Protein AF-0000000086842299 (afdb_homodimer)

Structure (mmCIF, N/CA/C/O backbone):
data_AF-0000000086842299-model_v1
#
loop_
_entity.id
_entity.type
_entity.pdbx_description
1 polymer 'Uncharacterized protein'
#
loop_
_atom_site.group_PDB
_atom_site.id
_atom_site.type_symbol
_atom_site.label_atom_id
_atom_site.label_alt_id
_atom_site.label_comp_id
_atom_site.label_asym_id
_atom_site.label_entity_id
_atom_site.label_seq_id
_atom_site.pdbx_PDB_ins_code
_atom_site.Cartn_x
_atom_site.Cartn_y
_atom_site.Cartn_z
_atom_site.occupancy
_atom_site.B_iso_or_equiv
_atom_site.auth_seq_id
_atom_site.auth_comp_id
_atom_site.auth_asym_id
_atom_site.auth_atom_id
_atom_site.pdbx_PDB_model_num
ATOM 1 N N . MET A 1 1 ? 27.391 33.75 -47.156 1 24.7 1 MET A N 1
ATOM 2 C CA . MET A 1 1 ? 26.875 32.781 -48.125 1 24.7 1 MET A CA 1
ATOM 3 C C . MET A 1 1 ? 26 31.734 -47.438 1 24.7 1 MET A C 1
ATOM 5 O O . MET A 1 1 ? 26.484 30.953 -46.625 1 24.7 1 MET A O 1
ATOM 9 N N . VAL A 1 2 ? 24.781 32.156 -47.125 1 28.52 2 VAL A N 1
ATOM 10 C CA . VAL A 1 2 ? 23.656 31.922 -46.25 1 28.52 2 VAL A CA 1
ATOM 11 C C . VAL A 1 2 ? 22.984 30.594 -46.594 1 28.52 2 VAL A C 1
ATOM 13 O O . VAL A 1 2 ? 21.875 30.594 -47.156 1 28.52 2 VAL A O 1
ATOM 16 N N . SER A 1 3 ? 23.672 29.703 -47.219 1 22.08 3 SER A N 1
ATOM 17 C CA . SER A 1 3 ? 22.953 28.719 -48 1 22.08 3 SER A CA 1
ATOM 18 C C . SER A 1 3 ? 22.062 27.844 -47.125 1 22.08 3 SER A C 1
ATOM 20 O O . SER A 1 3 ? 21.094 27.25 -47.594 1 22.08 3 SER A O 1
ATOM 22 N N . LEU A 1 4 ? 22.547 27.547 -45.938 1 25.34 4 LEU A N 1
ATOM 23 C CA . LEU A 1 4 ? 22.297 26.172 -45.531 1 25.34 4 LEU A CA 1
ATOM 24 C C . LEU A 1 4 ? 20.812 25.891 -45.438 1 25.34 4 LEU A C 1
ATOM 26 O O . LEU A 1 4 ? 20.016 26.797 -45.156 1 25.34 4 LEU A O 1
ATOM 30 N N . LYS A 1 5 ? 20.312 24.531 -45.469 1 25.34 5 LYS A N 1
ATOM 31 C CA . LYS A 1 5 ? 19.375 23.484 -45.875 1 25.34 5 LYS A CA 1
ATOM 32 C C . LYS A 1 5 ? 18.172 23.422 -44.938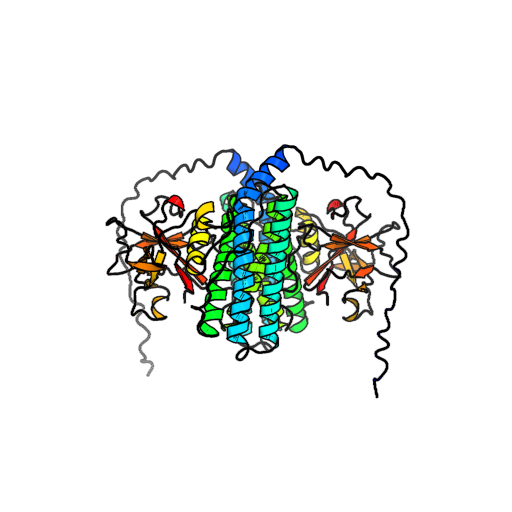 1 25.34 5 LYS A C 1
ATOM 34 O O . LYS A 1 5 ? 18.297 22.953 -43.781 1 25.34 5 LYS A O 1
ATOM 39 N N . THR A 1 6 ? 17.469 24.469 -44.438 1 25.19 6 THR A N 1
ATOM 40 C CA . THR A 1 6 ? 16.562 24.141 -43.344 1 25.19 6 THR A CA 1
ATOM 41 C C . THR A 1 6 ? 15.609 23.016 -43.75 1 25.19 6 THR A C 1
ATOM 43 O O . THR A 1 6 ? 15.227 22.922 -44.938 1 25.19 6 THR A O 1
ATOM 46 N N . THR A 1 7 ? 15.219 22.109 -42.781 1 24.17 7 THR A N 1
ATOM 47 C CA . THR A 1 7 ? 14.625 20.797 -42.5 1 24.17 7 THR A CA 1
ATOM 48 C C . THR A 1 7 ? 13.203 20.719 -43.031 1 24.17 7 THR A C 1
ATOM 50 O O . THR A 1 7 ? 12.492 21.734 -43.062 1 24.17 7 THR A O 1
ATOM 53 N N . ILE A 1 8 ? 12.719 19.5 -43.5 1 22.42 8 ILE A N 1
ATOM 54 C CA . ILE A 1 8 ? 11.844 18.625 -44.25 1 22.42 8 ILE A CA 1
ATOM 55 C C . ILE A 1 8 ? 10.516 18.453 -43.5 1 22.42 8 ILE A C 1
ATOM 57 O O . ILE A 1 8 ? 10.469 17.828 -42.438 1 22.42 8 ILE A O 1
ATOM 61 N N . ALA A 1 9 ? 9.703 19.5 -43.125 1 24.78 9 ALA A N 1
ATOM 62 C CA . ALA A 1 9 ? 8.5 19.25 -42.344 1 24.78 9 ALA A CA 1
ATOM 63 C C . ALA A 1 9 ? 7.488 18.422 -43.125 1 24.78 9 ALA A C 1
ATOM 65 O O . ALA A 1 9 ? 6.867 18.938 -44.062 1 24.78 9 ALA A O 1
ATOM 66 N N . ALA A 1 10 ? 7.855 17.156 -43.531 1 22.97 10 ALA A N 1
ATOM 67 C CA . ALA A 1 10 ? 6.977 16.359 -44.406 1 22.97 10 ALA A CA 1
ATOM 68 C C . ALA A 1 10 ? 5.59 16.234 -43.781 1 22.97 10 ALA A C 1
ATOM 70 O O . ALA A 1 10 ? 5.438 16.297 -42.562 1 22.97 10 ALA A O 1
ATOM 71 N N . ALA A 1 11 ? 4.484 16.109 -44.625 1 25.03 11 ALA A N 1
ATOM 72 C CA . ALA A 1 11 ? 3.053 16.109 -44.906 1 25.03 11 ALA A CA 1
ATOM 73 C C . ALA A 1 11 ? 2.391 14.836 -44.406 1 25.03 11 ALA A C 1
ATOM 75 O O . ALA A 1 11 ? 2.416 13.805 -45.062 1 25.03 11 ALA A O 1
ATOM 76 N N . LEU A 1 12 ? 2.645 14.227 -43.188 1 22.42 12 LEU A N 1
ATOM 77 C CA . LEU A 1 12 ? 2.037 12.914 -43 1 22.42 12 LEU A CA 1
ATOM 78 C C . LEU A 1 12 ? 0.515 13.008 -43.031 1 22.42 12 LEU A C 1
ATOM 80 O O . LEU A 1 12 ? -0.099 13.43 -42.031 1 22.42 12 LEU A O 1
ATOM 84 N N . ALA A 1 13 ? -0.209 13.359 -44.062 1 25.66 13 ALA A N 1
ATOM 85 C CA . ALA A 1 13 ? -1.66 13.469 -44.188 1 25.66 13 ALA A CA 1
ATOM 86 C C . ALA A 1 13 ? -2.324 12.102 -44.094 1 25.66 13 ALA A C 1
ATOM 88 O O . ALA A 1 13 ? -2.373 11.359 -45.062 1 25.66 13 ALA A O 1
ATOM 89 N N . THR A 1 14 ? -1.97 11.148 -43.25 1 24.44 14 THR A N 1
ATOM 90 C CA . THR A 1 14 ? -2.664 9.883 -43.438 1 24.44 14 THR A CA 1
ATOM 91 C C . THR A 1 14 ? -4.176 10.07 -43.344 1 24.44 14 THR A C 1
ATOM 93 O O . THR A 1 14 ? -4.648 10.828 -42.469 1 24.44 14 THR A O 1
ATOM 96 N N . ALA A 1 15 ? -4.965 9.883 -44.344 1 24.36 15 ALA A N 1
ATOM 97 C CA . ALA A 1 15 ? -6.391 9.844 -44.656 1 24.36 15 ALA A CA 1
ATOM 98 C C . ALA A 1 15 ? -7.117 8.812 -43.812 1 24.36 15 ALA A C 1
ATOM 100 O O . ALA A 1 15 ? -6.91 7.605 -43.969 1 24.36 15 ALA A O 1
ATOM 101 N N . ALA A 1 16 ? -7.371 9.039 -42.594 1 24.98 16 ALA A N 1
ATOM 102 C CA . ALA A 1 16 ? -8.156 8.164 -41.719 1 24.98 16 ALA A CA 1
ATOM 103 C C . ALA A 1 16 ? -9.562 7.957 -42.281 1 24.98 16 ALA A C 1
ATOM 105 O O . ALA A 1 16 ? -10.281 8.922 -42.531 1 24.98 16 ALA A O 1
ATOM 106 N N . SER A 1 17 ? -9.773 6.941 -43.062 1 25.72 17 SER A N 1
ATOM 107 C CA . SER A 1 17 ? -11.062 6.484 -43.562 1 25.72 17 SER A CA 1
ATOM 108 C C . SER A 1 17 ? -12.141 6.551 -42.5 1 25.72 17 SER A C 1
ATOM 110 O O . SER A 1 17 ? -11.867 6.281 -41.312 1 25.72 17 SER A O 1
ATOM 112 N N . ALA A 1 18 ? -13.227 7.242 -42.719 1 28.14 18 ALA A N 1
ATOM 113 C CA . ALA A 1 18 ? -14.492 7.555 -42.031 1 28.14 18 ALA A CA 1
ATOM 114 C C . ALA A 1 18 ? -15.273 6.285 -41.719 1 28.14 18 ALA A C 1
ATOM 116 O O . ALA A 1 18 ? -15.875 5.68 -42.625 1 28.14 18 ALA A O 1
ATOM 117 N N . LEU A 1 19 ? -14.75 5.277 -41 1 25.42 19 LEU A N 1
ATOM 118 C CA . LEU A 1 19 ? -15.695 4.203 -40.719 1 25.42 19 LEU A CA 1
ATOM 119 C C . LEU A 1 19 ? -17 4.766 -40.156 1 25.42 19 LEU A C 1
ATOM 121 O O . LEU A 1 19 ? -16.984 5.738 -39.406 1 25.42 19 LEU A O 1
ATOM 125 N N . PRO A 1 20 ? -18.141 4.539 -40.75 1 31.59 20 PRO A N 1
ATOM 126 C CA . PRO A 1 20 ? -19.453 5.105 -40.406 1 31.59 20 PRO A CA 1
ATOM 127 C C . PRO A 1 20 ? -19.75 5.008 -38.906 1 31.59 20 PRO A C 1
ATOM 129 O O . PRO A 1 20 ? -19.25 4.113 -38.219 1 31.59 20 PRO A O 1
ATOM 132 N N . ALA A 1 21 ? -20.172 6.113 -38.312 1 31.42 21 ALA A N 1
ATOM 133 C CA . ALA A 1 21 ? -20.641 6.453 -36.969 1 31.42 21 ALA A CA 1
ATOM 134 C C . ALA A 1 21 ? -21.797 5.551 -36.531 1 31.42 21 ALA A C 1
ATOM 136 O O . ALA A 1 21 ? -22.953 5.816 -36.844 1 31.42 21 ALA A O 1
ATOM 137 N N . GLY A 1 22 ? -21.719 4.234 -36.75 1 28 22 GLY A N 1
ATOM 138 C CA . GLY A 1 22 ? -22.906 3.592 -36.219 1 28 22 GLY A CA 1
ATOM 139 C C . GLY A 1 22 ? -23.219 4.031 -34.781 1 28 22 GLY A C 1
ATOM 140 O O . GLY A 1 22 ? -22.312 4.297 -34 1 28 22 GLY A O 1
ATOM 141 N N . ASN A 1 23 ? -24.422 4.633 -34.562 1 27.95 23 ASN A N 1
ATOM 142 C CA . ASN A 1 23 ? -25.062 5.094 -33.312 1 27.95 23 ASN A CA 1
ATOM 143 C C . ASN A 1 23 ? -24.906 4.086 -32.188 1 27.95 23 ASN A C 1
ATOM 145 O O . ASN A 1 23 ? -25.703 3.158 -32.062 1 27.95 23 ASN A O 1
ATOM 149 N N . ARG A 1 24 ? -23.781 3.668 -32 1 29.06 24 ARG A N 1
ATOM 150 C CA . ARG A 1 24 ? -23.781 2.791 -30.844 1 29.06 24 ARG A CA 1
ATOM 151 C C . ARG A 1 24 ? -24.344 3.512 -29.625 1 29.06 24 ARG A C 1
ATOM 153 O O . ARG A 1 24 ? -23.812 4.547 -29.219 1 29.06 24 ARG A O 1
ATOM 160 N N . GLU A 1 25 ? -25.594 3.334 -29.344 1 29.81 25 GLU A N 1
ATOM 161 C CA . GLU A 1 25 ? -26.203 3.734 -28.062 1 29.81 25 GLU A CA 1
ATOM 162 C C . GLU A 1 25 ? -25.234 3.525 -26.906 1 29.81 25 GLU A C 1
ATOM 164 O O . GLU A 1 25 ? -24.531 2.512 -26.844 1 29.81 25 GLU A O 1
ATOM 169 N N . PRO A 1 26 ? -24.906 4.547 -26.266 1 30.28 26 PRO A N 1
ATOM 170 C CA . PRO A 1 26 ? -24.047 4.316 -25.094 1 30.28 26 PRO A CA 1
ATOM 171 C C . PRO A 1 26 ? -24.5 3.107 -24.281 1 30.28 26 PRO A C 1
ATOM 173 O O . PRO A 1 26 ? -25.688 2.885 -24.094 1 30.28 26 PRO A O 1
ATOM 176 N N . ALA A 1 27 ? -23.891 2.115 -24.375 1 30.59 27 ALA A N 1
ATOM 177 C CA . ALA A 1 27 ? -24.188 1.003 -23.469 1 30.59 27 ALA A CA 1
ATOM 178 C C . ALA A 1 27 ? -24.75 1.505 -22.156 1 30.59 27 ALA A C 1
ATOM 180 O O . ALA A 1 27 ? -24.125 2.316 -21.469 1 30.59 27 ALA A O 1
ATOM 181 N N . ASN A 1 28 ? -26.016 1.675 -21.969 1 31.3 28 ASN A N 1
ATOM 182 C CA . ASN A 1 28 ? -26.766 1.8 -20.719 1 31.3 28 ASN A CA 1
ATOM 183 C C . ASN A 1 28 ? -26.156 0.937 -19.625 1 31.3 28 ASN A C 1
ATOM 185 O O . ASN A 1 28 ? -26.438 -0.26 -19.531 1 31.3 28 ASN A O 1
ATOM 189 N N . GLN A 1 29 ? -24.891 1.007 -19.391 1 34.69 29 GLN A N 1
ATOM 190 C CA . GLN A 1 29 ? -24.469 0.278 -18.203 1 34.69 29 GLN A CA 1
ATOM 191 C C . GLN A 1 29 ? -25.438 0.518 -17.047 1 34.69 29 GLN A C 1
ATOM 193 O O . GLN A 1 29 ? -25.609 1.655 -16.594 1 34.69 29 GLN A O 1
ATOM 198 N N . ASN A 1 30 ? -26.5 -0.028 -16.969 1 34.25 30 ASN A N 1
ATOM 199 C CA . ASN A 1 30 ? -27.359 -0.118 -15.797 1 34.25 30 ASN A CA 1
ATOM 200 C C . ASN A 1 30 ? -26.562 -0.094 -14.5 1 34.25 30 ASN A C 1
ATOM 202 O O . ASN A 1 30 ? -26.188 -1.145 -13.977 1 34.25 30 ASN A O 1
ATOM 206 N N . VAL A 1 31 ? -25.625 0.692 -14.312 1 43.5 31 VAL A N 1
ATOM 207 C CA . VAL A 1 31 ? -25.219 0.969 -12.938 1 43.5 31 VAL A CA 1
ATOM 208 C C . VAL A 1 31 ? -26.453 1.079 -12.039 1 43.5 31 VAL A C 1
ATOM 210 O O . VAL A 1 31 ? -27.281 1.978 -12.219 1 43.5 31 VAL A O 1
ATOM 213 N N . GLU A 1 32 ? -26.906 0.067 -11.508 1 47.75 32 GLU A N 1
ATOM 214 C CA . GLU A 1 32 ? -28.062 0.092 -10.617 1 47.75 32 GLU A CA 1
ATOM 215 C C . GLU A 1 32 ? -28.094 1.37 -9.789 1 47.75 32 GLU A C 1
ATOM 217 O O . GLU A 1 32 ? -27.031 1.937 -9.477 1 47.75 32 GLU A O 1
ATOM 222 N N . ALA A 1 33 ? -29.156 2.039 -9.641 1 46.12 33 ALA A N 1
ATOM 223 C CA . ALA A 1 33 ? -29.469 3.24 -8.867 1 46.12 33 ALA A CA 1
ATOM 224 C C . ALA A 1 33 ? -28.656 3.279 -7.578 1 46.12 33 ALA A C 1
ATOM 226 O O . ALA A 1 33 ? -28.141 4.332 -7.195 1 46.12 33 ALA A O 1
ATOM 227 N N . ASN A 1 34 ? -28.422 2.156 -6.871 1 49.69 34 ASN A N 1
ATOM 228 C CA . ASN A 1 34 ? -27.703 2.037 -5.609 1 49.69 34 ASN A CA 1
ATOM 229 C C . ASN A 1 34 ? -26.203 2.316 -5.789 1 49.69 34 ASN A C 1
ATOM 231 O O . ASN A 1 34 ? -25.578 2.904 -4.91 1 49.69 34 ASN A O 1
ATOM 235 N N . ASP A 1 35 ? -25.672 2.184 -7.02 1 66.25 35 ASP A N 1
ATOM 236 C CA . ASP A 1 35 ? -24.25 2.379 -7.289 1 66.25 35 ASP A CA 1
ATOM 237 C C . ASP A 1 35 ? -23.938 3.857 -7.508 1 66.25 35 ASP A C 1
ATOM 239 O O . ASP A 1 35 ? -22.938 4.363 -7 1 66.25 35 ASP A O 1
ATOM 243 N N . MET A 1 36 ? -24.922 4.543 -7.914 1 72.38 36 MET A N 1
ATOM 244 C CA . MET A 1 36 ? -24.656 5.949 -8.188 1 72.38 36 MET A CA 1
ATOM 245 C C . MET A 1 36 ? -24.688 6.77 -6.906 1 72.38 36 MET A C 1
ATOM 247 O O . MET A 1 36 ? -23.891 7.691 -6.73 1 72.38 36 MET A O 1
ATOM 251 N N . SER A 1 37 ? -25.625 6.449 -6.035 1 79.81 37 SER A N 1
ATOM 252 C CA . SER A 1 37 ? -25.688 7.148 -4.754 1 79.81 37 SER A CA 1
ATOM 253 C C . SER A 1 37 ? -24.406 6.93 -3.951 1 79.81 37 SER A C 1
ATOM 255 O O . SER A 1 37 ? -23.891 7.867 -3.346 1 79.81 37 SER A O 1
ATOM 257 N N . ALA A 1 38 ? -23.906 5.805 -4 1 79.88 38 ALA A N 1
ATOM 258 C CA . ALA A 1 38 ? -22.672 5.473 -3.297 1 79.88 38 ALA A CA 1
ATOM 259 C C . ALA A 1 38 ? -21.484 6.227 -3.889 1 79.88 38 ALA A C 1
ATOM 261 O O . ALA A 1 38 ? -20.656 6.773 -3.154 1 79.88 38 ALA A O 1
ATOM 262 N N . ILE A 1 39 ? -21.484 6.336 -5.16 1 78.81 39 ILE A N 1
ATOM 263 C CA . ILE A 1 39 ? -20.406 7.043 -5.844 1 78.81 39 ILE A CA 1
ATOM 264 C C . ILE A 1 39 ? -20.453 8.531 -5.5 1 78.81 39 ILE A C 1
ATOM 266 O O . ILE A 1 39 ? -19.438 9.141 -5.203 1 78.81 39 ILE A O 1
ATOM 270 N N . MET A 1 40 ? -21.656 9.031 -5.434 1 79.94 40 MET A N 1
ATOM 271 C CA . MET A 1 40 ? -21.812 10.453 -5.152 1 79.94 40 MET A CA 1
ATOM 272 C C . MET A 1 40 ? -21.359 10.789 -3.734 1 79.94 40 MET A C 1
ATOM 274 O O . MET A 1 40 ? -20.719 11.82 -3.506 1 79.94 40 MET A O 1
ATOM 278 N N . GLU A 1 41 ? -21.641 9.938 -2.848 1 83.88 41 GLU A N 1
ATOM 279 C CA . GLU A 1 41 ? -21.188 10.141 -1.478 1 83.88 41 GLU A CA 1
ATOM 280 C C . GLU A 1 41 ? -19.656 10.109 -1.397 1 83.88 41 GLU A C 1
ATOM 282 O O . GLU A 1 41 ? -19.047 10.953 -0.727 1 83.88 41 GLU A O 1
ATOM 287 N N . ASP A 1 42 ? -19.109 9.234 -2.061 1 86.56 42 ASP A N 1
ATOM 288 C CA . ASP A 1 42 ? -17.641 9.109 -2.068 1 86.56 42 ASP A CA 1
ATOM 289 C C . ASP A 1 42 ? -17 10.32 -2.74 1 86.56 42 ASP A C 1
ATOM 291 O O . ASP A 1 42 ? -15.969 10.812 -2.279 1 86.56 42 ASP A O 1
ATOM 295 N N . LEU A 1 43 ? -17.625 10.773 -3.783 1 82.75 43 LEU A N 1
ATOM 296 C CA . LEU A 1 43 ? -17.078 11.875 -4.566 1 82.75 43 LEU A CA 1
ATOM 297 C C . LEU A 1 43 ? -17.078 13.172 -3.768 1 82.75 43 LEU A C 1
ATOM 299 O O . LEU A 1 43 ? -16.234 14.039 -3.99 1 82.75 43 LEU A O 1
ATOM 303 N N . THR A 1 44 ? -17.922 13.266 -2.84 1 85.88 44 THR A N 1
ATOM 304 C CA . THR A 1 44 ? -18.016 14.492 -2.051 1 85.88 44 THR A CA 1
ATOM 305 C C . THR A 1 44 ? -17.234 14.352 -0.747 1 85.88 44 THR A C 1
ATOM 307 O O . THR A 1 44 ? -17.141 15.305 0.033 1 85.88 44 THR A O 1
ATOM 310 N N . GLY A 1 45 ? -16.625 13.227 -0.499 1 90.62 45 GLY A N 1
ATOM 311 C CA . GLY A 1 45 ? -15.844 12.961 0.699 1 90.62 45 GLY A CA 1
ATOM 312 C C . GLY A 1 45 ? -14.453 12.43 0.401 1 90.62 45 GLY A C 1
ATOM 313 O O . GLY A 1 45 ? -13.531 13.195 0.109 1 90.62 45 GLY A O 1
ATOM 314 N N . VAL A 1 46 ? -14.414 11.148 0.35 1 89.69 46 VAL A N 1
ATOM 315 C CA . VAL A 1 46 ? -13.109 10.484 0.37 1 89.69 46 VAL A CA 1
ATOM 316 C C . VAL A 1 46 ? -12.344 10.805 -0.911 1 89.69 46 VAL A C 1
ATOM 318 O O . VAL A 1 46 ? -11.117 10.914 -0.896 1 89.69 46 VAL A O 1
ATOM 321 N N . VAL A 1 47 ? -13.008 10.992 -2.012 1 93.94 47 VAL A N 1
ATOM 322 C CA . VAL A 1 47 ? -12.328 11.297 -3.264 1 93.94 47 VAL A CA 1
ATOM 323 C C . VAL A 1 47 ? -11.75 12.711 -3.211 1 93.94 47 VAL A C 1
ATOM 325 O O . VAL A 1 47 ? -10.656 12.961 -3.723 1 93.94 47 VAL A O 1
ATOM 328 N N . LYS A 1 48 ? -12.484 13.648 -2.615 1 95.12 48 LYS A N 1
ATOM 329 C CA . LYS A 1 48 ? -11.938 14.992 -2.439 1 95.12 48 LYS A CA 1
ATOM 330 C C . LYS A 1 48 ? -10.695 14.969 -1.549 1 95.12 48 LYS A C 1
ATOM 332 O O . LYS A 1 48 ? -9.703 15.641 -1.835 1 95.12 48 LYS A O 1
ATOM 337 N N . LEU A 1 49 ? -10.727 14.211 -0.492 1 95.06 49 LEU A N 1
ATOM 338 C CA . LEU A 1 49 ? -9.578 14.102 0.399 1 95.06 49 LEU A CA 1
ATOM 339 C C . LEU A 1 49 ? -8.359 13.562 -0.349 1 95.06 49 LEU A C 1
ATOM 341 O O . LEU A 1 49 ? -7.258 14.117 -0.228 1 95.06 49 LEU A O 1
ATOM 345 N N . ALA A 1 50 ? -8.602 12.516 -1.081 1 96.5 50 ALA A N 1
ATOM 346 C CA . ALA A 1 50 ? -7.516 11.93 -1.862 1 96.5 50 ALA A CA 1
ATOM 347 C C . ALA A 1 50 ? -6.957 12.93 -2.865 1 96.5 50 ALA A C 1
ATOM 349 O O . ALA A 1 50 ? -5.742 13.062 -3.016 1 96.5 50 ALA A O 1
ATOM 350 N N . THR A 1 51 ? -7.859 13.641 -3.521 1 97.19 51 THR A N 1
ATOM 351 C CA . THR A 1 51 ? -7.441 14.617 -4.516 1 97.19 51 THR A CA 1
ATOM 352 C C . THR A 1 51 ? -6.598 15.719 -3.871 1 97.19 51 THR A C 1
ATOM 354 O O . THR A 1 51 ? -5.559 16.109 -4.41 1 97.19 51 THR A O 1
ATOM 357 N N . ILE A 1 52 ? -7 16.172 -2.77 1 97.19 52 ILE A N 1
ATOM 358 C CA . ILE A 1 52 ? -6.277 17.203 -2.025 1 97.19 52 ILE A CA 1
ATOM 359 C C . ILE A 1 52 ? -4.883 16.703 -1.668 1 97.19 52 ILE A C 1
ATOM 361 O O . ILE A 1 52 ? -3.887 17.391 -1.886 1 97.19 52 ILE A O 1
ATOM 365 N N . ALA A 1 53 ? -4.836 15.531 -1.158 1 97.56 53 ALA A N 1
ATOM 366 C CA . ALA A 1 53 ? -3.559 14.945 -0.761 1 97.56 53 ALA A CA 1
ATOM 367 C C . ALA A 1 53 ? -2.621 14.812 -1.958 1 97.56 53 ALA A C 1
ATOM 369 O O . ALA A 1 53 ? -1.444 15.172 -1.879 1 97.56 53 ALA A O 1
ATOM 370 N N . GLU A 1 54 ? -3.148 14.312 -3.053 1 98.19 54 GLU A N 1
ATOM 371 C CA . GLU A 1 54 ? -2.328 14.094 -4.242 1 98.19 54 GLU A CA 1
ATOM 372 C C . GLU A 1 54 ? -1.815 15.422 -4.805 1 98.19 54 GLU A C 1
ATOM 374 O O . GLU A 1 54 ? -0.649 15.523 -5.191 1 98.19 54 GLU A O 1
ATOM 379 N N . LYS A 1 55 ? -2.639 16.391 -4.879 1 98.31 55 LYS A N 1
ATOM 380 C CA . LYS A 1 55 ? -2.244 17.703 -5.391 1 98.31 55 LYS A CA 1
ATOM 381 C C . LYS A 1 55 ? -1.208 18.359 -4.484 1 98.31 55 LYS A C 1
ATOM 383 O O . LYS A 1 55 ? -0.255 18.969 -4.965 1 98.31 55 LYS A O 1
ATOM 388 N N . PHE A 1 56 ? -1.391 18.219 -3.195 1 98.62 56 PHE A N 1
ATOM 389 C CA . PHE A 1 56 ? -0.402 18.734 -2.252 1 98.62 56 PHE A CA 1
ATOM 390 C C . PHE A 1 56 ? 0.95 18.062 -2.469 1 98.62 56 PHE A C 1
ATOM 392 O O . PHE A 1 56 ? 1.979 18.734 -2.543 1 98.62 56 PHE A O 1
ATOM 399 N N . GLU A 1 57 ? 0.946 16.766 -2.633 1 98.69 57 GLU A N 1
ATOM 400 C CA . GLU A 1 57 ? 2.186 16 -2.729 1 98.69 57 GLU A CA 1
ATOM 401 C C . GLU A 1 57 ? 2.898 16.266 -4.051 1 98.69 57 GLU A C 1
ATOM 403 O O . GLU A 1 57 ? 4.129 16.328 -4.098 1 98.69 57 GLU A O 1
ATOM 408 N N . LEU A 1 58 ? 2.141 16.375 -5.113 1 98.25 58 LEU A N 1
ATOM 409 C CA . LEU A 1 58 ? 2.814 16.641 -6.379 1 98.25 58 LEU A CA 1
ATOM 410 C C . LEU A 1 58 ? 3.582 17.953 -6.32 1 98.25 58 LEU A C 1
ATOM 412 O O . LEU A 1 58 ? 4.699 18.047 -6.836 1 98.25 58 LEU A O 1
ATOM 416 N N . GLU A 1 59 ? 3.033 18.984 -5.66 1 98.44 59 GLU A N 1
ATOM 417 C CA . GLU A 1 59 ? 3.725 20.266 -5.531 1 98.44 59 GLU A CA 1
ATOM 418 C C . GLU A 1 59 ? 4.867 20.172 -4.523 1 98.44 59 GLU A C 1
ATOM 420 O O . GLU A 1 59 ? 5.91 20.812 -4.703 1 98.44 59 GLU A O 1
ATOM 425 N N . MET A 1 60 ? 4.637 19.422 -3.49 1 98.75 60 MET A N 1
ATOM 426 C CA . MET A 1 60 ? 5.711 19.219 -2.52 1 98.75 60 MET A CA 1
ATOM 427 C C . MET A 1 60 ? 6.934 18.594 -3.18 1 98.75 60 MET A C 1
ATOM 429 O O . MET A 1 60 ? 8.062 19.016 -2.924 1 98.75 60 MET A O 1
ATOM 433 N N . TYR A 1 61 ? 6.73 17.656 -4.035 1 98.88 61 TYR A N 1
ATOM 434 C CA . TYR A 1 61 ? 7.863 16.953 -4.629 1 98.88 61 TYR A CA 1
ATOM 435 C C . TYR A 1 61 ? 8.609 17.844 -5.602 1 98.88 61 TYR A C 1
ATOM 437 O O . TYR A 1 61 ? 9.812 17.688 -5.809 1 98.88 61 TYR A O 1
ATOM 445 N N . LEU A 1 62 ? 7.93 18.812 -6.219 1 98.56 62 LEU A N 1
ATOM 446 C CA . LEU A 1 62 ? 8.648 19.812 -6.996 1 98.56 62 LEU A CA 1
ATOM 447 C C . LEU A 1 62 ? 9.602 20.594 -6.109 1 98.56 62 LEU A C 1
ATOM 449 O O . LEU A 1 62 ? 10.758 20.812 -6.473 1 98.56 62 LEU A O 1
ATOM 453 N N . ALA A 1 63 ? 9.125 21 -4.949 1 98.62 63 ALA A N 1
ATOM 454 C CA . ALA A 1 63 ? 9.961 21.719 -4 1 98.62 63 ALA A CA 1
ATOM 455 C C . ALA A 1 63 ? 11.102 20.844 -3.484 1 98.62 63 ALA A C 1
ATOM 457 O O . ALA A 1 63 ? 12.234 21.312 -3.336 1 98.62 63 ALA A O 1
ATOM 458 N N . VAL A 1 64 ? 10.812 19.594 -3.201 1 98.81 64 VAL A N 1
ATOM 459 C CA . VAL A 1 64 ? 11.812 18.672 -2.697 1 98.81 64 VAL A CA 1
ATOM 460 C C . VAL A 1 64 ? 12.93 18.5 -3.729 1 98.81 64 VAL A C 1
ATOM 462 O O . VAL A 1 64 ? 14.109 18.562 -3.393 1 98.81 64 VAL A O 1
ATOM 465 N N . MET A 1 65 ? 12.547 18.297 -4.965 1 98.69 65 MET A N 1
ATOM 466 C CA . MET A 1 65 ? 13.539 18.125 -6.02 1 98.69 65 MET A CA 1
ATOM 467 C C . MET A 1 65 ? 14.391 19.375 -6.172 1 98.69 65 MET A C 1
ATOM 469 O O . MET A 1 65 ? 15.602 19.281 -6.375 1 98.69 65 MET A O 1
ATOM 473 N N . ASP A 1 66 ? 13.766 20.5 -6.051 1 98.12 66 ASP A N 1
ATOM 474 C CA . ASP A 1 66 ? 14.5 21.75 -6.145 1 98.12 66 ASP A CA 1
ATOM 475 C C . ASP A 1 66 ? 15.539 21.875 -5.027 1 98.12 66 ASP A C 1
ATOM 477 O O . ASP A 1 66 ? 16.672 22.266 -5.266 1 98.12 66 ASP A O 1
ATOM 481 N N . LYS A 1 67 ? 15.219 21.469 -3.822 1 98.25 67 LYS A N 1
ATOM 482 C CA . LYS A 1 67 ? 16.094 21.578 -2.664 1 98.25 67 LYS A CA 1
ATOM 483 C C . LYS A 1 67 ? 17.219 20.547 -2.721 1 98.25 67 LYS A C 1
ATOM 485 O O . LYS A 1 67 ? 18.281 20.75 -2.145 1 98.25 67 LYS A O 1
ATOM 490 N N . CYS A 1 68 ? 16.984 19.5 -3.51 1 98.56 68 CYS A N 1
ATOM 491 C CA . CYS A 1 68 ? 17.891 18.359 -3.398 1 98.56 68 CYS A CA 1
ATOM 492 C C . CYS A 1 68 ? 18.719 18.203 -4.664 1 98.56 68 CYS A C 1
ATOM 494 O O . CYS A 1 68 ? 19.562 17.297 -4.758 1 98.56 68 CYS A O 1
ATOM 496 N N . ARG A 1 69 ? 18.531 18.969 -5.648 1 97.12 69 ARG A N 1
ATOM 497 C CA . ARG A 1 69 ? 19.156 18.844 -6.969 1 97.12 69 ARG A CA 1
ATOM 498 C C . ARG A 1 69 ? 20.672 18.719 -6.855 1 97.12 69 ARG A C 1
ATOM 500 O O . ARG A 1 69 ? 21.297 17.984 -7.609 1 97.12 69 ARG A O 1
ATOM 507 N N . GLY A 1 70 ? 21.328 19.328 -5.965 1 96.81 70 GLY A N 1
ATOM 508 C CA . GLY A 1 70 ? 22.781 19.312 -5.863 1 96.81 70 GLY A CA 1
ATOM 509 C C . GLY A 1 70 ? 23.312 18.266 -4.91 1 96.81 70 GLY A C 1
ATOM 510 O O . GLY A 1 70 ? 24.516 18.031 -4.828 1 96.81 70 GLY A O 1
ATOM 511 N N . GLU A 1 71 ? 22.422 17.531 -4.359 1 97.88 71 GLU A N 1
ATOM 512 C CA . GLU A 1 71 ? 22.859 16.625 -3.299 1 97.88 71 GLU A CA 1
ATOM 513 C C . GLU A 1 71 ? 22.516 15.172 -3.627 1 97.88 71 GLU A C 1
ATOM 515 O O . GLU A 1 71 ? 23.219 14.258 -3.186 1 97.88 71 GLU A O 1
ATOM 520 N N . LEU A 1 72 ? 21.578 14.938 -4.426 1 98.19 72 LEU A N 1
ATOM 521 C CA . LEU A 1 72 ? 21.156 13.586 -4.77 1 98.19 72 LEU A CA 1
ATOM 522 C C . LEU A 1 72 ? 21.781 13.141 -6.086 1 98.19 72 LEU A C 1
ATOM 524 O O . LEU A 1 72 ? 22.109 13.969 -6.938 1 98.19 72 LEU A O 1
ATOM 528 N N . SER A 1 73 ? 21.922 11.82 -6.203 1 97.5 73 SER A N 1
ATOM 529 C CA . SER A 1 73 ? 22.375 11.258 -7.473 1 97.5 73 SER A CA 1
ATOM 530 C C . SER A 1 73 ? 21.312 11.43 -8.562 1 97.5 73 SER A C 1
ATOM 532 O O . SER A 1 73 ? 20.156 11.703 -8.266 1 97.5 73 SER A O 1
ATOM 534 N N . ALA A 1 74 ? 21.703 11.219 -9.773 1 97.31 74 ALA A N 1
ATOM 535 C CA . ALA A 1 74 ? 20.766 11.297 -10.898 1 97.31 74 ALA A CA 1
ATOM 536 C C . ALA A 1 74 ? 19.656 10.25 -10.766 1 97.31 74 ALA A C 1
ATOM 538 O O . ALA A 1 74 ? 18.5 10.523 -11.094 1 97.31 74 ALA A O 1
ATOM 539 N N . GLU A 1 75 ? 20.016 9.078 -10.297 1 96.44 75 GLU A N 1
ATOM 540 C CA . GLU A 1 75 ? 19.047 8.008 -10.109 1 96.44 75 GLU A CA 1
ATOM 541 C C . GLU A 1 75 ? 18.016 8.375 -9.039 1 96.44 75 GLU A C 1
ATOM 543 O O . GLU A 1 75 ? 16.828 8.133 -9.211 1 96.44 75 GLU A O 1
ATOM 548 N N . GLN A 1 76 ? 18.5 8.953 -8.016 1 97.75 76 GLN A N 1
ATOM 549 C CA . GLN A 1 76 ? 17.609 9.359 -6.938 1 97.75 76 GLN A CA 1
ATOM 550 C C . GLN A 1 76 ? 16.672 10.484 -7.391 1 97.75 76 GLN A C 1
ATOM 552 O O . GLN A 1 76 ? 15.484 10.492 -7.051 1 97.75 76 GLN A O 1
ATOM 557 N N . LEU A 1 77 ? 17.234 11.445 -8.125 1 98.5 77 LEU A N 1
ATOM 558 C CA . LEU A 1 77 ? 16.406 12.523 -8.656 1 98.5 77 LEU A CA 1
ATOM 559 C C . LEU A 1 77 ? 15.352 11.977 -9.625 1 98.5 77 LEU A C 1
ATOM 561 O O . LEU A 1 77 ? 14.219 12.461 -9.656 1 98.5 77 LEU A O 1
ATOM 565 N N . GLN A 1 78 ? 15.711 10.969 -10.375 1 98.06 78 GLN A N 1
ATOM 566 C CA . GLN A 1 78 ? 14.75 10.336 -11.266 1 98.06 78 GLN A CA 1
ATOM 567 C C . GLN A 1 78 ? 13.641 9.633 -10.484 1 98.06 78 GLN A C 1
ATOM 569 O O . GLN A 1 78 ? 12.484 9.617 -10.906 1 98.06 78 GLN A O 1
ATOM 574 N N . ASP A 1 79 ? 14 9.023 -9.398 1 98.25 79 ASP A N 1
ATOM 575 C CA . ASP A 1 79 ? 12.992 8.406 -8.539 1 98.25 79 ASP A CA 1
ATOM 576 C C . ASP A 1 79 ? 12.008 9.453 -8.023 1 98.25 79 ASP A C 1
ATOM 578 O O . ASP A 1 79 ? 10.797 9.219 -8.023 1 98.25 79 ASP A O 1
ATOM 582 N N . LEU A 1 80 ? 12.531 10.586 -7.617 1 98.81 80 LEU A N 1
ATOM 583 C CA . LEU A 1 80 ? 11.656 11.648 -7.141 1 98.81 80 LEU A CA 1
ATOM 584 C C . LEU A 1 80 ? 10.766 12.164 -8.266 1 98.81 80 LEU A C 1
ATOM 586 O O . LEU A 1 80 ? 9.586 12.469 -8.047 1 98.81 80 LEU A O 1
ATOM 590 N N . GLN A 1 81 ? 11.305 12.281 -9.43 1 98.69 81 GLN A N 1
ATOM 591 C CA . GLN A 1 81 ? 10.516 12.695 -10.586 1 98.69 81 GLN A CA 1
ATOM 592 C C . GLN A 1 81 ? 9.406 11.695 -10.875 1 98.69 81 GLN A C 1
ATOM 594 O O . GLN A 1 81 ? 8.273 12.078 -11.188 1 98.69 81 GLN A O 1
ATOM 599 N N . THR A 1 82 ? 9.727 10.445 -10.789 1 98.19 82 THR A N 1
ATOM 600 C CA . THR A 1 82 ? 8.734 9.398 -10.984 1 98.19 82 THR A CA 1
ATOM 601 C C . THR A 1 82 ? 7.613 9.516 -9.953 1 98.19 82 THR A C 1
ATOM 603 O O . THR A 1 82 ? 6.43 9.422 -10.297 1 98.19 82 THR A O 1
ATOM 606 N N . ILE A 1 83 ? 7.969 9.734 -8.734 1 98.81 83 ILE A N 1
ATOM 607 C CA . ILE A 1 83 ? 6.98 9.922 -7.676 1 98.81 83 ILE A CA 1
ATOM 608 C C . ILE A 1 83 ? 6.082 11.109 -8.016 1 98.81 83 ILE A C 1
ATOM 610 O O . ILE A 1 83 ? 4.855 11 -7.973 1 98.81 83 ILE A O 1
ATOM 614 N N . GLN A 1 84 ? 6.703 12.234 -8.367 1 98.88 84 GLN A N 1
ATOM 615 C CA . GLN A 1 84 ? 5.961 13.445 -8.703 1 98.88 84 GLN A CA 1
ATOM 616 C C . GLN A 1 84 ? 4.984 13.188 -9.844 1 98.88 84 GLN A C 1
ATOM 618 O O . GLN A 1 84 ? 3.83 13.617 -9.789 1 98.88 84 GLN A O 1
ATOM 623 N N . GLU A 1 85 ? 5.387 12.492 -10.836 1 98.25 85 GLU A N 1
ATOM 624 C CA . GLU A 1 85 ? 4.551 12.188 -11.992 1 98.25 85 GLU A CA 1
ATOM 625 C C . GLU A 1 85 ? 3.398 11.258 -11.609 1 98.25 85 GLU A C 1
ATOM 627 O O . GLU A 1 85 ? 2.287 11.398 -12.117 1 98.25 85 GLU A O 1
ATOM 632 N N . GLN A 1 86 ? 3.652 10.352 -10.766 1 97.69 86 GLN A N 1
ATOM 633 C CA . GLN A 1 86 ? 2.602 9.445 -10.328 1 97.69 86 GLN A CA 1
ATOM 634 C C . GLN A 1 86 ? 1.597 10.156 -9.422 1 97.69 86 GLN A C 1
ATOM 636 O O . GLN A 1 86 ? 0.395 9.891 -9.492 1 97.69 86 GLN A O 1
ATOM 641 N N . GLU A 1 87 ? 2.08 11.094 -8.602 1 98.31 87 GLU A N 1
ATOM 642 C CA . GLU A 1 87 ? 1.147 11.945 -7.867 1 98.31 87 GLU A CA 1
ATOM 643 C C . GLU A 1 87 ? 0.24 12.719 -8.82 1 98.31 87 GLU A C 1
ATOM 645 O O . GLU A 1 87 ? -0.962 12.844 -8.578 1 98.31 87 GLU A O 1
ATOM 650 N N . GLN A 1 88 ? 0.818 13.266 -9.852 1 97.75 88 GLN A N 1
ATOM 651 C CA . GLN A 1 88 ? 0.046 13.992 -10.852 1 97.75 88 GLN A CA 1
ATOM 652 C C . GLN A 1 88 ? -0.983 13.078 -11.523 1 97.75 88 GLN A C 1
ATOM 654 O O . GLN A 1 88 ? -2.139 13.469 -11.695 1 97.75 88 GLN A O 1
ATOM 659 N N . THR A 1 89 ? -0.557 11.914 -11.867 1 96.44 89 THR A N 1
ATOM 660 C CA . THR A 1 89 ? -1.46 10.953 -12.492 1 96.44 89 THR A CA 1
ATOM 661 C C . THR A 1 89 ? -2.623 10.625 -11.562 1 96.44 89 THR A C 1
ATOM 663 O O . THR A 1 89 ? -3.777 10.586 -11.992 1 96.44 89 THR A O 1
ATOM 666 N N . HIS A 1 90 ? -2.355 10.375 -10.258 1 96.88 90 HIS A N 1
ATOM 667 C CA . HIS A 1 90 ? -3.41 10.125 -9.281 1 96.88 90 HIS A CA 1
ATOM 668 C C . HIS A 1 90 ? -4.395 11.289 -9.219 1 96.88 90 HIS A C 1
ATOM 670 O O . HIS A 1 90 ? -5.609 11.078 -9.273 1 96.88 90 HIS A O 1
ATOM 676 N N . ALA A 1 91 ? -3.82 12.508 -9.125 1 96.56 91 ALA A N 1
ATOM 677 C CA . ALA A 1 91 ? -4.672 13.688 -9.039 1 96.56 91 ALA A CA 1
ATOM 678 C C . ALA A 1 91 ? -5.578 13.805 -10.258 1 96.56 91 ALA A C 1
ATOM 680 O O . ALA A 1 91 ? -6.777 14.062 -10.133 1 96.56 91 ALA A O 1
ATOM 681 N N . VAL A 1 92 ? -5.031 13.594 -11.43 1 95.38 92 VAL A N 1
ATOM 682 C CA . VAL A 1 92 ? -5.781 13.742 -12.672 1 95.38 92 VAL A CA 1
ATOM 683 C C . VAL A 1 92 ? -6.918 12.727 -12.719 1 95.38 92 VAL A C 1
ATOM 685 O O . VAL A 1 92 ? -8.047 13.062 -13.078 1 95.38 92 VAL A O 1
ATOM 688 N N . VAL A 1 93 ? -6.684 11.508 -12.359 1 93 93 VAL A N 1
ATOM 689 C CA . VAL A 1 93 ? -7.703 10.469 -12.406 1 93 93 VAL A CA 1
ATOM 690 C C . VAL A 1 93 ? -8.797 10.766 -11.383 1 93 93 VAL A C 1
ATOM 692 O O . VAL A 1 93 ? -9.984 10.617 -11.672 1 93 93 VAL A O 1
ATOM 695 N N . LEU A 1 94 ? -8.43 11.195 -10.227 1 93.88 94 LEU A N 1
ATOM 696 C CA . LEU A 1 94 ? -9.406 11.516 -9.188 1 93.88 94 LEU A CA 1
ATOM 697 C C . LEU A 1 94 ? -10.258 12.711 -9.594 1 93.88 94 LEU A C 1
ATOM 699 O O . LEU A 1 94 ? -11.477 12.703 -9.383 1 93.88 94 LEU A O 1
ATOM 703 N N . VAL A 1 95 ? -9.648 13.719 -10.18 1 93.62 95 VAL A N 1
ATOM 704 C CA . VAL A 1 95 ? -10.383 14.875 -10.688 1 93.62 95 VAL A CA 1
ATOM 705 C C . VAL A 1 95 ? -11.359 14.43 -11.773 1 93.62 95 VAL A C 1
ATOM 707 O O . VAL A 1 95 ? -12.5 14.883 -11.812 1 93.62 95 VAL A O 1
ATOM 710 N N . SER A 1 96 ? -10.883 13.555 -12.609 1 90.12 96 SER A N 1
ATOM 711 C CA . SER A 1 96 ? -11.727 13.07 -13.703 1 90.12 96 SER A CA 1
ATOM 712 C C . SER A 1 96 ? -12.953 12.336 -13.18 1 90.12 96 SER A C 1
ATOM 714 O O . SER A 1 96 ? -14.031 12.422 -13.766 1 90.12 96 SER A O 1
ATOM 716 N N . GLN A 1 97 ? -12.781 11.57 -12.117 1 85.88 97 GLN A N 1
ATOM 717 C CA . GLN A 1 97 ? -13.922 10.906 -11.5 1 85.88 97 GLN A CA 1
ATOM 718 C C . GLN A 1 97 ? -14.961 11.914 -11.031 1 85.88 97 GLN A C 1
ATOM 720 O O . GLN A 1 97 ? -16.172 11.703 -11.219 1 85.88 97 GLN A O 1
ATOM 725 N N . SER A 1 98 ? -14.539 12.977 -10.461 1 89.88 98 SER A N 1
ATOM 726 C CA . SER A 1 98 ? -15.445 14.016 -9.977 1 89.88 98 SER A CA 1
ATOM 727 C C . SER A 1 98 ? -16.141 14.727 -11.141 1 89.88 98 SER A C 1
ATOM 729 O O . SER A 1 98 ? -17.344 14.953 -11.102 1 89.88 98 SER A O 1
ATOM 731 N N . ALA A 1 99 ? -15.391 14.969 -12.117 1 86.31 99 ALA A N 1
ATOM 732 C CA . ALA A 1 99 ? -15.93 15.672 -13.273 1 86.31 99 ALA A CA 1
ATOM 733 C C . ALA A 1 99 ? -17 14.828 -13.977 1 86.31 99 ALA A C 1
ATOM 735 O O . ALA A 1 99 ? -18.047 15.352 -14.375 1 86.31 99 ALA A O 1
ATOM 736 N N . GLN A 1 100 ? -16.766 13.578 -14.062 1 81.75 100 GLN A N 1
ATOM 737 C CA . GLN A 1 100 ? -17.703 12.68 -14.727 1 81.75 100 GLN A CA 1
ATOM 738 C C . GLN A 1 100 ? -19.031 12.633 -13.992 1 81.75 100 GLN A C 1
ATOM 740 O O . GLN A 1 100 ? -20.094 12.469 -14.617 1 81.75 100 GLN A O 1
ATOM 745 N N . ALA A 1 101 ? -18.953 12.875 -12.719 1 83.12 101 ALA A N 1
ATOM 746 C CA . ALA A 1 101 ? -20.172 12.836 -11.914 1 83.12 101 ALA A CA 1
ATOM 747 C C . ALA A 1 101 ? -20.719 14.234 -11.688 1 83.12 101 ALA A C 1
ATOM 749 O O . ALA A 1 101 ? -21.641 14.43 -10.891 1 83.12 101 ALA A O 1
ATOM 750 N N . LYS A 1 102 ? -20.094 15.234 -12.281 1 87.88 102 LYS A N 1
ATOM 751 C CA . LYS A 1 102 ? -20.5 16.641 -12.203 1 87.88 102 LYS A CA 1
ATOM 752 C C . LYS A 1 102 ? -20.391 17.172 -10.781 1 87.88 102 LYS A C 1
ATOM 754 O O . LYS A 1 102 ? -21.219 17.969 -10.344 1 87.88 102 LYS A O 1
ATOM 759 N N . VAL A 1 103 ? -19.531 16.594 -10.109 1 89.88 103 VAL A N 1
ATOM 760 C CA . VAL A 1 103 ? -19.125 17.125 -8.812 1 89.88 103 VAL A CA 1
ATOM 761 C C . VAL A 1 103 ? -17.938 18.078 -8.984 1 89.88 103 VAL A C 1
ATOM 763 O O . VAL A 1 103 ? -17 17.766 -9.711 1 89.88 103 VAL A O 1
ATOM 766 N N . GLN A 1 104 ? -18.031 19.266 -8.43 1 90.19 104 GLN A N 1
ATOM 767 C CA . GLN A 1 104 ? -16.938 20.234 -8.547 1 90.19 104 GLN A CA 1
ATOM 768 C C . GLN A 1 104 ? -15.609 19.625 -8.102 1 90.19 104 GLN A C 1
ATOM 770 O O . GLN A 1 104 ? -15.469 19.219 -6.945 1 90.19 104 GLN A O 1
ATOM 775 N N . PRO A 1 105 ? -14.711 19.609 -9 1 91.06 105 PRO A N 1
ATOM 776 C CA . PRO A 1 105 ? -13.43 19.016 -8.609 1 91.06 105 PRO A CA 1
ATOM 777 C C . PRO A 1 105 ? -12.617 19.922 -7.688 1 91.06 105 PRO A C 1
ATOM 779 O O . PRO A 1 105 ? -12.75 21.141 -7.73 1 91.06 105 PRO A O 1
ATOM 782 N N . VAL A 1 106 ? -11.797 19.297 -6.871 1 95.31 106 VAL A N 1
ATOM 783 C CA . VAL A 1 106 ? -10.828 20 -6.047 1 95.31 106 VAL A CA 1
ATOM 784 C C . VAL A 1 106 ? -9.758 20.641 -6.934 1 95.31 106 VAL A C 1
ATOM 786 O O . VAL A 1 106 ? -9.25 20 -7.859 1 95.31 106 VAL A O 1
ATOM 789 N N . GLU A 1 107 ? -9.484 21.844 -6.691 1 96.75 107 GLU A N 1
ATOM 790 C CA . GLU A 1 107 ? -8.398 22.562 -7.355 1 96.75 107 GLU A CA 1
ATOM 791 C C . GLU A 1 107 ? -7.18 22.672 -6.449 1 96.75 107 GLU A C 1
ATOM 793 O O . GLU A 1 107 ? -7.285 22.516 -5.23 1 96.75 107 GLU A O 1
ATOM 798 N N . SER A 1 108 ? -6.074 22.922 -7.094 1 97.62 108 SER A N 1
ATOM 799 C CA . SER A 1 108 ? -4.852 23.047 -6.309 1 97.62 108 SER A CA 1
ATOM 800 C C . SER A 1 108 ? -4.867 24.312 -5.457 1 97.62 108 SER A C 1
ATOM 802 O O . SER A 1 108 ? -5.234 25.391 -5.938 1 97.62 108 SER A O 1
ATOM 804 N N . CYS A 1 109 ? -4.453 24.203 -4.223 1 98.12 109 CYS A N 1
ATOM 805 C CA . CYS A 1 109 ? -4.207 25.359 -3.359 1 98.12 109 CYS A CA 1
ATOM 806 C C . CYS A 1 109 ? -2.857 25.984 -3.666 1 98.12 109 CYS A C 1
ATOM 808 O O . CYS A 1 109 ? -2.072 25.438 -4.441 1 98.12 109 CYS A O 1
ATOM 810 N N . LYS A 1 110 ? -2.688 27.188 -3.146 1 98.31 110 LYS A N 1
ATOM 811 C CA . LYS A 1 110 ? -1.355 27.781 -3.057 1 98.31 110 LYS A CA 1
ATOM 812 C C . LYS A 1 110 ? -0.628 27.297 -1.803 1 98.31 110 LYS A C 1
ATOM 814 O O . LYS A 1 110 ? -1.185 27.344 -0.703 1 98.31 110 LYS A O 1
ATOM 819 N N . TYR A 1 111 ? 0.61 26.859 -2.051 1 98.25 111 TYR A N 1
ATOM 820 C CA . TYR A 1 111 ? 1.36 26.281 -0.94 1 98.25 111 TYR A CA 1
ATOM 821 C C . TYR A 1 111 ? 2.625 27.078 -0.662 1 98.25 111 TYR A C 1
ATOM 823 O O . TYR A 1 111 ? 3.162 27.734 -1.559 1 98.25 111 TYR A O 1
ATOM 831 N N . ASP A 1 112 ? 3.02 27.078 0.606 1 98 112 ASP A N 1
ATOM 832 C CA . ASP A 1 112 ? 4.301 27.625 1.037 1 98 112 ASP A CA 1
ATOM 833 C C . ASP A 1 112 ? 5.219 26.531 1.576 1 98 112 ASP A C 1
ATOM 835 O O . ASP A 1 112 ? 4.965 25.969 2.645 1 98 112 ASP A O 1
ATOM 839 N N . PHE A 1 113 ? 6.324 26.297 0.833 1 98.06 113 PHE A N 1
ATOM 840 C CA . PHE A 1 113 ? 7.262 25.25 1.229 1 98.06 113 PHE A CA 1
ATOM 841 C C . PHE A 1 113 ? 8.57 25.859 1.722 1 98.06 113 PHE A C 1
ATOM 843 O O . PHE A 1 113 ? 9.617 25.219 1.654 1 98.06 113 PHE A O 1
ATOM 850 N N . SER A 1 114 ? 8.523 27.047 2.248 1 96.94 114 SER A N 1
ATOM 851 C CA . SER A 1 114 ? 9.727 27.75 2.682 1 96.94 114 SER A CA 1
ATOM 852 C C . SER A 1 114 ? 10.367 27.078 3.885 1 96.94 114 SER A C 1
ATOM 854 O O . SER A 1 114 ? 11.555 27.266 4.156 1 96.94 114 SER A O 1
ATOM 856 N N . SER A 1 115 ? 9.648 26.328 4.594 1 94.88 115 SER A N 1
ATOM 857 C CA . SER A 1 115 ? 10.18 25.609 5.75 1 94.88 115 SER A CA 1
ATOM 858 C C . SER A 1 115 ? 11.117 24.484 5.32 1 94.88 115 SER A C 1
ATOM 860 O O . SER A 1 115 ? 11.859 23.938 6.141 1 94.88 115 SER A O 1
ATOM 862 N N . LEU A 1 116 ? 11.031 24.047 4.066 1 97.62 116 LEU A N 1
ATOM 863 C CA . LEU A 1 116 ? 11.969 23.047 3.537 1 97.62 116 LEU A CA 1
ATOM 864 C C . LEU A 1 116 ? 13.32 23.688 3.248 1 97.62 116 LEU A C 1
ATOM 866 O O . LEU A 1 116 ? 13.68 23.891 2.086 1 97.62 116 LEU A O 1
ATOM 870 N N . LYS A 1 117 ? 14.148 23.812 4.215 1 97.06 117 LYS A N 1
ATOM 871 C CA . LYS A 1 117 ? 15.32 24.688 4.176 1 97.06 117 LYS A CA 1
ATOM 872 C C . LYS A 1 117 ? 16.484 24.016 3.436 1 97.06 117 LYS A C 1
ATOM 874 O O . LYS A 1 117 ? 17.328 24.703 2.867 1 97.06 117 LYS A O 1
ATOM 879 N N . ASP A 1 118 ? 16.562 22.734 3.555 1 98.12 118 ASP A N 1
ATOM 880 C CA . ASP A 1 118 ? 17.625 21.953 2.906 1 98.12 118 ASP A CA 1
ATOM 881 C C . ASP A 1 118 ? 17.125 20.578 2.48 1 98.12 118 ASP A C 1
ATOM 883 O O . ASP A 1 118 ? 15.969 20.234 2.734 1 98.12 118 ASP A O 1
ATOM 887 N N . CYS A 1 119 ? 17.922 19.859 1.794 1 98.56 119 CYS A N 1
ATOM 888 C CA . CYS A 1 119 ? 17.547 18.562 1.228 1 98.56 119 CYS A CA 1
ATOM 889 C C . CYS A 1 119 ? 17.141 17.594 2.322 1 98.56 119 CYS A C 1
ATOM 891 O O . CYS A 1 119 ? 16.141 16.875 2.186 1 98.56 119 CYS A O 1
ATOM 893 N N . GLN A 1 120 ? 17.875 17.578 3.381 1 97.81 120 GLN A N 1
ATOM 894 C CA . GLN A 1 120 ? 17.578 16.672 4.48 1 97.81 120 GLN A CA 1
ATOM 895 C C . GLN A 1 120 ? 16.203 16.938 5.062 1 97.81 120 GLN A C 1
ATOM 897 O O . GLN A 1 120 ? 15.391 16.016 5.215 1 97.81 120 GLN A O 1
ATOM 902 N N . THR A 1 121 ? 15.938 18.172 5.348 1 97.31 121 THR A N 1
ATOM 903 C CA . THR A 1 121 ? 14.641 18.562 5.895 1 97.31 121 THR A CA 1
ATOM 904 C C . THR A 1 121 ? 13.523 18.281 4.891 1 97.31 121 THR A C 1
ATOM 906 O O . THR A 1 121 ? 12.438 17.828 5.273 1 97.31 121 THR A O 1
ATOM 909 N N . ALA A 1 122 ? 13.828 18.547 3.635 1 98.75 122 ALA A N 1
ATOM 910 C CA . ALA A 1 122 ? 12.836 18.312 2.584 1 98.75 122 ALA A CA 1
ATOM 911 C C . ALA A 1 122 ? 12.484 16.844 2.486 1 98.75 122 ALA A C 1
ATOM 913 O O . ALA A 1 122 ? 11.305 16.484 2.443 1 98.75 122 ALA A O 1
ATOM 914 N N . LEU A 1 123 ? 13.508 15.938 2.516 1 98.81 123 LEU A N 1
ATOM 915 C CA . LEU A 1 123 ? 13.266 14.508 2.416 1 98.81 123 LEU A CA 1
ATOM 916 C C . LEU A 1 123 ? 12.57 13.984 3.668 1 98.81 123 LEU A C 1
ATOM 918 O O . LEU A 1 123 ? 11.711 13.102 3.582 1 98.81 123 LEU A O 1
ATOM 922 N N . GLN A 1 124 ? 12.914 14.523 4.793 1 97.69 124 GLN A N 1
ATOM 923 C CA . GLN A 1 124 ? 12.242 14.125 6.023 1 97.69 124 GLN A CA 1
ATOM 924 C C . GLN A 1 124 ? 10.766 14.5 5.984 1 97.69 124 GLN A C 1
ATOM 926 O O . GLN A 1 124 ? 9.906 13.695 6.371 1 97.69 124 GLN A O 1
ATOM 931 N N . THR A 1 125 ? 10.5 15.648 5.555 1 98.06 125 THR A N 1
ATOM 932 C CA . THR A 1 125 ? 9.109 16.094 5.434 1 98.06 125 THR A CA 1
ATOM 933 C C . THR A 1 125 ? 8.352 15.219 4.438 1 98.06 125 THR A C 1
ATOM 935 O O . THR A 1 125 ? 7.227 14.797 4.711 1 98.06 125 THR A O 1
ATOM 938 N N . ALA A 1 126 ? 9.016 14.93 3.289 1 98.75 126 ALA A N 1
ATOM 939 C CA . ALA A 1 126 ? 8.383 14.07 2.287 1 98.75 126 ALA A CA 1
ATOM 940 C C . ALA A 1 126 ? 8.062 12.695 2.865 1 98.75 126 ALA A C 1
ATOM 942 O O . ALA A 1 126 ? 6.984 12.148 2.605 1 98.75 126 ALA A O 1
ATOM 943 N N . SER A 1 127 ? 8.945 12.141 3.625 1 98.56 127 SER A N 1
ATOM 944 C CA . SER A 1 127 ? 8.734 10.852 4.266 1 98.56 127 SER A CA 1
ATOM 945 C C . SER A 1 127 ? 7.52 10.883 5.188 1 98.56 127 SER A C 1
ATOM 947 O O . SER A 1 127 ? 6.676 9.984 5.145 1 98.56 127 SER A O 1
ATOM 949 N N . LEU A 1 128 ? 7.398 11.891 5.98 1 97.81 128 LEU A N 1
ATOM 950 C CA . LEU A 1 128 ? 6.301 12.008 6.934 1 97.81 128 LEU A 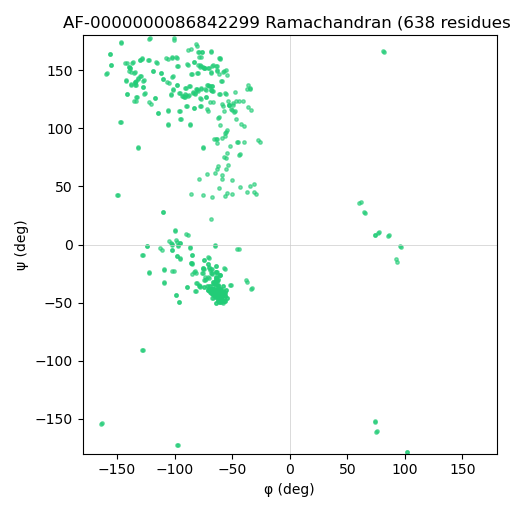CA 1
ATOM 951 C C . LEU A 1 128 ? 4.977 12.242 6.215 1 97.81 128 LEU A C 1
ATOM 953 O O . LEU A 1 128 ? 3.951 11.664 6.586 1 97.81 128 LEU A O 1
ATOM 957 N N . VAL A 1 129 ? 5.02 13.055 5.207 1 98.19 129 VAL A N 1
ATOM 958 C CA . VAL A 1 129 ? 3.816 13.352 4.434 1 98.19 129 VAL A CA 1
ATOM 959 C C . VAL A 1 129 ? 3.357 12.102 3.691 1 98.19 129 VAL A C 1
ATOM 961 O O . VAL A 1 129 ? 2.16 11.805 3.633 1 98.19 129 VAL A O 1
ATOM 964 N N . GLU A 1 130 ? 4.32 11.328 3.104 1 98.31 130 GLU A N 1
ATOM 965 C CA . GLU A 1 130 ? 3.963 10.078 2.441 1 98.31 130 GLU A CA 1
ATOM 966 C C . GLU A 1 130 ? 3.307 9.102 3.416 1 98.31 130 GLU A C 1
ATOM 968 O O . GLU A 1 130 ? 2.332 8.438 3.072 1 98.31 130 GLU A O 1
ATOM 973 N N . SER A 1 131 ? 3.885 9.055 4.57 1 97.5 131 SER A N 1
ATOM 974 C CA . SER A 1 131 ? 3.277 8.195 5.586 1 97.5 131 SER A CA 1
ATOM 975 C C . SER A 1 131 ? 1.856 8.648 5.906 1 97.5 131 SER A C 1
ATOM 977 O O . SER A 1 131 ? 0.958 7.812 6.055 1 97.5 131 SER A O 1
ATOM 979 N N . ALA A 1 132 ? 1.651 9.891 6.066 1 97.12 132 ALA A N 1
ATOM 980 C CA . ALA A 1 132 ? 0.309 10.422 6.289 1 97.12 132 ALA A CA 1
ATOM 981 C C . ALA A 1 132 ? -0.612 10.102 5.117 1 97.12 132 ALA A C 1
ATOM 983 O O . ALA A 1 132 ? -1.799 9.828 5.309 1 97.12 132 ALA A O 1
ATOM 984 N N . GLY A 1 133 ? -0.054 10.203 3.928 1 97.38 133 GLY A N 1
ATOM 985 C CA . GLY A 1 133 ? -0.825 9.828 2.752 1 97.38 133 GLY A CA 1
ATOM 986 C C . GLY A 1 133 ? -1.282 8.383 2.775 1 97.38 133 GLY A C 1
ATOM 987 O O . GLY A 1 133 ? -2.441 8.086 2.477 1 97.38 133 GLY A O 1
ATOM 988 N N . VAL A 1 134 ? -0.384 7.469 3.098 1 97.5 134 VAL A N 1
ATOM 989 C CA . VAL A 1 134 ? -0.749 6.066 3.285 1 97.5 134 VAL A CA 1
ATOM 990 C C . VAL A 1 134 ? -1.85 5.957 4.34 1 97.5 134 VAL A C 1
ATOM 992 O O . VAL A 1 134 ? -2.859 5.285 4.121 1 97.5 134 VAL A O 1
ATOM 995 N N . GLY A 1 135 ? -1.685 6.668 5.398 1 95.56 135 GLY A N 1
ATOM 996 C CA . GLY A 1 135 ? -2.684 6.684 6.457 1 95.56 135 GLY A CA 1
ATOM 997 C C . GLY A 1 135 ? -4.023 7.223 6 1 95.56 135 GLY A C 1
ATOM 998 O O . GLY A 1 135 ? -5.074 6.746 6.438 1 95.56 135 GLY A O 1
ATOM 999 N N . ALA A 1 136 ? -3.986 8.234 5.234 1 95.69 136 ALA A N 1
ATOM 1000 C CA . ALA A 1 136 ? -5.215 8.836 4.727 1 95.69 136 ALA A CA 1
ATOM 1001 C C . ALA A 1 136 ? -6.02 7.836 3.904 1 95.69 136 ALA A C 1
ATOM 1003 O O . ALA A 1 136 ? -7.23 7.703 4.082 1 95.69 136 ALA A O 1
ATOM 1004 N N . TYR A 1 137 ? -5.398 7.109 3.018 1 95.12 137 TYR A N 1
ATOM 1005 C CA . TYR A 1 137 ? -6.086 6.094 2.23 1 95.12 137 TYR A CA 1
ATOM 1006 C C . TYR A 1 137 ? -6.656 5 3.129 1 95.12 137 TYR A C 1
ATOM 1008 O O . TYR A 1 137 ? -7.789 4.555 2.934 1 95.12 137 TYR A O 1
ATOM 1016 N N . LEU A 1 138 ? -5.922 4.641 4.102 1 92.75 138 LEU A N 1
ATOM 1017 C CA . LEU A 1 138 ? -6.387 3.619 5.031 1 92.75 138 LEU A CA 1
ATOM 1018 C C . LEU A 1 138 ? -7.574 4.129 5.844 1 92.75 138 LEU A C 1
ATOM 1020 O O . LEU A 1 138 ? -8.555 3.402 6.043 1 92.75 138 LEU A O 1
ATOM 1024 N N . GLY A 1 139 ? -7.469 5.293 6.332 1 89.75 139 GLY A N 1
ATOM 1025 C CA . GLY A 1 139 ? -8.547 5.867 7.121 1 89.75 139 GLY A CA 1
ATOM 1026 C C . GLY A 1 139 ? -9.836 6.035 6.34 1 89.75 139 GLY A C 1
ATOM 1027 O O . GLY A 1 139 ? -10.93 5.918 6.898 1 89.75 139 GLY A O 1
ATOM 1028 N N . ALA A 1 140 ? -9.695 6.25 5.086 1 89.19 140 ALA A N 1
ATOM 1029 C CA . ALA A 1 140 ? -10.852 6.484 4.223 1 89.19 140 ALA A CA 1
ATOM 1030 C C . ALA A 1 140 ? -11.492 5.168 3.797 1 89.19 140 ALA A C 1
ATOM 1032 O O . ALA A 1 140 ? -12.656 5.145 3.379 1 89.19 140 ALA A O 1
ATOM 1033 N N . ALA A 1 141 ? -10.797 4.109 3.818 1 83.31 141 ALA A N 1
ATOM 1034 C CA . ALA A 1 141 ? -11.266 2.832 3.285 1 83.31 141 ALA A CA 1
ATOM 1035 C C . ALA A 1 141 ? -12.586 2.418 3.922 1 83.31 141 ALA A C 1
ATOM 1037 O O . ALA A 1 141 ? -13.5 1.963 3.232 1 83.31 141 ALA A O 1
ATOM 1038 N N . GLY A 1 142 ? -12.727 2.654 5.203 1 78.06 142 GLY A N 1
ATOM 1039 C CA . GLY A 1 142 ? -13.945 2.264 5.891 1 78.06 142 GLY A CA 1
ATOM 1040 C C . GLY A 1 142 ? -15.141 3.117 5.516 1 78.06 142 GLY A C 1
ATOM 1041 O O . GLY A 1 142 ? -16.281 2.717 5.73 1 78.06 142 GLY A O 1
ATOM 1042 N N . ALA A 1 143 ? -14.85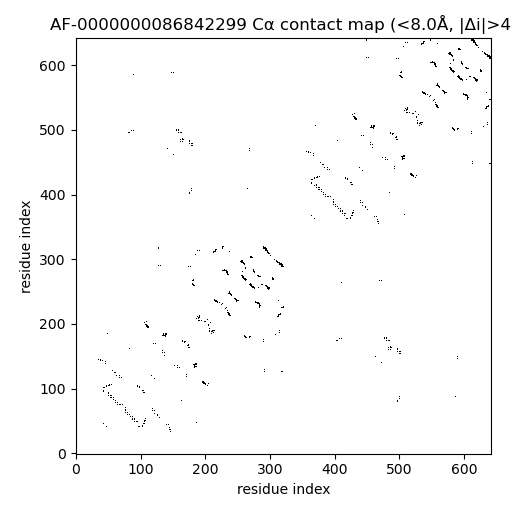2 4.234 4.945 1 84.5 143 ALA A N 1
ATOM 1043 C CA . ALA A 1 143 ? -15.93 5.168 4.625 1 84.5 143 ALA A CA 1
ATOM 1044 C C . ALA A 1 143 ? -16.344 5.039 3.164 1 84.5 143 ALA A C 1
ATOM 1046 O O . ALA A 1 143 ? -17.359 5.617 2.75 1 84.5 143 ALA A O 1
ATOM 1047 N N . VAL A 1 144 ? -15.609 4.316 2.34 1 88.56 144 VAL A N 1
ATOM 1048 C CA . VAL A 1 144 ? -15.906 4.199 0.917 1 88.56 144 VAL A CA 1
ATOM 1049 C C . VAL A 1 144 ? -17.156 3.338 0.721 1 88.56 144 VAL A C 1
ATOM 1051 O O . VAL A 1 144 ? -17.297 2.283 1.347 1 88.56 144 VAL A O 1
ATOM 1054 N N . LYS A 1 145 ? -18.016 3.768 -0.166 1 87.62 145 LYS A N 1
ATOM 1055 C CA . LYS A 1 145 ? -19.297 3.08 -0.378 1 87.62 145 LYS A CA 1
ATOM 1056 C C . LYS A 1 145 ? -19.312 2.363 -1.726 1 87.62 145 LYS A C 1
ATOM 1058 O O . LYS A 1 145 ? -19.953 1.317 -1.869 1 87.62 145 LYS A O 1
ATOM 1063 N N . SER A 1 146 ? -18.641 2.938 -2.645 1 87 146 SER A N 1
ATOM 1064 C CA . SER A 1 146 ? -18.625 2.393 -3.998 1 87 146 SER A CA 1
ATOM 1065 C C . SER A 1 146 ? -17.484 1.407 -4.191 1 87 146 SER A C 1
ATOM 1067 O O . SER A 1 146 ? -16.328 1.719 -3.881 1 87 146 SER A O 1
ATOM 1069 N N . LYS A 1 147 ? -17.812 0.298 -4.801 1 83.69 147 LYS A N 1
ATOM 1070 C CA . LYS A 1 147 ? -16.766 -0.681 -5.098 1 83.69 147 LYS A CA 1
ATOM 1071 C C . LYS A 1 147 ? -15.781 -0.134 -6.121 1 83.69 147 LYS A C 1
ATOM 1073 O O . LYS A 1 147 ? -14.594 -0.463 -6.078 1 83.69 147 LYS A O 1
ATOM 1078 N N . GLU A 1 148 ? -16.234 0.653 -7.023 1 83.56 148 GLU A N 1
ATOM 1079 C CA . GLU A 1 148 ? -15.375 1.261 -8.031 1 83.56 148 GLU A CA 1
ATOM 1080 C C . GLU A 1 148 ? -14.375 2.217 -7.391 1 83.56 148 GLU A C 1
ATOM 1082 O O . GLU A 1 148 ? -13.18 2.188 -7.715 1 83.56 148 GLU A O 1
ATOM 1087 N N . VAL A 1 149 ? -14.883 3.023 -6.48 1 88.06 149 VAL A N 1
ATOM 1088 C CA . VAL A 1 149 ? -14.016 3.969 -5.789 1 88.06 149 VAL A CA 1
ATOM 1089 C C . VAL A 1 149 ? -13.031 3.211 -4.895 1 88.06 149 VAL A C 1
ATOM 1091 O O . VAL A 1 149 ? -11.859 3.572 -4.805 1 88.06 149 VAL A O 1
ATOM 1094 N N . LEU A 1 150 ? -13.555 2.166 -4.301 1 89.5 150 LEU A N 1
ATOM 1095 C CA . LEU A 1 150 ? -12.688 1.347 -3.461 1 89.5 150 LEU A CA 1
ATOM 1096 C C . LEU A 1 150 ? -11.57 0.712 -4.281 1 89.5 150 LEU A C 1
ATOM 1098 O O . LEU A 1 150 ? -10.422 0.683 -3.852 1 89.5 150 LEU A O 1
ATOM 1102 N N . ALA A 1 151 ? -11.883 0.214 -5.438 1 87.38 151 ALA A N 1
ATOM 1103 C CA . ALA A 1 151 ? -10.883 -0.398 -6.309 1 87.38 151 ALA A CA 1
ATOM 1104 C C . ALA A 1 151 ? -9.836 0.622 -6.746 1 87.38 151 ALA A C 1
ATOM 1106 O O . ALA A 1 151 ? -8.641 0.321 -6.773 1 87.38 151 ALA A O 1
ATOM 1107 N N . LEU A 1 152 ? -10.266 1.792 -7.074 1 89.69 152 LEU A N 1
ATOM 1108 C CA . LEU A 1 152 ? -9.336 2.846 -7.469 1 89.69 152 LEU A CA 1
ATOM 1109 C C . LEU A 1 152 ? -8.422 3.225 -6.305 1 89.69 152 LEU A C 1
ATOM 1111 O O . LEU A 1 152 ? -7.199 3.268 -6.461 1 89.69 152 LEU A O 1
ATOM 1115 N N . ALA A 1 153 ? -9.031 3.492 -5.16 1 92.25 153 ALA A N 1
ATOM 1116 C CA . ALA A 1 153 ? -8.242 3.834 -3.975 1 92.25 153 ALA A CA 1
ATOM 1117 C C . ALA A 1 153 ? -7.254 2.723 -3.635 1 92.25 153 ALA A C 1
ATOM 1119 O O . ALA A 1 153 ? -6.102 2.992 -3.289 1 92.25 153 ALA A O 1
ATOM 1120 N N . GLY A 1 154 ? -7.75 1.534 -3.762 1 92.56 154 GLY A N 1
ATOM 1121 C CA . GLY A 1 154 ? -6.902 0.382 -3.502 1 92.56 154 GLY A CA 1
ATOM 1122 C C . GLY A 1 154 ? -5.723 0.284 -4.449 1 92.56 154 GLY A C 1
ATOM 1123 O O . GLY A 1 154 ? -4.648 -0.191 -4.07 1 92.56 154 GLY A O 1
ATOM 1124 N N . SER A 1 155 ? -5.875 0.66 -5.672 1 93.25 155 SER A N 1
ATOM 1125 C CA . SER A 1 155 ? -4.793 0.575 -6.648 1 93.25 155 SER A CA 1
ATOM 1126 C C . SER A 1 155 ? -3.758 1.671 -6.426 1 93.25 155 SER A C 1
ATOM 1128 O O . SER A 1 155 ? -2.609 1.546 -6.855 1 93.25 155 SER A O 1
ATOM 1130 N N . ILE A 1 156 ? -4.117 2.742 -5.738 1 95.94 156 ILE A N 1
ATOM 1131 C CA . ILE A 1 156 ? -3.238 3.881 -5.488 1 95.94 156 ILE A CA 1
ATOM 1132 C C . ILE A 1 156 ? -2.451 3.652 -4.203 1 95.94 156 ILE A C 1
ATOM 1134 O O . ILE A 1 156 ? -1.262 3.971 -4.129 1 95.94 156 ILE A O 1
ATOM 1138 N N . LEU A 1 157 ? -3.02 3.07 -3.229 1 96.69 157 LEU A N 1
ATOM 1139 C CA . LEU A 1 157 ? -2.473 2.93 -1.884 1 96.69 157 LEU A CA 1
ATOM 1140 C C . LEU A 1 157 ? -1.114 2.24 -1.917 1 96.69 157 LEU A C 1
ATOM 1142 O O . LEU A 1 157 ? -0.15 2.729 -1.324 1 96.69 157 LEU A O 1
ATOM 1146 N N . PRO A 1 158 ? -0.974 1.124 -2.611 1 97.38 158 PRO A N 1
ATOM 1147 C CA . PRO A 1 158 ? 0.346 0.49 -2.621 1 97.38 158 PRO A CA 1
ATOM 1148 C C . PRO A 1 158 ? 1.411 1.355 -3.293 1 97.38 158 PRO A C 1
ATOM 1150 O O . PRO A 1 158 ? 2.584 1.299 -2.918 1 97.38 158 PRO A O 1
ATOM 1153 N N . VAL A 1 159 ? 1.021 2.125 -4.215 1 97.88 159 VAL A N 1
ATOM 1154 C CA . VAL A 1 159 ? 1.966 3.029 -4.859 1 97.88 159 VAL A CA 1
ATOM 1155 C C . VAL A 1 159 ? 2.445 4.078 -3.861 1 97.88 159 VAL A C 1
ATOM 1157 O O . VAL A 1 159 ? 3.641 4.371 -3.783 1 97.88 159 VAL A O 1
ATOM 1160 N N . GLU A 1 160 ? 1.497 4.602 -3.068 1 98.56 160 GLU A N 1
ATOM 1161 C CA . GLU A 1 160 ? 1.878 5.539 -2.016 1 98.56 160 GLU A CA 1
ATOM 1162 C C . GLU A 1 160 ? 2.881 4.906 -1.054 1 98.56 160 GLU A C 1
ATOM 1164 O O . GLU A 1 160 ? 3.818 5.57 -0.603 1 98.56 160 GLU A O 1
ATOM 1169 N N . ALA A 1 161 ? 2.664 3.723 -0.771 1 98.75 161 ALA A N 1
ATOM 1170 C CA . ALA A 1 161 ? 3.557 3.016 0.142 1 98.75 161 ALA A CA 1
ATOM 1171 C C . ALA A 1 161 ? 4.945 2.846 -0.469 1 98.75 161 ALA A C 1
ATOM 1173 O O . ALA A 1 161 ? 5.953 2.949 0.231 1 98.75 161 ALA A O 1
ATOM 1174 N N . LYS A 1 162 ? 5.004 2.588 -1.742 1 98.88 162 LYS A N 1
ATOM 1175 C CA . LYS A 1 162 ? 6.297 2.494 -2.412 1 98.88 162 LYS A CA 1
ATOM 1176 C C . LYS A 1 162 ? 7 3.848 -2.445 1 98.88 162 LYS A C 1
ATOM 1178 O O . LYS A 1 162 ? 8.227 3.922 -2.318 1 98.88 162 LYS A O 1
ATOM 1183 N N . HIS A 1 163 ? 6.223 4.945 -2.65 1 98.94 163 HIS A N 1
ATOM 1184 C CA . HIS A 1 163 ? 6.812 6.273 -2.539 1 98.94 163 HIS A CA 1
ATOM 1185 C C . HIS A 1 163 ? 7.504 6.461 -1.191 1 98.94 163 HIS A C 1
ATOM 1187 O O . HIS A 1 163 ? 8.641 6.926 -1.132 1 98.94 163 HIS A O 1
ATOM 1193 N N . LEU A 1 164 ? 6.793 6.047 -0.176 1 98.88 164 LEU A N 1
ATOM 1194 C CA . LEU A 1 164 ? 7.336 6.152 1.174 1 98.88 164 LEU A CA 1
ATOM 1195 C C . LEU A 1 164 ? 8.625 5.348 1.307 1 98.88 164 LEU A C 1
ATOM 1197 O O . LEU A 1 164 ? 9.625 5.852 1.829 1 98.88 164 LEU A O 1
ATOM 1201 N N . ALA A 1 165 ? 8.633 4.164 0.807 1 98.75 165 ALA A N 1
ATOM 1202 C CA . ALA A 1 165 ? 9.812 3.305 0.884 1 98.75 165 ALA A CA 1
ATOM 1203 C C . ALA A 1 165 ? 11 3.936 0.164 1 98.75 165 ALA A C 1
ATOM 1205 O O . ALA A 1 165 ? 12.133 3.893 0.658 1 98.75 165 ALA A O 1
ATOM 1206 N N . ILE A 1 166 ? 10.766 4.516 -0.979 1 98.69 166 ILE A N 1
ATOM 1207 C CA . ILE A 1 166 ? 11.812 5.141 -1.78 1 98.69 166 ILE A CA 1
ATOM 1208 C C . ILE A 1 166 ? 12.453 6.285 -0.997 1 98.69 166 ILE A C 1
ATOM 1210 O O . ILE A 1 166 ? 13.68 6.355 -0.873 1 98.69 166 ILE A O 1
ATOM 1214 N N . VAL A 1 167 ? 11.633 7.141 -0.455 1 98.75 167 VAL A N 1
ATOM 1215 C CA . VAL A 1 167 ? 12.125 8.328 0.229 1 98.75 167 VAL A CA 1
ATOM 1216 C C . VAL A 1 167 ? 12.867 7.922 1.503 1 98.75 167 VAL A C 1
ATOM 1218 O O . VAL A 1 167 ? 13.922 8.469 1.819 1 98.75 167 VAL A O 1
ATOM 1221 N N . ARG A 1 168 ? 12.367 6.988 2.217 1 98.25 168 ARG A N 1
ATOM 1222 C CA . ARG A 1 168 ? 13.047 6.527 3.424 1 98.25 168 ARG A CA 1
ATOM 1223 C C . ARG A 1 168 ? 14.391 5.887 3.084 1 98.25 168 ARG A C 1
ATOM 1225 O O . ARG A 1 168 ? 15.352 6.012 3.844 1 98.25 168 ARG A O 1
ATOM 1232 N N . GLY A 1 169 ? 14.422 5.23 1.938 1 96.94 169 GLY A N 1
ATOM 1233 C CA . GLY A 1 169 ? 15.703 4.73 1.465 1 96.94 169 GLY A CA 1
ATOM 1234 C C . GLY A 1 169 ? 16.734 5.828 1.245 1 96.94 169 GLY A C 1
ATOM 1235 O O . GLY A 1 169 ? 17.906 5.668 1.593 1 96.94 169 GLY A O 1
ATOM 1236 N N . MET A 1 170 ? 16.312 6.902 0.702 1 97.44 170 MET A N 1
ATOM 1237 C CA . MET A 1 170 ? 17.203 8.039 0.472 1 97.44 170 MET A CA 1
ATOM 1238 C C . MET A 1 170 ? 17.703 8.609 1.792 1 97.44 170 MET A C 1
ATOM 1240 O O . MET A 1 170 ? 18.828 9.141 1.859 1 97.44 170 MET A O 1
ATOM 1244 N N . LEU A 1 171 ? 16.906 8.469 2.822 1 97.31 171 LEU A N 1
ATOM 1245 C CA . LEU A 1 171 ? 17.25 8.945 4.156 1 97.31 171 LEU A CA 1
ATOM 1246 C C . LEU A 1 171 ? 18.047 7.902 4.922 1 97.31 171 LEU A C 1
ATOM 1248 O O . LEU A 1 171 ? 18.391 8.109 6.086 1 97.31 171 LEU A O 1
ATOM 1252 N N . GLN A 1 172 ? 18.25 6.762 4.277 1 95.25 172 GLN A N 1
ATOM 1253 C CA . GLN A 1 172 ? 18.922 5.637 4.902 1 95.25 172 GLN A CA 1
ATOM 1254 C C . GLN A 1 172 ? 18.172 5.148 6.137 1 95.25 172 GLN A C 1
ATOM 1256 O O . GLN A 1 172 ? 18.781 4.801 7.148 1 95.25 172 GLN A O 1
ATOM 1261 N N . GLN A 1 173 ? 16.906 5.223 6.02 1 96.31 173 GLN A N 1
ATOM 1262 C CA . GLN A 1 173 ? 16 4.699 7.043 1 96.31 173 GLN A CA 1
ATOM 126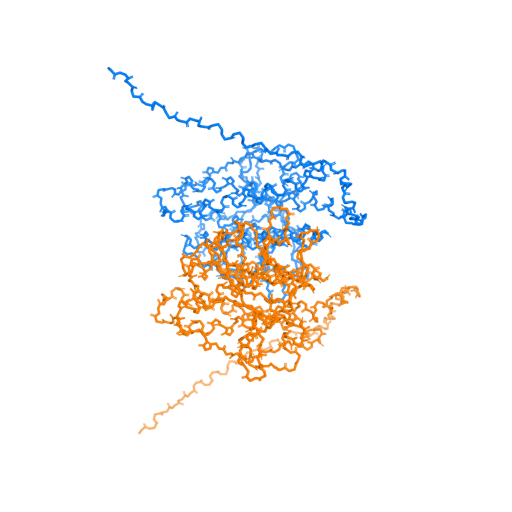3 C C . GLN A 1 173 ? 15.336 3.408 6.582 1 96.31 173 GLN A C 1
ATOM 1265 O O . GLN A 1 173 ? 15.266 3.135 5.379 1 96.31 173 GLN A O 1
ATOM 1270 N N . LYS A 1 174 ? 14.828 2.605 7.551 1 96.31 174 LYS A N 1
ATOM 1271 C CA . LYS A 1 174 ? 14.141 1.367 7.191 1 96.31 174 LYS A CA 1
ATOM 1272 C C . LYS A 1 174 ? 12.914 1.649 6.328 1 96.31 174 LYS A C 1
ATOM 1274 O O . LYS A 1 174 ? 12.062 2.459 6.699 1 96.31 174 LYS A O 1
ATOM 1279 N N . ALA A 1 175 ? 12.836 0.973 5.254 1 97.31 175 ALA A N 1
ATOM 1280 C CA . ALA A 1 175 ? 11.766 1.203 4.285 1 97.31 175 ALA A CA 1
ATOM 1281 C C . ALA A 1 175 ? 10.438 0.653 4.793 1 97.31 175 ALA A C 1
ATOM 1283 O O . ALA A 1 175 ? 9.367 1.162 4.438 1 97.31 175 ALA A O 1
ATOM 1284 N N . SER A 1 176 ? 10.469 -0.368 5.555 1 97.56 176 SER A N 1
ATOM 1285 C CA . SER A 1 176 ? 9.289 -0.988 6.141 1 97.56 176 SER A CA 1
ATOM 1286 C C . SER A 1 176 ? 9.469 -1.231 7.633 1 97.56 176 SER A C 1
ATOM 1288 O O . SER A 1 176 ? 9.68 -2.367 8.062 1 97.56 176 SER A O 1
ATOM 1290 N N . PRO A 1 177 ? 9.234 -0.258 8.422 1 95 177 PRO A N 1
ATOM 1291 C CA . PRO A 1 177 ? 9.594 -0.359 9.836 1 95 177 PRO A CA 1
ATOM 1292 C C . PRO A 1 177 ? 8.508 -1.046 10.672 1 95 177 PRO A C 1
ATOM 1294 O O . PRO A 1 177 ? 8.758 -1.429 11.812 1 95 177 PRO A O 1
ATOM 1297 N N . VAL A 1 178 ? 7.305 -1.169 10.172 1 93.56 178 VAL A N 1
ATOM 1298 C CA . VAL A 1 178 ? 6.203 -1.747 10.945 1 93.56 178 VAL A CA 1
ATOM 1299 C C . VAL A 1 178 ? 5.508 -2.824 10.117 1 93.56 178 VAL A C 1
ATOM 1301 O O . VAL A 1 178 ? 5.543 -2.791 8.883 1 93.56 178 VAL A O 1
ATOM 1304 N N . ALA A 1 179 ? 4.809 -3.723 10.789 1 95.25 179 ALA A N 1
ATOM 1305 C CA . ALA A 1 179 ? 4.145 -4.832 10.109 1 95.25 179 ALA A CA 1
ATOM 1306 C C . ALA A 1 179 ? 2.758 -4.422 9.617 1 95.25 179 ALA A C 1
ATOM 1308 O O . ALA A 1 179 ? 2.143 -5.129 8.82 1 95.25 179 ALA A O 1
ATOM 1309 N N . PHE A 1 180 ? 2.268 -3.299 10.148 1 95.06 180 PHE A N 1
ATOM 1310 C CA . PHE A 1 180 ? 0.962 -2.758 9.789 1 95.06 180 PHE A CA 1
ATOM 1311 C C . PHE A 1 180 ? 1.008 -1.236 9.711 1 95.06 180 PHE A C 1
ATOM 1313 O O . PHE A 1 180 ? 1.484 -0.578 10.641 1 95.06 180 PHE A O 1
ATOM 1320 N N . ASP A 1 181 ? 0.527 -0.712 8.633 1 94.88 181 ASP A N 1
ATOM 1321 C CA . ASP A 1 181 ? 0.403 0.742 8.602 1 94.88 181 ASP A CA 1
ATOM 1322 C C . ASP A 1 181 ? -0.887 1.197 9.281 1 94.88 181 ASP A C 1
ATOM 1324 O O . ASP A 1 181 ? -1.832 0.418 9.414 1 94.88 181 ASP A O 1
ATOM 1328 N N . SER A 1 182 ? -0.868 2.393 9.711 1 91.56 182 SER A N 1
ATOM 1329 C CA . SER A 1 182 ? -1.972 2.873 10.531 1 91.56 182 SER A CA 1
ATOM 1330 C C . SER A 1 182 ? -2.791 3.928 9.797 1 91.56 182 SER A C 1
ATOM 1332 O O . SER A 1 182 ? -2.238 4.762 9.078 1 91.56 182 SER A O 1
ATOM 1334 N N . PRO A 1 183 ? -4.074 3.945 10.086 1 91.88 183 PRO A N 1
ATOM 1335 C CA . PRO A 1 183 ? -4.945 4.926 9.438 1 91.88 183 PRO A CA 1
ATOM 1336 C C . PRO A 1 183 ? -4.824 6.32 10.055 1 91.88 183 PRO A C 1
ATOM 1338 O O . PRO A 1 183 ? -4.41 6.457 11.203 1 91.88 183 PRO A O 1
ATOM 1341 N N . LEU A 1 184 ? -5.094 7.293 9.258 1 93.56 184 LEU A N 1
ATOM 1342 C CA . LEU A 1 184 ? -5.297 8.68 9.672 1 93.56 184 LEU A CA 1
ATOM 1343 C C . LEU A 1 184 ? -6.637 9.203 9.164 1 93.56 184 LEU A C 1
ATOM 1345 O O . LEU A 1 184 ? -6.969 9.039 7.992 1 93.56 184 LEU A O 1
ATOM 1349 N N . ASP A 1 185 ? -7.395 9.789 10.07 1 91.94 185 ASP A N 1
ATOM 1350 C CA . ASP A 1 185 ? -8.703 10.297 9.664 1 91.94 185 ASP A CA 1
ATOM 1351 C C . ASP A 1 185 ? -8.57 11.602 8.891 1 91.94 185 ASP A C 1
ATOM 1353 O O . ASP A 1 185 ? -7.523 12.25 8.93 1 91.94 185 ASP A O 1
ATOM 1357 N N . ALA A 1 186 ? -9.656 11.992 8.219 1 94.44 186 ALA A N 1
ATOM 1358 C CA . ALA A 1 186 ? -9.648 13.117 7.285 1 94.44 186 ALA A CA 1
ATOM 1359 C C . ALA A 1 186 ? -9.273 14.414 7.996 1 94.44 186 ALA A C 1
ATOM 1361 O O . ALA A 1 186 ? -8.492 15.211 7.469 1 94.44 186 ALA A O 1
ATOM 1362 N N . LYS A 1 187 ? -9.836 14.609 9.125 1 95.25 187 LYS A N 1
ATOM 1363 C CA . LYS A 1 187 ? -9.555 15.828 9.875 1 95.25 187 LYS A CA 1
ATOM 1364 C C . LYS A 1 187 ? -8.078 15.906 10.266 1 95.25 187 LYS A C 1
ATOM 1366 O O . LYS A 1 187 ? -7.469 16.984 10.195 1 95.25 187 LYS A O 1
ATOM 1371 N N . SER A 1 188 ? -7.539 14.781 10.633 1 95.5 188 SER A N 1
ATOM 1372 C CA . SER A 1 188 ? -6.121 14.719 10.977 1 95.5 188 SER A CA 1
ATOM 1373 C C . SER A 1 188 ? -5.246 15 9.758 1 95.5 188 SER A C 1
ATOM 1375 O O . SER A 1 188 ? -4.223 15.68 9.859 1 95.5 188 SER A O 1
ATOM 1377 N N . VAL A 1 189 ? -5.613 14.492 8.641 1 96.5 189 VAL A N 1
ATOM 1378 C CA . VAL A 1 189 ? -4.867 14.75 7.41 1 96.5 189 VAL A CA 1
ATOM 1379 C C . VAL A 1 189 ? -4.91 16.25 7.086 1 96.5 189 VAL A C 1
ATOM 1381 O O . VAL A 1 189 ? -3.875 16.859 6.801 1 96.5 189 VAL A O 1
ATOM 1384 N N . ALA A 1 190 ? -6.102 16.812 7.152 1 96.06 190 ALA A N 1
ATOM 1385 C CA . ALA A 1 190 ? -6.258 18.234 6.914 1 96.06 190 ALA A CA 1
ATOM 1386 C C . ALA A 1 190 ? -5.383 19.062 7.859 1 96.06 190 ALA A C 1
ATOM 1388 O O . ALA A 1 190 ? -4.727 20.016 7.441 1 96.06 190 ALA A O 1
ATOM 1389 N N . THR A 1 191 ? -5.344 18.641 9.078 1 95.75 191 THR A N 1
ATOM 1390 C CA . THR A 1 191 ? -4.539 19.328 10.086 1 95.75 191 THR A CA 1
ATOM 1391 C C . THR A 1 191 ? -3.055 19.219 9.75 1 95.75 191 THR A C 1
ATOM 1393 O O . THR A 1 191 ? -2.322 20.219 9.844 1 95.75 191 THR A O 1
ATOM 1396 N N . ALA A 1 192 ? -2.623 18.125 9.336 1 95.75 192 ALA A N 1
ATOM 1397 C CA . ALA A 1 192 ? -1.21 17.844 9.094 1 95.75 192 ALA A CA 1
ATOM 1398 C C . ALA A 1 192 ? -0.675 1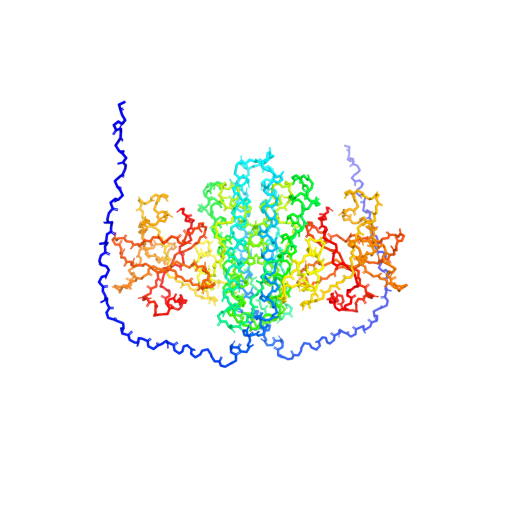8.703 7.953 1 95.75 192 ALA A C 1
ATOM 1400 O O . ALA A 1 192 ? 0.488 19.109 7.969 1 95.75 192 ALA A O 1
ATOM 1401 N N . ILE A 1 193 ? -1.479 19.031 6.965 1 95.81 193 ILE A N 1
ATOM 1402 C CA . ILE A 1 193 ? -0.931 19.734 5.812 1 95.81 193 ILE A CA 1
ATOM 1403 C C . ILE A 1 193 ? -1.28 21.219 5.898 1 95.81 193 ILE A C 1
ATOM 1405 O O . ILE A 1 193 ? -0.778 22.031 5.117 1 95.81 193 ILE A O 1
ATOM 1409 N N . SER A 1 194 ? -2.047 21.641 6.844 1 94.19 194 SER A N 1
ATOM 1410 C CA . SER A 1 194 ? -2.541 23.016 6.988 1 94.19 194 SER A CA 1
ATOM 1411 C C . SER A 1 194 ? -1.392 24.016 7.086 1 94.19 194 SER A C 1
ATOM 1413 O O . SER A 1 194 ? -1.48 25.125 6.559 1 94.19 194 SER A O 1
ATOM 1415 N N . PRO A 1 195 ? -0.284 23.672 7.723 1 93.25 195 PRO A N 1
ATOM 1416 C CA . PRO A 1 195 ? 0.794 24.656 7.832 1 93.25 195 PRO A CA 1
ATOM 1417 C C . PRO A 1 195 ? 1.379 25.047 6.477 1 93.25 195 PRO A C 1
ATOM 1419 O O . PRO A 1 195 ? 2.057 26.062 6.363 1 93.25 195 PRO A O 1
ATOM 1422 N N . PHE A 1 196 ? 1.153 24.25 5.473 1 96.88 196 PHE A N 1
ATOM 1423 C CA . PHE A 1 196 ? 1.745 24.5 4.164 1 96.88 196 PHE A CA 1
ATOM 1424 C C . PHE A 1 196 ? 0.775 25.266 3.271 1 96.88 196 PHE A C 1
ATOM 1426 O O . PHE A 1 196 ? 1.152 25.734 2.197 1 96.88 196 PHE A O 1
ATOM 1433 N N . ILE A 1 197 ? -0.462 25.375 3.643 1 96.81 197 ILE A N 1
ATOM 1434 C CA . ILE A 1 197 ? -1.496 25.938 2.775 1 96.81 197 ILE A CA 1
ATOM 1435 C C . ILE A 1 197 ? -1.608 27.438 3.004 1 96.81 197 ILE A C 1
ATOM 1437 O O . ILE A 1 197 ? -1.819 27.891 4.133 1 96.81 197 ILE A O 1
ATOM 1441 N N . VAL A 1 198 ? -1.522 28.219 1.942 1 97.62 198 VAL A N 1
ATOM 1442 C CA . VAL A 1 198 ? -1.641 29.672 1.985 1 97.62 198 VAL A CA 1
ATOM 1443 C C . VAL A 1 198 ? -3.072 30.078 1.648 1 97.62 198 VAL A C 1
ATOM 1445 O O . VAL A 1 198 ? -3.674 30.891 2.355 1 97.62 198 VAL A O 1
ATOM 1448 N N . ASP A 1 199 ? -3.566 29.531 0.565 1 97.44 199 ASP A N 1
ATOM 1449 C CA . ASP A 1 199 ? -4.906 29.844 0.078 1 97.44 199 ASP A CA 1
ATOM 1450 C C . ASP A 1 199 ? -5.422 28.75 -0.846 1 97.44 199 ASP A C 1
ATOM 1452 O O . ASP A 1 199 ? -4.641 28.094 -1.54 1 97.44 199 ASP A O 1
ATOM 1456 N N . CYS A 1 200 ? -6.719 28.609 -0.732 1 97.56 200 CYS A N 1
ATOM 1457 C CA . CYS A 1 200 ? -7.336 27.609 -1.591 1 97.56 200 CYS A CA 1
ATOM 1458 C C . CYS A 1 200 ? -8.523 28.188 -2.342 1 97.56 200 CYS A C 1
ATOM 1460 O O . CYS A 1 200 ? -9.281 29 -1.792 1 97.56 200 CYS A O 1
ATOM 1462 N N . PRO A 1 201 ? -8.734 27.75 -3.555 1 97.25 201 PRO A N 1
ATOM 1463 C CA . PRO A 1 201 ? -10 28.078 -4.223 1 97.25 201 PRO A CA 1
ATOM 1464 C C . PRO A 1 201 ? -11.219 27.531 -3.473 1 97.25 201 PRO A C 1
ATOM 1466 O O . PRO A 1 201 ? -11.094 26.578 -2.697 1 97.25 201 PRO A O 1
ATOM 1469 N N . ALA A 1 202 ? -12.367 28.125 -3.779 1 95 202 ALA A N 1
ATOM 1470 C CA . ALA A 1 202 ? -13.609 27.719 -3.133 1 95 202 ALA A CA 1
ATOM 1471 C C . ALA A 1 202 ? -13.859 26.219 -3.344 1 95 202 ALA A C 1
ATOM 1473 O O . ALA A 1 202 ? -13.711 25.719 -4.457 1 95 202 ALA A O 1
ATOM 1474 N N . GLY A 1 203 ? -14.141 25.547 -2.271 1 93.62 203 GLY A N 1
ATOM 1475 C CA . GLY A 1 203 ? -14.484 24.141 -2.35 1 93.62 203 GLY A CA 1
ATOM 1476 C C . GLY A 1 203 ? -13.273 23.219 -2.348 1 93.62 203 GLY A C 1
ATOM 1477 O O . GLY A 1 203 ? -13.406 22 -2.471 1 93.62 203 GLY A O 1
ATOM 1478 N N . SER A 1 204 ? -12.086 23.766 -2.121 1 96.94 204 SER A N 1
ATOM 1479 C CA . SER A 1 204 ? -10.867 22.969 -2.238 1 96.94 204 SER A CA 1
ATOM 1480 C C . SER A 1 204 ? -10.055 23 -0.946 1 96.94 204 SER A C 1
ATOM 1482 O O . SER A 1 204 ? -9.023 22.344 -0.839 1 96.94 204 SER A O 1
ATOM 1484 N N . ASP A 1 205 ? -10.523 23.734 0.059 1 96.62 205 ASP A N 1
ATOM 1485 C CA . ASP A 1 205 ? -9.82 23.859 1.331 1 96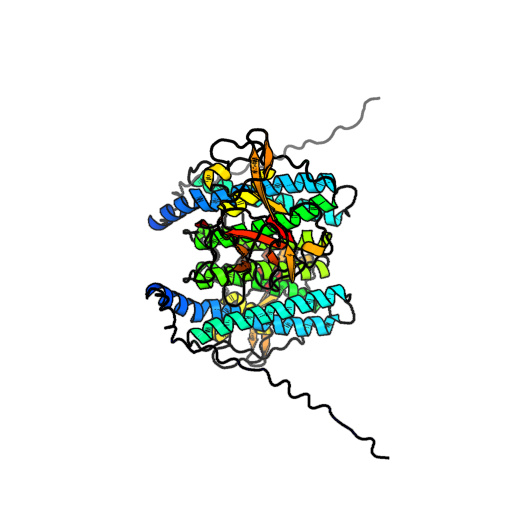.62 205 ASP A CA 1
ATOM 1486 C C . ASP A 1 205 ? -10.133 22.688 2.254 1 96.62 205 ASP A C 1
ATOM 1488 O O . ASP A 1 205 ? -11.266 22.531 2.707 1 96.62 205 ASP A O 1
ATOM 1492 N N . PRO A 1 206 ? -9.086 21.922 2.586 1 96.56 206 PRO A N 1
ATOM 1493 C CA . PRO A 1 206 ? -9.367 20.766 3.449 1 96.56 206 PRO A CA 1
ATOM 1494 C C . PRO A 1 206 ? -9.891 21.172 4.824 1 96.56 206 PRO A C 1
ATOM 1496 O O . PRO A 1 206 ? -10.68 20.453 5.43 1 96.56 206 PRO A O 1
ATOM 1499 N N . ALA A 1 207 ? -9.492 22.281 5.316 1 95.25 207 ALA A N 1
ATOM 1500 C CA . ALA A 1 207 ? -10 22.766 6.598 1 95.25 207 ALA A CA 1
ATOM 1501 C C . ALA A 1 207 ? -11.5 23.016 6.531 1 95.25 207 ALA A C 1
ATOM 1503 O O . ALA A 1 207 ? -12.227 22.75 7.492 1 95.25 207 ALA A O 1
ATOM 1504 N N . GLU A 1 208 ? -11.961 23.578 5.461 1 95.31 208 GLU A N 1
ATOM 1505 C CA . GLU A 1 208 ? -13.383 23.828 5.27 1 95.31 208 GLU A CA 1
ATOM 1506 C C . GLU A 1 208 ? -14.148 22.531 5.062 1 95.31 208 GLU A C 1
ATOM 1508 O O . GLU A 1 208 ? -15.266 22.375 5.559 1 95.31 208 GLU A O 1
ATOM 1513 N N . LEU A 1 209 ? -13.586 21.641 4.355 1 94.62 209 LEU A N 1
ATOM 1514 C CA . LEU A 1 209 ? -14.266 20.422 3.939 1 94.62 209 LEU A CA 1
ATOM 1515 C C . LEU A 1 209 ? -14.336 19.406 5.082 1 94.62 209 LEU A C 1
ATOM 1517 O O . LEU A 1 209 ? -15.328 18.703 5.238 1 94.62 209 LEU A O 1
ATOM 1521 N N . PHE A 1 210 ? -13.234 19.375 5.914 1 94.69 210 PHE A N 1
ATOM 1522 C CA . PHE A 1 210 ? -13.148 18.266 6.855 1 94.69 210 PHE A CA 1
ATOM 1523 C C . PHE A 1 210 ? -12.914 18.781 8.273 1 94.69 210 PHE A C 1
ATOM 1525 O O . PHE A 1 210 ? -12.938 18 9.227 1 94.69 210 PHE A O 1
ATOM 1532 N N . GLY A 1 211 ? -12.648 20.047 8.453 1 93.81 211 GLY A N 1
ATOM 1533 C CA . GLY A 1 211 ? -12.273 20.594 9.75 1 93.81 211 GLY A CA 1
ATOM 1534 C C . GLY A 1 211 ? -10.805 20.391 10.07 1 93.81 211 GLY A C 1
ATOM 1535 O O . GLY A 1 211 ? -10.102 19.656 9.375 1 93.81 211 GLY A O 1
ATOM 1536 N N . THR A 1 212 ? -10.344 21.125 11.094 1 93.88 212 THR A N 1
ATOM 1537 C CA . THR A 1 212 ? -8.992 20.938 11.609 1 93.88 212 THR A CA 1
ATOM 1538 C C . THR A 1 212 ? -8.992 20.891 13.141 1 93.88 212 THR A C 1
ATOM 1540 O O . THR A 1 212 ? -9.859 21.5 13.781 1 93.88 212 THR A O 1
ATOM 1543 N N . ASN A 1 213 ? -8.039 20.109 13.641 1 94 213 ASN A N 1
ATOM 1544 C CA . ASN A 1 213 ? -7.688 20.188 15.055 1 94 213 ASN A CA 1
ATOM 1545 C C . ASN A 1 213 ? -6.742 21.359 15.336 1 94 213 ASN A C 1
ATOM 1547 O O . ASN A 1 213 ? -6.285 22.031 14.406 1 94 213 ASN A O 1
ATOM 1551 N N . LEU A 1 214 ? -6.582 21.5 16.656 1 93.12 214 LEU A N 1
ATOM 1552 C CA . LEU A 1 214 ? -5.492 22.406 17 1 93.12 214 LEU A CA 1
ATOM 1553 C C . LEU A 1 214 ? -4.145 21.812 16.609 1 93.12 214 LEU A C 1
ATOM 1555 O O . LEU A 1 214 ? -4.008 20.594 16.516 1 93.12 214 LEU A O 1
ATOM 1559 N N . GLY A 1 215 ? -3.211 22.703 16.375 1 93.81 215 GLY A N 1
ATOM 1560 C CA . GLY A 1 215 ? -1.872 22.219 16.078 1 93.81 215 GLY A CA 1
ATOM 1561 C C . GLY A 1 215 ? -1.169 21.609 17.266 1 93.81 215 GLY A C 1
ATOM 1562 O O . GLY A 1 215 ? -1.44 21.969 18.406 1 93.81 215 GLY A O 1
ATOM 1563 N N . LEU A 1 216 ? -0.269 20.672 17.016 1 94.25 216 LEU A N 1
ATOM 1564 C CA . LEU A 1 216 ? 0.546 20.016 18.031 1 94.25 216 LEU A CA 1
ATOM 1565 C C . LEU A 1 216 ? 2.012 19.969 17.609 1 94.25 216 LEU A C 1
ATOM 1567 O O . LEU A 1 216 ? 2.328 19.547 16.484 1 94.25 216 LEU A O 1
ATOM 1571 N N . GLU A 1 217 ? 2.863 20.469 18.5 1 93.31 217 GLU A N 1
ATOM 1572 C CA . GLU A 1 217 ? 4.289 20.531 18.188 1 93.31 217 GLU A CA 1
ATOM 1573 C C . GLU A 1 217 ? 5.129 20.078 19.391 1 93.31 217 GLU A C 1
ATOM 1575 O O . GLU A 1 217 ? 4.656 20.094 20.516 1 93.31 217 GLU A O 1
ATOM 1580 N N . MET A 1 218 ? 6.324 19.656 19.062 1 93.88 218 MET A N 1
ATOM 1581 C CA . MET A 1 218 ? 7.289 19.391 20.109 1 93.88 218 MET A CA 1
ATOM 1582 C C . MET A 1 218 ? 7.711 20.688 20.797 1 93.88 218 MET A C 1
ATOM 1584 O O . MET A 1 218 ? 7.969 21.703 20.141 1 93.88 218 MET A O 1
ATOM 1588 N N . GLN A 1 219 ? 7.762 20.594 22.094 1 92.75 219 GLN A N 1
ATOM 1589 C CA . GLN A 1 219 ? 8.312 21.75 22.812 1 92.75 219 GLN A CA 1
ATOM 1590 C C . GLN A 1 219 ? 9.773 21.969 22.438 1 92.75 219 GLN A C 1
ATOM 1592 O O . GLN A 1 219 ? 10.508 21.016 22.172 1 92.75 219 GLN A O 1
ATOM 1597 N N . PRO A 1 220 ? 10.141 23.203 22.484 1 90.5 220 PRO A N 1
ATOM 1598 C CA . PRO A 1 220 ? 11.539 23.5 22.141 1 90.5 220 PRO A CA 1
ATOM 1599 C C . PRO A 1 220 ? 12.531 22.859 23.109 1 90.5 220 PRO A C 1
ATOM 1601 O O . PRO A 1 220 ? 12.188 22.609 24.266 1 90.5 220 PRO A O 1
ATOM 1604 N N . GLY A 1 221 ? 13.773 22.609 22.578 1 91.5 221 GLY A N 1
ATOM 1605 C CA . GLY A 1 221 ? 14.859 22.125 23.422 1 91.5 221 GLY A CA 1
ATOM 1606 C C . GLY A 1 221 ? 15.016 20.625 23.406 1 91.5 221 GLY A C 1
ATOM 1607 O O . GLY A 1 221 ? 15.938 20.078 24.016 1 91.5 221 GLY A O 1
ATOM 1608 N N . GLN A 1 222 ? 14.117 20.031 22.656 1 92.06 222 GLN A N 1
ATOM 1609 C CA . GLN A 1 222 ? 14.211 18.578 22.562 1 92.06 222 GLN A CA 1
ATOM 1610 C C . GLN A 1 222 ? 14.938 18.156 21.297 1 92.06 222 GLN A C 1
ATOM 1612 O O . GLN A 1 222 ? 14.758 18.766 20.234 1 92.06 222 GLN A O 1
ATOM 1617 N N . GLY A 1 223 ? 15.789 17.219 21.391 1 86.19 223 GLY A N 1
ATOM 1618 C CA . GLY A 1 223 ? 16.5 16.672 20.25 1 86.19 223 GLY A CA 1
ATOM 1619 C C . GLY A 1 223 ? 15.875 15.398 19.703 1 86.19 223 GLY A C 1
ATOM 1620 O O . GLY A 1 223 ? 14.797 15 20.141 1 86.19 223 GLY A O 1
ATOM 1621 N N . ALA A 1 224 ? 16.594 14.852 18.797 1 83.44 224 ALA A N 1
ATOM 1622 C CA . ALA A 1 224 ? 16.109 13.656 18.109 1 83.44 224 ALA A CA 1
ATOM 1623 C C . ALA A 1 224 ? 15.906 12.508 19.078 1 83.44 224 ALA A C 1
ATOM 1625 O O . ALA A 1 224 ? 15.047 11.641 18.875 1 83.44 224 ALA A O 1
ATOM 1626 N N . ASN A 1 225 ? 16.609 12.531 20.109 1 84.44 225 ASN A N 1
ATOM 1627 C CA . ASN A 1 225 ? 16.547 11.461 21.109 1 84.44 225 ASN A CA 1
ATOM 1628 C C . ASN A 1 225 ? 15.164 11.406 21.766 1 84.44 225 ASN A C 1
ATOM 1630 O O . ASN A 1 225 ? 14.766 10.359 22.281 1 84.44 225 ASN A O 1
ATOM 1634 N N . ALA A 1 226 ? 14.484 12.484 21.734 1 86.25 226 ALA A N 1
ATOM 1635 C CA . ALA A 1 226 ? 13.164 12.539 22.344 1 86.25 226 ALA A CA 1
ATOM 1636 C C . ALA A 1 226 ? 12.148 11.727 21.547 1 86.25 226 ALA A C 1
ATOM 1638 O O . ALA A 1 226 ? 11.055 11.438 22.031 1 86.25 226 ALA A O 1
ATOM 1639 N N . LEU A 1 227 ? 12.516 11.328 20.422 1 92.25 227 LEU A N 1
ATOM 1640 C CA . LEU A 1 227 ? 11.578 10.648 19.531 1 92.25 227 LEU A CA 1
ATOM 1641 C C . LEU A 1 227 ? 11.766 9.141 19.594 1 92.25 227 LEU A C 1
ATOM 1643 O O . LEU A 1 227 ? 11.156 8.398 18.828 1 92.25 227 LEU A O 1
ATOM 1647 N N . SER A 1 228 ? 12.547 8.664 20.594 1 91.88 228 SER A N 1
ATOM 1648 C CA . SER A 1 228 ? 12.812 7.234 20.75 1 91.88 228 SER A CA 1
ATOM 1649 C C . SER A 1 228 ? 11.75 6.578 21.641 1 91.88 228 SER A C 1
ATOM 1651 O O . SER A 1 228 ? 11.195 7.219 22.531 1 91.88 228 SER A O 1
ATOM 1653 N N . VAL A 1 229 ? 11.617 5.344 21.422 1 89.81 229 VAL A N 1
ATOM 1654 C CA . VAL A 1 229 ? 10.711 4.555 22.25 1 89.81 229 VAL A CA 1
ATOM 1655 C C . VAL A 1 229 ? 11.141 4.633 23.719 1 89.81 229 VAL A C 1
ATOM 1657 O O . VAL A 1 229 ? 12.336 4.703 24.016 1 89.81 229 VAL A O 1
ATOM 1660 N N . ASP A 1 230 ? 10.141 4.711 24.562 1 91.19 230 ASP A N 1
ATOM 1661 C CA . ASP A 1 230 ? 10.273 4.703 26.016 1 91.19 230 ASP A CA 1
ATOM 1662 C C . ASP A 1 230 ? 10.812 6.039 26.531 1 91.19 230 ASP A C 1
ATOM 1664 O O . ASP A 1 230 ? 11.172 6.168 27.703 1 91.19 230 ASP A O 1
ATOM 1668 N N . ARG A 1 231 ? 10.906 6.984 25.688 1 93.31 231 ARG A N 1
ATOM 1669 C CA . ARG A 1 231 ? 11.25 8.344 26.109 1 93.31 231 ARG A CA 1
ATOM 1670 C C . ARG A 1 231 ? 9.992 9.203 26.25 1 93.31 231 ARG A C 1
ATOM 1672 O O . ARG A 1 231 ? 8.93 8.844 25.734 1 93.31 231 ARG A O 1
ATOM 1679 N N . SER A 1 232 ? 10.203 10.195 26.953 1 94.75 232 SER A N 1
ATOM 1680 C CA . SER A 1 232 ? 9.117 11.148 27.141 1 94.75 232 SER A CA 1
ATOM 1681 C C . SER A 1 232 ? 9.172 12.273 26.109 1 94.75 232 SER A C 1
ATOM 1683 O O . SER A 1 232 ? 10.195 12.945 25.984 1 94.75 232 SER A O 1
ATOM 1685 N N . LEU A 1 233 ? 8.125 12.484 25.469 1 95.81 233 LEU A N 1
ATOM 1686 C CA . LEU A 1 233 ? 7.988 13.531 24.453 1 95.81 233 LEU A CA 1
ATOM 1687 C C . LEU A 1 233 ? 7.148 14.688 24.984 1 95.81 233 LEU A C 1
ATOM 1689 O O . LEU A 1 233 ? 5.961 14.523 25.266 1 95.81 233 LEU A O 1
ATOM 1693 N N . LYS A 1 234 ? 7.762 15.789 25.094 1 94.81 234 LYS A N 1
ATOM 1694 C CA . LYS A 1 234 ? 7.043 16.984 25.531 1 94.81 234 LYS A CA 1
ATOM 1695 C C . LYS A 1 234 ? 6.422 17.719 24.359 1 94.81 234 LYS A C 1
ATOM 1697 O O . LYS A 1 234 ? 7.113 18.031 23.375 1 94.81 234 LYS A O 1
ATOM 1702 N N . LEU A 1 235 ? 5.129 17.969 24.531 1 94.94 235 LEU A N 1
ATOM 1703 C CA . LEU A 1 235 ? 4.367 18.547 23.438 1 94.94 235 LEU A CA 1
ATOM 1704 C C . LEU A 1 235 ? 3.713 19.859 23.875 1 94.94 235 LEU A C 1
ATOM 1706 O O . LEU A 1 235 ? 3.527 20.094 25.062 1 94.94 235 LEU A O 1
ATOM 1710 N N . GLN A 1 236 ? 3.375 20.672 22.906 1 91.88 236 GLN A N 1
ATOM 1711 C CA . GLN A 1 236 ? 2.615 21.906 23.141 1 91.88 236 GLN A CA 1
ATOM 1712 C C . GLN A 1 236 ? 1.542 22.094 22.078 1 91.88 236 GLN A C 1
ATOM 1714 O O . GLN A 1 236 ? 1.759 21.766 20.906 1 91.88 236 GLN A O 1
ATOM 1719 N N . VAL A 1 237 ? 0.359 22.516 22.484 1 91.94 237 VAL A N 1
ATOM 1720 C CA . VAL A 1 237 ? -0.752 22.828 21.594 1 91.94 237 VAL A CA 1
ATOM 1721 C C . VAL A 1 237 ? -0.56 24.219 21 1 91.94 237 VAL A C 1
ATOM 1723 O O . VAL A 1 237 ? -0.212 25.156 21.703 1 91.94 237 VAL A O 1
ATOM 1726 N N . VAL A 1 238 ? -0.752 24.281 19.703 1 88.81 238 VAL A N 1
ATOM 1727 C CA . VAL A 1 238 ? -0.544 25.562 19.031 1 88.81 238 VAL A CA 1
ATOM 1728 C C . VAL A 1 238 ? -1.782 25.922 18.219 1 88.81 238 VAL A C 1
ATOM 1730 O O . VAL A 1 238 ? -2.506 25.047 17.75 1 88.81 238 VAL A O 1
ATOM 1733 N N . GLN A 1 239 ? -2.158 27.141 18.188 1 81.69 239 GLN A N 1
ATOM 1734 C CA . GLN A 1 239 ? -3.246 27.672 17.375 1 81.69 239 GLN A CA 1
ATOM 1735 C C . GLN A 1 239 ? -2.75 28.781 16.469 1 81.69 239 GLN A C 1
ATOM 1737 O O . GLN A 1 239 ? -1.93 29.609 16.859 1 81.69 239 GLN A O 1
ATOM 1742 N N . LYS A 1 240 ? -2.994 28.531 15.188 1 66.88 240 LYS A N 1
ATOM 1743 C CA . LYS A 1 240 ? -2.664 29.609 14.273 1 66.88 240 LYS A CA 1
ATOM 1744 C C . LYS A 1 240 ? -3.441 30.875 14.617 1 66.88 240 LYS A C 1
ATOM 1746 O O . LYS A 1 240 ? -4.652 30.828 14.852 1 66.88 240 LYS A O 1
ATOM 1751 N N . LYS A 1 241 ? -2.572 31.922 14.891 1 57.41 241 LYS A N 1
ATOM 1752 C CA . LYS A 1 241 ? -3.201 33.219 15.078 1 57.41 241 LYS A CA 1
ATOM 1753 C C . LYS A 1 241 ? -3.633 33.812 13.75 1 57.41 241 LYS A C 1
ATOM 1755 O O . LYS A 1 241 ? -3.223 33.344 12.688 1 57.41 241 LYS A O 1
ATOM 1760 N N . GLY A 1 242 ? -4.637 34.625 13.781 1 49.5 242 GLY A N 1
ATOM 1761 C CA . GLY A 1 242 ? -5.09 35.406 12.633 1 49.5 242 GLY A CA 1
ATOM 1762 C C . GLY A 1 242 ? -3.951 35.906 11.781 1 49.5 242 GLY A C 1
ATOM 1763 O O . GLY A 1 242 ? -4.121 36.156 10.578 1 49.5 242 GLY A O 1
ATOM 1764 N N . ASP A 1 243 ? -2.781 36.219 12.289 1 46.16 243 ASP A N 1
ATOM 1765 C CA . ASP A 1 243 ? -1.656 36.781 11.547 1 46.16 243 ASP A CA 1
ATOM 1766 C C . ASP A 1 243 ? -0.781 35.688 10.953 1 46.16 243 ASP A C 1
ATOM 1768 O O . ASP A 1 243 ? 0.284 35.969 10.398 1 46.16 243 ASP A O 1
ATOM 1772 N N . GLY A 1 244 ? -1.103 34.438 10.977 1 51.91 244 GLY A N 1
ATOM 1773 C CA . GLY A 1 244 ? -0.396 33.312 10.359 1 51.91 244 GLY A CA 1
ATOM 1774 C C . GLY A 1 244 ? 0.588 32.656 11.297 1 51.91 244 GLY A C 1
ATOM 1775 O O . GLY A 1 244 ? 1.13 31.578 10.977 1 51.91 244 GLY A O 1
ATOM 1776 N N . ASN A 1 245 ? 0.9 33.344 12.492 1 48.66 245 ASN A N 1
ATOM 1777 C CA . ASN A 1 245 ? 1.885 32.781 13.406 1 48.66 245 ASN A CA 1
ATOM 1778 C C . ASN A 1 245 ? 1.236 31.812 14.406 1 48.66 245 ASN A C 1
ATOM 1780 O O . ASN A 1 245 ? 0.099 32.031 14.828 1 48.66 245 ASN A O 1
ATOM 1784 N N . ALA A 1 246 ? 1.85 30.625 14.688 1 54.28 246 ALA A N 1
ATOM 1785 C CA . ALA A 1 246 ? 1.367 29.656 15.68 1 54.28 246 ALA A CA 1
ATOM 1786 C C . ALA A 1 246 ? 1.596 30.172 17.094 1 54.28 246 ALA A C 1
ATOM 1788 O O . ALA A 1 246 ? 2.666 30.703 17.406 1 54.28 246 ALA A O 1
ATOM 1789 N N . ALA A 1 247 ? 0.52 30.422 17.922 1 55.84 247 ALA A N 1
ATOM 1790 C CA . ALA A 1 247 ? 0.656 30.75 19.344 1 55.84 247 ALA A CA 1
ATOM 1791 C C . ALA A 1 247 ? 0.23 29.578 20.219 1 55.84 247 ALA A C 1
ATOM 1793 O O . ALA A 1 247 ? -0.621 28.781 19.828 1 55.84 247 ALA A O 1
ATOM 1794 N N . LYS A 1 248 ? 1.092 29.406 21.359 1 63.06 248 LYS A N 1
ATOM 1795 C CA . LYS A 1 248 ? 0.699 28.406 22.344 1 63.06 248 LYS A CA 1
ATOM 1796 C C . LYS A 1 248 ? -0.757 28.578 22.766 1 63.06 248 LYS A C 1
ATOM 1798 O O . LYS A 1 248 ? -1.195 29.703 23.031 1 63.06 248 LYS A O 1
ATOM 1803 N N . ALA A 1 249 ? -1.552 27.547 22.438 1 62.34 249 ALA A N 1
ATOM 1804 C CA . ALA A 1 249 ? -2.951 27.562 22.859 1 62.34 249 ALA A CA 1
ATOM 1805 C C . ALA A 1 249 ? -3.148 26.781 24.156 1 62.34 249 ALA A C 1
ATOM 1807 O O . ALA A 1 249 ? -2.391 25.844 24.438 1 62.34 249 ALA A O 1
ATOM 1808 N N . GLU A 1 250 ? -3.834 27.375 25.141 1 55.91 250 GLU A N 1
ATOM 1809 C CA . GLU A 1 250 ? -4.168 26.641 26.375 1 55.91 250 GLU A CA 1
ATOM 1810 C C . GLU A 1 250 ? -5.141 25.5 26.094 1 55.91 250 GLU A C 1
ATOM 1812 O O . GLU A 1 250 ? -6.199 25.719 25.5 1 55.91 250 GLU A O 1
ATOM 1817 N N . ALA A 1 251 ? -4.598 24.297 25.812 1 56.06 251 ALA A N 1
ATOM 1818 C CA . ALA A 1 251 ? -5.539 23.188 25.797 1 56.06 251 ALA A CA 1
ATOM 1819 C C . ALA A 1 251 ? -6.348 23.109 27.078 1 56.06 251 ALA A C 1
ATOM 1821 O O . ALA A 1 251 ? -5.848 23.469 28.156 1 56.06 251 ALA A O 1
ATOM 1822 N N . SER A 1 252 ? -7.617 23.141 27 1 53.25 252 SER A N 1
ATOM 1823 C CA . SER A 1 252 ? -8.453 23.094 28.203 1 53.25 252 SER A CA 1
ATOM 1824 C C . SER A 1 252 ? -7.848 22.172 29.266 1 53.25 252 SER A C 1
ATOM 1826 O O . SER A 1 252 ? -7.117 21.234 28.938 1 53.25 252 SER A O 1
ATOM 1828 N N . ALA A 1 253 ? -7.867 22.609 30.5 1 48.22 253 ALA A N 1
ATOM 1829 C CA . ALA A 1 253 ? -7.355 22.188 31.812 1 48.22 253 ALA A CA 1
ATOM 1830 C C . ALA A 1 253 ? -7.621 20.703 32.062 1 48.22 253 ALA A C 1
ATOM 1832 O O . ALA A 1 253 ? -7.258 20.172 33.094 1 48.22 253 ALA A O 1
ATOM 1833 N N . GLY A 1 254 ? -8.312 20 31.156 1 58.31 254 GLY A N 1
ATOM 1834 C CA . GLY A 1 254 ? -8.562 18.641 31.609 1 58.31 254 GLY A CA 1
ATOM 1835 C C . GLY A 1 254 ? -7.453 17.672 31.25 1 58.31 254 GLY A C 1
ATOM 1836 O O . GLY A 1 254 ? -6.492 18.047 30.562 1 58.31 254 GLY A O 1
ATOM 1837 N N . ASP A 1 255 ? -7.398 16.484 31.781 1 75.38 255 ASP A N 1
ATOM 1838 C CA . ASP A 1 255 ? -6.43 15.391 31.641 1 75.38 255 ASP A CA 1
ATOM 1839 C C . ASP A 1 255 ? -6.395 14.883 30.203 1 75.38 255 ASP A C 1
ATOM 1841 O O . ASP A 1 255 ? -7.324 14.211 29.75 1 75.38 255 ASP A O 1
ATOM 1845 N N . MET A 1 256 ? -5.523 15.484 29.438 1 87.88 256 MET A N 1
ATOM 1846 C CA . MET A 1 256 ? -5.344 15 28.062 1 87.88 256 MET A CA 1
ATOM 1847 C C . MET A 1 256 ? -4.453 13.766 28.047 1 87.88 256 MET A C 1
ATOM 1849 O O . MET A 1 256 ? -3.73 13.492 29 1 87.88 256 MET A O 1
ATOM 1853 N N . VAL A 1 257 ? -4.68 13.016 27 1 93.12 257 VAL A N 1
ATOM 1854 C CA . VAL A 1 257 ? -3.943 11.773 26.812 1 93.12 257 VAL A CA 1
ATOM 1855 C C . VAL A 1 257 ? -3.316 11.75 25.422 1 93.12 257 VAL A C 1
ATOM 1857 O O . VAL A 1 257 ? -3.938 12.18 24.453 1 93.12 257 VAL A O 1
ATOM 1860 N N . CYS A 1 258 ? -2.074 11.344 25.375 1 95.5 258 CYS A N 1
ATOM 1861 C CA . CYS A 1 258 ? -1.476 11.094 24.062 1 95.5 258 CYS A CA 1
ATOM 1862 C C . CYS A 1 258 ? -2.021 9.812 23.453 1 95.5 258 CYS A C 1
ATOM 1864 O O . CYS A 1 258 ? -2.156 8.797 24.141 1 95.5 258 CYS A O 1
ATOM 1866 N N . ALA A 1 259 ? -2.377 9.898 22.234 1 94.75 259 ALA A N 1
ATOM 1867 C CA . ALA A 1 259 ? -2.715 8.711 21.453 1 94.75 259 ALA A CA 1
ATOM 1868 C C . ALA A 1 259 ? -1.753 8.539 20.281 1 94.75 259 ALA A C 1
ATOM 1870 O O . ALA A 1 259 ? -1.524 9.477 19.516 1 94.75 259 ALA A O 1
ATOM 1871 N N . PHE A 1 260 ? -1.174 7.406 20.203 1 93.5 260 PHE A N 1
ATOM 1872 C CA . PHE A 1 260 ? -0.313 7.008 19.094 1 93.5 260 PHE A CA 1
ATOM 1873 C C . PHE A 1 260 ? -1.021 6.004 18.188 1 93.5 260 PHE A C 1
ATOM 1875 O O . PHE A 1 260 ? -1.15 4.832 18.531 1 93.5 260 PHE A O 1
ATOM 1882 N N . PRO A 1 261 ? -1.471 6.512 17.047 1 88.81 261 PRO A N 1
ATOM 1883 C CA . PRO A 1 261 ? -2.1 5.555 16.125 1 88.81 261 PRO A CA 1
ATOM 1884 C C . PRO A 1 261 ? -1.136 4.465 15.664 1 88.81 261 PRO A C 1
ATOM 1886 O O . PRO A 1 261 ? -0.151 4.762 14.977 1 88.81 261 PRO A O 1
ATOM 1889 N N . VAL A 1 262 ? -1.342 3.297 16.109 1 82.88 262 VAL A N 1
ATOM 1890 C CA . VAL A 1 262 ? -0.55 2.129 15.742 1 82.88 262 VAL A CA 1
ATOM 1891 C C . VAL A 1 262 ? -1.475 0.952 15.445 1 82.88 262 VAL A C 1
ATOM 1893 O O . VAL A 1 262 ? -2.418 0.69 16.188 1 82.88 262 VAL A O 1
ATOM 1896 N N . SER A 1 263 ? -1.28 0.474 14.234 1 76.25 263 SER A N 1
ATOM 1897 C CA . SER A 1 263 ? -1.974 -0.782 13.969 1 76.25 263 SER A CA 1
ATOM 1898 C C . SER A 1 263 ? -1.188 -1.973 14.508 1 76.25 263 SER A C 1
ATOM 1900 O O . SER A 1 263 ? 0.044 -1.991 14.438 1 76.25 263 SER A O 1
ATOM 1902 N N . THR A 1 264 ? -1.997 -2.748 15.242 1 66.44 264 THR A N 1
ATOM 1903 C CA . THR A 1 264 ? -1.364 -3.92 15.844 1 66.44 264 THR A CA 1
ATOM 1904 C C . THR A 1 264 ? -2.062 -5.199 15.391 1 66.44 264 THR A C 1
ATOM 1906 O O . THR A 1 264 ? -3.014 -5.152 14.609 1 66.44 264 THR A O 1
ATOM 1909 N N . GLU A 1 265 ? -1.568 -6.27 15.805 1 62.66 265 GLU A N 1
ATOM 1910 C CA . GLU A 1 265 ? -2.084 -7.609 15.547 1 62.66 265 GLU A CA 1
ATOM 1911 C C . GLU A 1 265 ? -3.537 -7.738 16 1 62.66 265 GLU A C 1
ATOM 1913 O O . GLU A 1 265 ? -4.293 -8.539 15.445 1 62.66 265 GLU A O 1
ATOM 1918 N N . ILE A 1 266 ? -3.818 -6.867 16.828 1 50.5 266 ILE A N 1
ATOM 1919 C CA . ILE A 1 266 ? -5.137 -7.039 17.438 1 50.5 266 ILE A CA 1
ATOM 1920 C C . ILE A 1 266 ? -6.078 -5.949 16.938 1 50.5 266 ILE A C 1
ATOM 1922 O O . ILE A 1 266 ? -7.297 -6.137 16.906 1 50.5 266 ILE A O 1
ATOM 1926 N N . ALA A 1 267 ? -5.43 -4.906 16.469 1 57.16 267 ALA A N 1
ATOM 1927 C CA . ALA A 1 267 ? -6.32 -3.818 16.062 1 57.16 267 ALA A CA 1
ATOM 1928 C C . ALA A 1 267 ? -5.738 -3.051 14.875 1 57.16 267 ALA A C 1
ATOM 1930 O O . ALA A 1 267 ? -4.832 -2.23 15.039 1 57.16 267 ALA A O 1
ATOM 1931 N N . ALA A 1 268 ? -6.328 -3.312 13.719 1 59 268 ALA A N 1
ATOM 1932 C CA . ALA A 1 268 ? -5.895 -2.641 12.5 1 59 268 ALA A CA 1
ATOM 1933 C C . ALA A 1 268 ? -6.168 -1.141 12.578 1 59 268 ALA A C 1
ATOM 1935 O O . ALA A 1 268 ? -5.676 -0.371 11.75 1 59 268 ALA A O 1
ATOM 1936 N N . SER A 1 269 ? -6.703 -0.698 13.555 1 62.06 269 SER A N 1
ATOM 1937 C CA . SER A 1 269 ? -7.016 0.721 13.695 1 62.06 269 SER A CA 1
ATOM 1938 C C . SER A 1 269 ? -6.969 1.153 15.156 1 62.06 269 SER A C 1
ATOM 1940 O O . SER A 1 269 ? -7.727 2.031 15.57 1 62.06 269 SER A O 1
ATOM 1942 N N . GLY A 1 270 ? -5.945 0.613 15.711 1 77.69 270 GLY A N 1
ATOM 1943 C CA . GLY A 1 270 ? -5.891 0.945 17.125 1 77.69 270 GLY A CA 1
ATOM 1944 C C . GLY A 1 270 ? -4.918 2.064 17.438 1 77.69 270 GLY A C 1
ATOM 1945 O O . GLY A 1 270 ? -4.492 2.793 16.547 1 77.69 270 GLY A O 1
ATOM 1946 N N . ALA A 1 271 ? -4.875 2.408 18.656 1 88.75 271 ALA A N 1
ATOM 1947 C CA . ALA A 1 271 ? -3.918 3.369 19.203 1 88.75 271 ALA A CA 1
ATOM 1948 C C . ALA A 1 271 ? -3.4 2.916 20.562 1 88.75 271 ALA A C 1
ATOM 1950 O O . ALA A 1 271 ? -4.066 2.15 21.266 1 88.75 271 ALA A O 1
ATOM 1951 N N . ILE A 1 272 ? -2.184 3.318 20.797 1 90.06 272 ILE A N 1
ATOM 1952 C CA . ILE A 1 272 ? -1.646 3.186 22.156 1 90.06 272 ILE A CA 1
ATOM 1953 C C . ILE A 1 272 ? -1.693 4.539 22.859 1 90.06 272 ILE A C 1
ATOM 1955 O O . ILE A 1 272 ? -1.344 5.566 22.281 1 90.06 272 ILE A O 1
ATOM 1959 N N . PHE A 1 273 ? -2.166 4.461 24.062 1 92 273 PHE A N 1
ATOM 1960 C CA . PHE A 1 273 ? -2.387 5.699 24.797 1 92 273 PHE A CA 1
ATOM 1961 C C . PHE A 1 273 ? -1.382 5.84 25.938 1 92 273 PHE A C 1
ATOM 1963 O O . PHE A 1 273 ? -1.012 4.852 26.578 1 92 273 PHE A O 1
ATOM 1970 N N . SER A 1 274 ? -0.938 7.055 26.172 1 92.56 274 SER A N 1
ATOM 1971 C CA . SER A 1 274 ? -0.039 7.398 27.266 1 92.56 274 SER A CA 1
ATOM 1972 C C . SER A 1 274 ? -0.509 8.656 27.984 1 92.56 274 SER A C 1
ATOM 1974 O O . SER A 1 274 ? -0.951 9.617 27.359 1 92.56 274 SER A O 1
ATOM 1976 N N . ALA A 1 275 ? -0.379 8.602 29.25 1 90.38 275 ALA A N 1
ATOM 1977 C CA . ALA A 1 275 ? -0.73 9.781 30.031 1 90.38 275 ALA A CA 1
ATOM 1978 C C . ALA A 1 275 ? 0.081 10.992 29.578 1 90.38 275 ALA A C 1
ATOM 1980 O O . ALA A 1 275 ? 1.251 10.867 29.219 1 90.38 275 ALA A O 1
ATOM 1981 N N . PHE A 1 276 ? -0.624 12.164 29.75 1 93.56 276 PHE A N 1
ATOM 1982 C CA . PHE A 1 276 ? 0.031 13.383 29.281 1 93.56 276 PHE A CA 1
ATOM 1983 C C . PHE A 1 276 ? -0.085 14.492 30.312 1 93.56 276 PHE A C 1
ATOM 1985 O O . PHE A 1 276 ? -1.129 14.648 30.953 1 93.56 276 PHE A O 1
ATOM 1992 N N . SER A 1 277 ? 1.012 15.172 30.469 1 89.31 277 SER A N 1
ATOM 1993 C CA . SER A 1 277 ? 1.009 16.484 31.109 1 89.31 277 SER A CA 1
ATOM 1994 C C . SER A 1 277 ? 1.999 17.422 30.453 1 89.31 277 SER A C 1
ATOM 1996 O O . SER A 1 277 ? 2.986 16.984 29.859 1 89.31 277 SER A O 1
ATOM 1998 N N . ASP A 1 278 ? 1.767 18.641 30.594 1 86.69 278 ASP A N 1
ATOM 1999 C CA . ASP A 1 278 ? 2.621 19.641 29.969 1 86.69 278 ASP A CA 1
ATOM 2000 C C . ASP A 1 278 ? 4.062 19.531 30.453 1 86.69 278 ASP A C 1
ATOM 2002 O O . ASP A 1 278 ? 5.004 19.719 29.688 1 86.69 278 ASP A O 1
ATOM 2006 N N . SER A 1 279 ? 4.207 19.281 31.656 1 87.81 279 SER A N 1
ATOM 2007 C CA . SER A 1 279 ? 5.527 19.266 32.281 1 87.81 279 SER A CA 1
ATOM 2008 C C . SER A 1 279 ? 6.262 17.953 31.969 1 87.81 279 SER A C 1
ATOM 2010 O O . SER A 1 279 ? 7.469 17.969 31.719 1 87.81 279 SER A O 1
ATOM 2012 N N . LYS A 1 280 ? 5.574 16.844 31.875 1 90.31 280 LYS A N 1
ATOM 2013 C CA . LYS A 1 280 ? 6.223 15.539 31.766 1 90.31 280 LYS A CA 1
ATOM 2014 C C . LYS A 1 280 ? 6.191 15.047 30.312 1 90.31 280 LYS A C 1
ATOM 2016 O O . LYS A 1 280 ? 7 14.203 29.922 1 90.31 280 LYS A O 1
ATOM 2021 N N . GLY A 1 281 ? 5.215 15.617 29.609 1 94.19 281 GLY A N 1
ATOM 2022 C CA . GLY A 1 281 ? 4.984 15.055 28.297 1 94.19 281 GLY A CA 1
ATOM 2023 C C . GLY A 1 281 ? 4.285 13.703 28.328 1 94.19 281 GLY A C 1
ATOM 2024 O O . GLY A 1 281 ? 3.4 13.484 29.156 1 94.19 281 GLY A O 1
ATOM 2025 N N . CYS A 1 282 ? 4.516 12.891 27.344 1 95.12 282 CYS A N 1
ATOM 2026 C CA . CYS A 1 282 ? 3.992 11.531 27.312 1 95.12 282 CYS A CA 1
ATOM 2027 C C . CYS A 1 282 ? 5.035 10.555 26.797 1 95.12 282 CYS A C 1
ATOM 2029 O O . CYS A 1 282 ? 5.887 10.922 25.984 1 95.12 282 CYS A O 1
ATOM 2031 N N . GLU A 1 283 ? 4.934 9.344 27.234 1 95.44 283 GLU A N 1
ATOM 2032 C CA . GLU A 1 283 ? 5.895 8.305 26.859 1 95.44 283 GLU A CA 1
ATOM 2033 C C . GLU A 1 283 ? 5.566 7.719 25.5 1 95.44 283 GLU A C 1
ATOM 2035 O O . GLU A 1 283 ? 4.41 7.406 25.203 1 95.44 283 GLU A O 1
ATOM 2040 N N . ILE A 1 284 ? 6.578 7.598 24.688 1 95 284 ILE A N 1
ATOM 2041 C CA . ILE A 1 284 ? 6.41 6.945 23.391 1 95 284 ILE A CA 1
ATOM 2042 C C . ILE A 1 284 ? 6.367 5.43 23.578 1 95 284 ILE A C 1
ATOM 2044 O O . ILE A 1 284 ? 7.305 4.84 24.125 1 95 284 ILE A O 1
ATOM 2048 N N . PRO A 1 285 ? 5.363 4.82 23.109 1 92.12 285 PRO A N 1
ATOM 2049 C CA . PRO A 1 285 ? 5.223 3.385 23.359 1 92.12 285 PRO A CA 1
ATOM 2050 C C . PRO A 1 285 ? 6.133 2.537 22.469 1 92.12 285 PRO A C 1
ATOM 2052 O O . PRO A 1 285 ? 6.539 2.986 21.391 1 92.12 285 PRO A O 1
ATOM 2055 N N . ALA A 1 286 ? 6.395 1.263 22.828 1 87 286 ALA A N 1
ATOM 2056 C CA . ALA A 1 286 ? 7.258 0.33 22.094 1 87 286 ALA A CA 1
ATOM 2057 C C . ALA A 1 286 ? 6.695 0.027 20.719 1 87 286 ALA A C 1
ATOM 2059 O O . ALA A 1 286 ? 7.449 -0.243 19.781 1 87 286 ALA A O 1
ATOM 2060 N N . GLY A 1 287 ? 5.57 0.128 20.406 1 83.56 287 GLY A N 1
ATOM 2061 C CA . GLY A 1 287 ? 4.969 -0.195 19.125 1 83.56 287 GLY A CA 1
ATOM 2062 C C . GLY A 1 287 ? 5.074 0.932 18.125 1 83.56 287 GLY A C 1
ATOM 2063 O O . GLY A 1 287 ? 4.855 0.724 16.922 1 83.56 287 GLY A O 1
ATOM 2064 N N . ALA A 1 288 ? 5.504 2.07 18.562 1 88.94 288 ALA A N 1
ATOM 2065 C CA . ALA A 1 288 ? 5.668 3.211 17.672 1 88.94 288 ALA A CA 1
ATOM 2066 C C . ALA A 1 288 ? 7.043 3.193 17 1 88.94 288 ALA A C 1
ATOM 2068 O O . ALA A 1 288 ? 8.055 3.48 17.641 1 88.94 288 ALA A O 1
ATOM 2069 N N . LYS A 1 289 ? 7.102 2.814 15.758 1 90.81 289 LYS A N 1
ATOM 2070 C CA . LYS A 1 289 ? 8.336 2.729 14.984 1 90.81 289 LYS A CA 1
ATOM 2071 C C . LYS A 1 289 ? 8.164 3.355 13.602 1 90.81 289 LYS A C 1
ATOM 2073 O O . LYS A 1 289 ? 7.133 3.176 12.961 1 90.81 289 LYS A O 1
ATOM 2078 N N . GLY A 1 290 ? 9.203 4.055 13.219 1 93.62 290 GLY A N 1
ATOM 2079 C CA . GLY A 1 290 ? 9.148 4.652 11.891 1 93.62 290 GLY A CA 1
ATOM 2080 C C . GLY A 1 290 ? 8.242 5.867 11.828 1 93.62 290 GLY A C 1
ATOM 2081 O O . GLY A 1 290 ? 8.031 6.547 12.836 1 93.62 290 GLY A O 1
ATOM 2082 N N . PRO A 1 291 ? 7.855 6.199 10.625 1 94.94 291 PRO A N 1
ATOM 2083 C CA . PRO A 1 291 ? 6.965 7.355 10.492 1 94.94 291 PRO A CA 1
ATOM 2084 C C . PRO A 1 291 ? 5.574 7.105 11.07 1 94.94 291 PRO A C 1
ATOM 2086 O O . PRO A 1 291 ? 4.98 6.051 10.828 1 94.94 291 PRO A O 1
ATOM 2089 N N . GLY A 1 292 ? 5.113 7.988 11.805 1 94.38 292 GLY A N 1
ATOM 2090 C CA . GLY A 1 292 ? 3.816 7.941 12.461 1 94.38 292 GLY A CA 1
ATOM 2091 C C . GLY A 1 292 ? 3.354 9.289 12.969 1 94.38 292 GLY A C 1
ATOM 2092 O O . GLY A 1 292 ? 3.615 10.32 12.344 1 94.38 292 GLY A O 1
ATOM 2093 N N . SER A 1 293 ? 2.486 9.195 14.023 1 96 293 SER A N 1
ATOM 2094 C CA . SER A 1 293 ? 1.967 10.453 14.539 1 96 293 SER A CA 1
ATOM 2095 C C . SER A 1 293 ? 1.522 10.312 15.992 1 96 293 SER A C 1
ATOM 2097 O O . SER A 1 293 ? 1.409 9.203 16.5 1 96 293 SER A O 1
ATOM 2099 N N . VAL A 1 294 ? 1.371 11.414 16.547 1 95.88 294 VAL A N 1
ATOM 2100 C CA . VAL A 1 294 ? 0.762 11.508 17.875 1 95.88 294 VAL A CA 1
ATOM 2101 C C . VAL A 1 294 ? -0.318 12.586 17.875 1 95.88 294 VAL A C 1
ATOM 2103 O O . VAL A 1 294 ? -0.171 13.617 17.219 1 95.88 294 VAL A O 1
ATOM 2106 N N . VAL A 1 295 ? -1.379 12.297 18.594 1 95.81 295 VAL A N 1
ATOM 2107 C CA . VAL A 1 295 ? -2.436 13.273 18.828 1 95.81 295 VAL A CA 1
ATOM 2108 C C . VAL A 1 295 ? -2.723 13.383 20.328 1 95.81 295 VAL A C 1
ATOM 2110 O O . VAL A 1 295 ? -2.373 12.484 21.094 1 95.81 295 VAL A O 1
ATOM 2113 N N . LEU A 1 296 ? -3.324 14.484 20.688 1 94.81 296 LEU A N 1
ATOM 2114 C CA . LEU A 1 296 ? -3.875 14.641 22.031 1 94.81 296 LEU A CA 1
ATOM 2115 C C . LEU A 1 296 ? -5.391 14.477 22.016 1 94.81 296 LEU A C 1
ATOM 2117 O O . LEU A 1 296 ? -6.082 15.102 21.219 1 94.81 296 LEU A O 1
ATOM 2121 N N . VAL A 1 297 ? -5.812 13.617 22.922 1 93.62 297 VAL A N 1
ATOM 2122 C CA . VAL A 1 297 ? -7.25 13.398 23.031 1 93.62 297 VAL A CA 1
ATOM 2123 C C . VAL A 1 297 ? -7.746 13.859 24.406 1 93.62 297 VAL A C 1
ATOM 2125 O O . VAL A 1 297 ? -6.977 13.898 25.359 1 93.62 297 VAL A O 1
ATOM 2128 N N . SER A 1 298 ? -9.031 14.164 24.5 1 89.19 298 SER A N 1
ATOM 2129 C CA . SER A 1 298 ? -9.609 14.797 25.688 1 89.19 298 SER A CA 1
ATOM 2130 C C . SER A 1 298 ? -9.781 13.789 26.812 1 89.19 298 SER A C 1
ATOM 2132 O O . SER A 1 298 ? -9.922 14.172 27.984 1 89.19 298 SER A O 1
ATOM 2134 N N . GLU A 1 299 ? -9.891 12.508 26.438 1 84.94 299 GLU A N 1
ATOM 2135 C CA . GLU A 1 299 ? -10.055 11.477 27.469 1 84.94 299 GLU A CA 1
ATOM 2136 C C . GLU A 1 299 ? -9.57 10.117 26.969 1 84.94 299 GLU A C 1
ATOM 2138 O O . GLU A 1 299 ? -9.562 9.859 25.75 1 84.94 299 GLU A O 1
ATOM 2143 N N . MET A 1 300 ? -9.203 9.305 27.875 1 82.62 300 MET A N 1
ATOM 2144 C CA . MET A 1 300 ? -8.859 7.918 27.547 1 82.62 300 MET A CA 1
ATOM 2145 C C . MET A 1 300 ? -10.102 7.141 27.125 1 82.62 300 MET A C 1
ATOM 2147 O O . MET A 1 300 ? -11.086 7.07 27.875 1 82.62 300 MET A O 1
ATOM 2151 N N . PRO A 1 301 ? -9.961 6.648 25.953 1 81.81 301 PRO A N 1
ATOM 2152 C CA . PRO A 1 301 ? -11.141 5.875 25.562 1 81.81 301 PRO A CA 1
ATOM 2153 C C . PRO A 1 301 ? -11.312 4.602 26.375 1 81.81 301 PRO A C 1
ATOM 2155 O O . PRO A 1 301 ? -10.328 3.947 26.719 1 81.81 301 PRO A O 1
ATOM 2158 N N . ALA A 1 302 ? -12.578 4.234 26.562 1 77.94 302 ALA A N 1
ATOM 2159 C CA . ALA A 1 302 ? -12.906 3.053 27.359 1 77.94 302 ALA A CA 1
ATOM 2160 C C . ALA A 1 302 ? -12.578 1.772 26.594 1 77.94 302 ALA A C 1
ATOM 2162 O O . ALA A 1 302 ? -12.211 0.761 27.203 1 77.94 302 ALA A O 1
ATOM 2163 N N . ASP A 1 303 ? -12.633 1.838 25.281 1 76.5 303 ASP A N 1
ATOM 2164 C CA . ASP A 1 303 ? -12.469 0.628 24.484 1 76.5 303 ASP A CA 1
ATOM 2165 C C . ASP A 1 303 ? -11.086 0.576 23.828 1 76.5 303 ASP A C 1
ATOM 2167 O O . ASP A 1 303 ? -10.797 -0.322 23.047 1 76.5 303 ASP A O 1
ATOM 2171 N N . GLY A 1 304 ? -10.312 1.503 24.109 1 75.81 304 GLY A N 1
ATOM 2172 C CA . GLY A 1 304 ? -8.945 1.5 23.594 1 75.81 304 GLY A CA 1
ATOM 2173 C C . GLY A 1 304 ? -8.859 1.896 22.141 1 75.81 304 GLY A C 1
ATOM 2174 O O . GLY A 1 304 ? -7.809 1.728 21.5 1 75.81 304 GLY A O 1
ATOM 2175 N N . LYS A 1 305 ? -9.961 2.357 21.641 1 80.75 305 LYS A N 1
ATOM 2176 C CA . LYS A 1 305 ? -9.969 2.783 20.25 1 80.75 305 LYS A CA 1
ATOM 2177 C C . LYS A 1 305 ? -9.883 4.305 20.141 1 80.75 305 LYS A C 1
ATOM 2179 O O . LYS A 1 305 ? -10.453 5.023 20.953 1 80.75 305 LYS A O 1
ATOM 2184 N N . LEU A 1 306 ? -9.188 4.707 19.109 1 87.94 306 LEU A N 1
ATOM 2185 C CA . LEU A 1 306 ? -9.086 6.145 18.891 1 87.94 306 LEU A CA 1
ATOM 2186 C C . LEU A 1 306 ? -10.367 6.688 18.266 1 87.94 306 LEU A C 1
ATOM 2188 O O . LEU A 1 306 ? -10.789 6.227 17.203 1 87.94 306 LEU A O 1
ATOM 2192 N N . ASP A 1 307 ? -10.969 7.551 18.938 1 87.38 307 ASP A N 1
ATOM 2193 C CA . ASP A 1 307 ? -12.125 8.273 18.438 1 87.38 307 ASP A CA 1
ATOM 2194 C C . ASP A 1 307 ? -11.719 9.617 17.844 1 87.38 307 ASP A C 1
ATOM 2196 O O . ASP A 1 307 ? -11.336 10.539 18.562 1 87.38 307 ASP A O 1
ATOM 2200 N N . PRO A 1 308 ? -11.906 9.75 16.578 1 88.81 308 PRO A N 1
ATOM 2201 C CA . PRO A 1 308 ? -11.477 10.992 15.938 1 88.81 308 PRO A CA 1
ATOM 2202 C C . PRO A 1 308 ? -12.18 12.227 16.5 1 88.81 308 PRO A C 1
ATOM 2204 O O . PRO A 1 308 ? -11.617 13.32 16.5 1 88.81 308 PRO A O 1
ATOM 2207 N N . GLU A 1 309 ? -13.328 12.094 17.016 1 89.25 309 GLU A N 1
ATOM 2208 C CA . GLU A 1 309 ? -14.102 13.219 17.531 1 89.25 309 GLU A CA 1
ATOM 2209 C C . GLU A 1 309 ? -13.547 13.719 18.859 1 89.25 309 GLU A C 1
ATOM 2211 O O . GLU A 1 309 ? -13.906 14.805 19.328 1 89.25 309 GLU A O 1
ATOM 2216 N N . LYS A 1 310 ? -12.688 12.93 19.422 1 90.81 310 LYS A N 1
ATOM 2217 C CA . LYS A 1 310 ? -12.141 13.297 20.719 1 90.81 310 LYS A CA 1
ATOM 2218 C C . LYS A 1 310 ? -10.727 13.867 20.578 1 90.81 310 LYS A C 1
ATOM 2220 O O . LYS A 1 310 ? -10.086 14.203 21.578 1 90.81 310 LYS A O 1
ATOM 2225 N N . ILE A 1 311 ? -10.266 13.93 19.406 1 93.44 311 ILE A N 1
ATOM 2226 C CA . ILE A 1 311 ? -8.953 14.531 19.188 1 93.44 311 ILE A CA 1
ATOM 2227 C C . ILE A 1 311 ? -9.047 16.047 19.359 1 93.44 311 ILE A C 1
ATOM 2229 O O . ILE A 1 311 ? -9.852 16.703 18.703 1 93.44 311 ILE A O 1
ATOM 2233 N N . VAL A 1 312 ? -8.195 16.531 20.188 1 92.31 312 VAL A N 1
ATOM 2234 C CA . VAL A 1 312 ? -8.18 17.969 20.469 1 92.31 312 VAL A CA 1
ATOM 2235 C C . VAL A 1 312 ? -7.086 18.641 19.656 1 92.31 312 VAL A C 1
ATOM 2237 O O . VAL A 1 312 ? -7.293 19.719 19.094 1 92.31 312 VAL A O 1
ATOM 2240 N N . ALA A 1 313 ? -5.922 18.016 19.609 1 94.88 313 ALA A N 1
ATOM 2241 C CA . ALA A 1 313 ? -4.785 18.594 18.906 1 94.88 313 ALA A CA 1
ATOM 2242 C C . ALA A 1 313 ? -4.004 17.516 18.141 1 94.88 313 ALA A C 1
ATOM 2244 O O . ALA A 1 313 ? -3.879 16.391 18.609 1 94.88 313 ALA A O 1
ATOM 2245 N N . GLY A 1 314 ? -3.371 18.047 17.078 1 95.5 314 GLY A N 1
ATOM 2246 C CA . GLY A 1 314 ? -2.574 17.156 16.25 1 95.5 314 GLY A CA 1
ATOM 2247 C C . GLY A 1 314 ? -3.277 16.75 14.969 1 95.5 314 GLY A C 1
ATOM 2248 O O . GLY A 1 314 ? -4.375 17.219 14.68 1 95.5 314 GLY A O 1
ATOM 2249 N N . PRO A 1 315 ? -2.629 15.938 14.211 1 96.88 315 PRO A N 1
ATOM 2250 C CA . PRO A 1 315 ? -1.459 15.133 14.578 1 96.88 315 PRO A CA 1
ATOM 2251 C C . PRO A 1 315 ? -0.146 15.898 14.422 1 96.88 315 PRO A C 1
ATOM 2253 O O . PRO A 1 315 ? -0.044 16.797 13.578 1 96.88 315 PRO A O 1
ATOM 2256 N N . MET A 1 316 ? 0.792 15.625 15.266 1 96.25 316 MET A N 1
ATOM 2257 C CA . MET A 1 316 ? 2.197 15.859 14.938 1 96.25 316 MET A CA 1
ATOM 2258 C C . MET A 1 316 ? 2.809 14.633 14.258 1 96.25 316 MET A C 1
ATOM 2260 O O . MET A 1 316 ? 2.803 13.539 14.82 1 96.25 316 MET A O 1
ATOM 2264 N N . LEU A 1 317 ? 3.242 14.828 13.086 1 96.38 317 LEU A N 1
ATOM 2265 C CA . LEU A 1 317 ? 3.914 13.742 12.375 1 96.38 317 LEU A CA 1
ATOM 2266 C C . LEU A 1 317 ? 5.34 13.57 12.875 1 96.38 317 LEU A C 1
ATOM 2268 O O . LEU A 1 317 ? 6.062 14.547 13.062 1 96.38 317 LEU A O 1
ATOM 2272 N N . ILE A 1 318 ? 5.648 12.297 13.086 1 95.19 318 ILE A N 1
ATOM 2273 C CA . ILE A 1 318 ? 6.914 12.008 13.758 1 95.19 318 ILE A CA 1
ATOM 2274 C C . ILE A 1 318 ? 7.539 10.758 13.148 1 95.19 318 ILE A C 1
ATOM 2276 O O . ILE A 1 318 ? 6.832 9.82 12.773 1 95.19 318 ILE A O 1
ATOM 2280 N N . ASN A 1 319 ? 8.82 10.773 12.992 1 95.62 319 ASN A N 1
ATOM 2281 C CA . ASN A 1 319 ? 9.555 9.539 12.75 1 95.62 319 ASN A CA 1
ATOM 2282 C C . ASN A 1 319 ? 10.109 8.945 14.047 1 95.62 319 ASN A C 1
ATOM 2284 O O . ASN A 1 319 ? 11.109 9.43 14.57 1 95.62 319 ASN A O 1
ATOM 2288 N N . PHE A 1 320 ? 9.578 7.91 14.508 1 93.25 320 PHE A N 1
ATOM 2289 C CA . PHE A 1 320 ? 9.969 7.277 15.758 1 93.25 320 PHE A CA 1
ATOM 2290 C C . PHE A 1 320 ? 11.227 6.438 15.57 1 93.25 320 PHE A C 1
ATOM 2292 O O . PHE A 1 320 ? 11.391 5.785 14.539 1 93.25 320 PHE A O 1
ATOM 2299 N N . SER A 1 321 ? 12.062 6.387 16.672 1 89.06 321 SER A N 1
ATOM 2300 C CA . SER A 1 321 ? 13.312 5.633 16.594 1 89.06 321 SER A CA 1
ATOM 2301 C C . SER A 1 321 ? 13.391 4.59 17.703 1 89.06 321 SER A C 1
ATOM 2303 O O . SER A 1 321 ? 12.758 4.742 18.75 1 89.06 321 SER A O 1
ATOM 2305 N N . MET B 1 1 ? 39.438 -32.625 38.812 1 24.48 1 MET B N 1
ATOM 2306 C CA . MET B 1 1 ? 39 -31.672 39.844 1 24.48 1 MET B CA 1
ATOM 2307 C C . MET B 1 1 ? 37.75 -30.922 39.375 1 24.48 1 MET B C 1
ATOM 2309 O O . MET B 1 1 ? 37.781 -30.266 38.344 1 24.48 1 MET B O 1
ATOM 2313 N N . VAL B 1 2 ? 36.562 -31.5 39.719 1 27.7 2 VAL B N 1
ATOM 2314 C CA . VAL B 1 2 ? 35.188 -31.547 39.312 1 27.7 2 VAL B CA 1
ATOM 2315 C C . VAL B 1 2 ? 34.5 -30.219 39.656 1 27.7 2 VAL B C 1
ATOM 2317 O O . VAL B 1 2 ? 34.344 -29.891 40.844 1 27.7 2 VAL B O 1
ATOM 2320 N N . SER B 1 3 ? 35.094 -29.156 39 1 25.72 3 SER B N 1
ATOM 2321 C CA . SER B 1 3 ? 34.688 -27.781 39.281 1 25.72 3 SER B CA 1
ATOM 2322 C C . SER B 1 3 ? 33.188 -27.656 39.281 1 25.72 3 SER B C 1
ATOM 2324 O O . SER B 1 3 ? 32.469 -28.391 38.594 1 25.72 3 SER B O 1
ATOM 2326 N N . LEU B 1 4 ? 32.719 -27.172 40.406 1 26.66 4 LEU B N 1
ATOM 2327 C CA . LEU B 1 4 ? 31.453 -26.859 41.094 1 26.66 4 LEU B CA 1
ATOM 2328 C C . LEU B 1 4 ? 30.562 -26 40.219 1 26.66 4 LEU B C 1
ATOM 2330 O O . LEU B 1 4 ? 30.922 -24.859 39.875 1 26.66 4 LEU B O 1
ATOM 2334 N N . LYS B 1 5 ? 29.75 -26.594 39.281 1 23.92 5 LYS B N 1
ATOM 2335 C CA . LYS B 1 5 ? 28.719 -26.172 38.312 1 23.92 5 LYS B CA 1
ATOM 2336 C C . LYS B 1 5 ? 27.594 -25.422 39.031 1 23.92 5 LYS B C 1
ATOM 2338 O O . LYS B 1 5 ? 26.562 -26 39.375 1 23.92 5 LYS B O 1
ATOM 2343 N N . THR B 1 6 ? 27.922 -24.531 40 1 26.19 6 THR B N 1
ATOM 2344 C CA . THR B 1 6 ? 26.875 -24 40.875 1 26.19 6 THR B CA 1
ATOM 2345 C C . THR B 1 6 ? 25.844 -23.219 40.062 1 26.19 6 THR B C 1
ATOM 2347 O O . THR B 1 6 ? 26.172 -22.188 39.469 1 26.19 6 THR B O 1
ATOM 2350 N N . THR B 1 7 ? 25.047 -23.922 39.188 1 24.33 7 THR B N 1
ATOM 2351 C CA . THR B 1 7 ? 24.078 -23.234 38.312 1 24.33 7 THR B CA 1
ATOM 2352 C C . THR B 1 7 ? 23.047 -22.469 39.156 1 24.33 7 THR B C 1
ATOM 2354 O O . THR B 1 7 ? 22.469 -23.016 40.094 1 24.33 7 THR B O 1
ATOM 2357 N N . ILE B 1 8 ? 23.172 -21.109 39.281 1 22.08 8 ILE B N 1
ATOM 2358 C CA . ILE B 1 8 ? 22.422 -20.062 39.938 1 22.08 8 ILE B CA 1
ATOM 2359 C C . ILE B 1 8 ? 20.969 -20.094 39.5 1 22.08 8 ILE B C 1
ATOM 2361 O O . ILE B 1 8 ? 20.672 -19.891 38.312 1 22.08 8 ILE B O 1
ATOM 2365 N N . ALA B 1 9 ? 20.109 -21 40.031 1 24.22 9 ALA B N 1
ATOM 2366 C CA . ALA B 1 9 ? 18.672 -21.141 39.812 1 24.22 9 ALA B CA 1
ATOM 2367 C C . ALA B 1 9 ? 17.922 -19.906 40.25 1 24.22 9 ALA B C 1
ATOM 2369 O O . ALA B 1 9 ? 17.75 -19.672 41.469 1 24.22 9 ALA B O 1
ATOM 2370 N N . ALA B 1 10 ? 18.359 -18.688 39.844 1 22.86 10 ALA B N 1
ATOM 2371 C CA . ALA B 1 10 ? 17.641 -17.562 40.406 1 22.86 10 ALA B CA 1
ATOM 2372 C C . ALA B 1 10 ? 16.141 -17.672 40.156 1 22.86 10 ALA B C 1
ATOM 2374 O O . ALA B 1 10 ? 15.719 -17.828 39 1 22.86 10 ALA B O 1
ATOM 2375 N N . ALA B 1 11 ? 15.352 -18.156 41.156 1 24.41 11 ALA B N 1
ATOM 2376 C CA . ALA B 1 11 ? 13.914 -18.281 41.375 1 24.41 11 ALA B CA 1
ATOM 2377 C C . ALA B 1 11 ? 13.211 -16.938 41.188 1 24.41 11 ALA B C 1
ATOM 2379 O O . ALA B 1 11 ? 13.398 -16.016 42 1 24.41 11 ALA B O 1
ATOM 2380 N N . LEU B 1 12 ? 13.148 -16.406 39.969 1 21.69 12 LEU B N 1
ATOM 2381 C CA . LEU B 1 12 ? 12.391 -15.18 39.75 1 21.69 12 LEU B CA 1
ATOM 2382 C C . LEU B 1 12 ? 10.945 -15.344 40.219 1 21.69 12 LEU B C 1
ATOM 2384 O O . LEU B 1 12 ? 10.148 -16.016 39.562 1 21.69 12 LEU B O 1
ATOM 2388 N N . ALA B 1 13 ? 10.695 -15.531 41.469 1 24.62 13 ALA B N 1
ATOM 2389 C CA . ALA B 1 13 ? 9.367 -15.594 42.062 1 24.62 13 ALA B CA 1
ATOM 2390 C C . ALA B 1 13 ? 8.555 -14.352 41.75 1 24.62 13 ALA B C 1
ATOM 2392 O O . ALA B 1 13 ? 8.875 -13.25 42.188 1 24.62 13 ALA B O 1
ATOM 2393 N N . THR B 1 14 ? 8.094 -14.25 40.562 1 23.12 14 THR B N 1
ATOM 2394 C CA . THR B 1 14 ? 7.215 -13.188 40.094 1 23.12 14 THR B CA 1
ATOM 2395 C C . THR B 1 14 ? 5.961 -13.117 40.969 1 23.12 14 THR B C 1
ATOM 2397 O O . THR B 1 14 ? 5.336 -14.141 41.25 1 23.12 14 THR B O 1
ATOM 2400 N N . ALA B 1 15 ? 5.93 -12.297 42 1 26.69 15 ALA B N 1
ATOM 2401 C CA . ALA B 1 15 ? 4.789 -11.938 42.844 1 26.69 15 ALA B CA 1
ATOM 2402 C C . ALA B 1 15 ? 3.562 -11.617 42 1 26.69 15 ALA B C 1
ATOM 2404 O O . ALA B 1 15 ? 3.574 -10.656 41.219 1 26.69 15 ALA B O 1
ATOM 2405 N N . ALA B 1 16 ? 2.746 -12.594 41.656 1 26.61 16 ALA B N 1
ATOM 2406 C CA . ALA B 1 16 ? 1.421 -12.547 41.031 1 26.61 16 ALA B CA 1
ATOM 2407 C C . ALA B 1 16 ? 0.448 -11.742 41.906 1 26.61 16 ALA B C 1
ATOM 2409 O O . ALA B 1 16 ? 0.025 -12.195 42.969 1 26.61 16 ALA B O 1
ATOM 2410 N N . SER B 1 17 ? 0.732 -10.508 42.156 1 24.67 17 SER B N 1
ATOM 2411 C CA . SER B 1 17 ? -0.344 -9.828 42.875 1 24.67 17 SER B CA 1
ATOM 2412 C C . SER B 1 17 ? -1.698 -10.117 42.25 1 24.67 17 SER B C 1
ATOM 2414 O O . SER B 1 17 ? -1.835 -10.07 41.031 1 24.67 17 SER B O 1
ATOM 2416 N N . ALA B 1 18 ? -2.521 -10.891 42.875 1 28.09 18 ALA B N 1
ATOM 2417 C CA . ALA B 1 18 ? -3.912 -11.289 42.688 1 28.09 18 ALA B CA 1
ATOM 2418 C C . ALA B 1 18 ? -4.809 -10.078 42.5 1 28.09 18 ALA B C 1
ATOM 2420 O O . ALA B 1 18 ? -5.129 -9.359 43.438 1 28.09 18 ALA B O 1
ATOM 2421 N N . LEU B 1 19 ? -4.57 -9.211 41.562 1 25.05 19 LEU B N 1
ATOM 2422 C CA . LEU B 1 19 ? -5.648 -8.234 41.406 1 25.05 19 LEU B CA 1
ATOM 2423 C C . LEU B 1 19 ? -6.996 -8.93 41.281 1 25.05 19 LEU B C 1
ATOM 2425 O O . LEU B 1 19 ? -7.098 -9.977 40.625 1 25.05 19 LEU B O 1
ATOM 2429 N N . PRO B 1 20 ? -7.93 -8.781 42.156 1 31.14 20 PRO B N 1
ATOM 2430 C CA . PRO B 1 20 ? -9.227 -9.453 42.156 1 31.14 20 PRO B CA 1
ATOM 2431 C C . PRO B 1 20 ? -9.883 -9.477 40.781 1 31.14 20 PRO B C 1
ATOM 2433 O O . PRO B 1 20 ? -9.625 -8.594 39.969 1 31.14 20 PRO B O 1
ATOM 2436 N N . ALA B 1 21 ? -10.203 -10.68 40.312 1 30.66 21 ALA B N 1
ATOM 2437 C CA . ALA B 1 21 ? -10.938 -11.117 39.125 1 30.66 21 ALA B CA 1
ATOM 2438 C C . ALA B 1 21 ? -12.273 -10.383 39 1 30.66 21 ALA B C 1
ATOM 2440 O O . ALA B 1 21 ? -13.266 -10.789 39.594 1 30.66 21 ALA B O 1
ATOM 2441 N N . GLY B 1 22 ? -12.328 -9.094 39.219 1 27.69 22 GLY B N 1
ATOM 2442 C CA . GLY B 1 22 ? -13.688 -8.648 38.938 1 27.69 22 GLY B CA 1
ATOM 2443 C C . GLY B 1 22 ? -14.219 -9.164 37.625 1 27.69 22 GLY B C 1
ATOM 2444 O O . GLY B 1 22 ? -13.461 -9.32 36.656 1 27.69 22 GLY B O 1
ATOM 2445 N N . ASN B 1 23 ? -15.273 -10.023 37.656 1 27.92 23 ASN B N 1
ATOM 2446 C CA . ASN B 1 23 ? -16.094 -10.586 36.594 1 27.92 23 ASN B CA 1
ATOM 2447 C C . ASN B 1 23 ? -16.344 -9.57 35.469 1 27.92 23 ASN B C 1
ATOM 2449 O O . ASN B 1 23 ? -17.297 -8.789 35.562 1 27.92 23 ASN B O 1
ATOM 2453 N N . ARG B 1 24 ? -15.375 -8.938 35.094 1 28.84 24 ARG B N 1
ATOM 2454 C CA . ARG B 1 24 ? -15.797 -8.109 34 1 28.84 24 ARG B CA 1
ATOM 2455 C C . ARG B 1 24 ? -16.422 -8.953 32.875 1 28.84 24 ARG B C 1
ATOM 2457 O O . ARG B 1 24 ? -15.773 -9.875 32.375 1 28.84 24 ARG B O 1
ATOM 2464 N N . GLU B 1 25 ? -17.703 -9.055 32.875 1 29.47 25 GLU B N 1
ATOM 2465 C CA . GLU B 1 25 ? -18.453 -9.586 31.734 1 29.47 25 GLU B CA 1
ATOM 2466 C C . GLU B 1 25 ? -17.781 -9.211 30.406 1 29.47 25 GLU B C 1
ATOM 2468 O O . GLU B 1 25 ? -17.312 -8.086 30.234 1 29.47 25 GLU B O 1
ATOM 2473 N N . PRO B 1 26 ? -17.344 -10.172 29.719 1 30.38 26 PRO B N 1
ATOM 2474 C CA . PRO B 1 26 ? -16.812 -9.781 28.406 1 30.38 26 PRO B CA 1
ATOM 2475 C C . PRO B 1 26 ? -17.656 -8.695 27.734 1 30.38 26 PRO B C 1
ATOM 2477 O O . PRO B 1 26 ? -18.891 -8.734 27.797 1 30.38 26 PRO B O 1
ATOM 2480 N N . ALA B 1 27 ? -17.266 -7.57 27.75 1 30.86 27 ALA B N 1
ATOM 2481 C CA . ALA B 1 27 ? -17.969 -6.574 26.953 1 30.86 27 ALA B CA 1
ATOM 2482 C C . ALA B 1 27 ? -18.688 -7.223 25.766 1 30.86 27 ALA B C 1
ATOM 2484 O O . ALA B 1 27 ? -18.047 -7.898 24.953 1 30.86 27 ALA B O 1
ATOM 2485 N N . ASN B 1 28 ? -19.891 -7.68 25.875 1 31.3 28 ASN B N 1
ATOM 2486 C CA . ASN B 1 28 ? -20.844 -7.977 24.812 1 31.3 28 ASN B CA 1
ATOM 2487 C C . ASN B 1 28 ? -20.656 -7.043 23.609 1 31.3 28 ASN B C 1
ATOM 2489 O O . ASN B 1 28 ? -21.172 -5.918 23.625 1 31.3 28 ASN B O 1
ATOM 2493 N N . GLN B 1 29 ? -19.5 -6.922 23.109 1 34.78 29 GLN B N 1
ATOM 2494 C CA . GLN B 1 29 ? -19.484 -6.184 21.859 1 34.78 29 GLN B CA 1
ATOM 2495 C C . GLN B 1 29 ? -20.625 -6.629 20.953 1 34.78 29 GLN B C 1
ATOM 2497 O O . GLN B 1 29 ? -20.703 -7.793 20.562 1 34.78 29 GLN B O 1
ATOM 2502 N N . ASN B 1 30 ? -21.75 -6.25 21.156 1 35.38 30 ASN B N 1
ATOM 2503 C CA . ASN B 1 30 ? -22.859 -6.344 20.234 1 35.38 30 ASN B CA 1
ATOM 2504 C C . ASN B 1 30 ? -22.391 -6.262 18.781 1 35.38 30 ASN B C 1
ATOM 2506 O O . ASN B 1 30 ? -22.344 -5.176 18.203 1 35.38 30 ASN B O 1
ATOM 2510 N N . VAL B 1 31 ? -21.422 -6.91 18.406 1 42.78 31 VAL B N 1
ATOM 2511 C CA . VAL B 1 31 ? -21.281 -7.129 16.969 1 42.78 31 VAL B CA 1
ATOM 2512 C C . VAL B 1 31 ? -22.625 -7.527 16.359 1 42.78 31 VAL B C 1
ATOM 2514 O O . VAL B 1 31 ? -23.172 -8.578 16.703 1 42.78 31 VAL B O 1
ATOM 2517 N N . GLU B 1 32 ? -23.359 -6.648 15.984 1 46.28 32 GLU B N 1
ATOM 2518 C CA . GLU B 1 32 ? -24.641 -6.953 15.367 1 46.28 32 GLU B CA 1
ATOM 2519 C C . GLU B 1 32 ? -24.547 -8.188 14.477 1 46.28 32 GLU B C 1
ATOM 2521 O O . GLU B 1 32 ? -23.5 -8.461 13.898 1 46.28 32 GLU B O 1
ATOM 2526 N N . ALA B 1 33 ? -25.422 -9.094 14.531 1 46.5 33 ALA B N 1
ATOM 2527 C CA . ALA B 1 33 ? -25.594 -10.352 13.805 1 46.5 33 ALA B CA 1
ATOM 2528 C C . ALA B 1 33 ? -25.078 -10.234 12.375 1 46.5 33 ALA B C 1
ATOM 2530 O O . ALA B 1 33 ? -24.422 -11.148 11.867 1 46.5 33 ALA B O 1
ATOM 2531 N N . ASN B 1 34 ? -25.281 -9.062 11.711 1 49.75 34 ASN B N 1
ATOM 2532 C CA . ASN B 1 34 ? -24.875 -8.805 10.336 1 49.75 34 ASN B CA 1
ATOM 2533 C C . ASN B 1 34 ? -23.359 -8.742 10.203 1 49.75 34 ASN B C 1
ATOM 2535 O O . ASN B 1 34 ? -22.797 -9.195 9.203 1 49.75 34 ASN B O 1
ATOM 2539 N N . ASP B 1 35 ? -22.656 -8.422 11.297 1 65.56 35 ASP B N 1
ATOM 2540 C CA . ASP B 1 35 ? -21.203 -8.297 11.281 1 65.56 35 ASP B CA 1
ATOM 2541 C C . ASP B 1 35 ? -20.531 -9.664 11.398 1 65.56 35 ASP B C 1
ATOM 2543 O O . ASP B 1 35 ? -19.562 -9.945 10.695 1 65.56 35 ASP B O 1
ATOM 2547 N N . MET B 1 36 ? -21.266 -10.547 11.969 1 71.5 36 MET B N 1
ATOM 2548 C CA . MET B 1 36 ? -20.656 -11.859 12.164 1 71.5 36 MET B CA 1
ATOM 2549 C C . MET B 1 36 ? -20.75 -12.695 10.891 1 71.5 36 MET B C 1
ATOM 2551 O O . MET B 1 36 ? -19.812 -13.422 10.547 1 71.5 36 MET B O 1
ATOM 2555 N N . SER B 1 37 ? -21.891 -12.609 10.219 1 79.38 37 SER B N 1
ATOM 2556 C CA . SER B 1 37 ? -22.031 -13.328 8.953 1 79.38 37 SER B CA 1
ATOM 2557 C C . SER B 1 37 ? -21 -12.852 7.926 1 79.38 37 SER B C 1
ATOM 2559 O O . SER B 1 37 ? -20.406 -13.656 7.215 1 79.38 37 SER B O 1
ATOM 2561 N N . ALA B 1 38 ? -20.75 -11.633 7.902 1 79.5 38 ALA B N 1
ATOM 2562 C CA . ALA B 1 38 ? -19.781 -11.055 6.984 1 79.5 38 ALA B CA 1
ATOM 2563 C C . ALA B 1 38 ? -18.359 -11.508 7.32 1 79.5 38 ALA B C 1
ATOM 2565 O O . ALA B 1 38 ? -17.594 -11.875 6.43 1 79.5 38 ALA B O 1
ATOM 2566 N N . ILE B 1 39 ? -18.109 -11.602 8.547 1 78.94 39 ILE B N 1
ATOM 2567 C CA . ILE B 1 39 ? -16.781 -12.039 9 1 78.94 39 ILE B CA 1
ATOM 2568 C C . ILE B 1 39 ? -16.578 -13.508 8.641 1 78.94 39 ILE B C 1
ATOM 2570 O O . ILE B 1 39 ? -15.508 -13.883 8.141 1 78.94 39 ILE B O 1
ATOM 2574 N N . MET B 1 40 ? -17.609 -14.266 8.781 1 79.94 40 MET B N 1
ATOM 2575 C CA . MET B 1 40 ? -17.5 -15.695 8.508 1 79.94 40 MET B CA 1
ATOM 2576 C C . MET B 1 40 ? -17.266 -15.945 7.02 1 79.94 40 MET B C 1
ATOM 2578 O O . MET B 1 40 ? -16.469 -16.812 6.656 1 79.94 40 MET B O 1
ATOM 2582 N N . GLU B 1 41 ? -17.906 -15.195 6.219 1 83.94 41 GLU B N 1
ATOM 2583 C CA . GLU B 1 41 ? -17.672 -15.32 4.781 1 83.94 41 GLU B CA 1
ATOM 2584 C C . GLU B 1 41 ? -16.234 -14.961 4.414 1 83.94 41 GLU B C 1
ATOM 2586 O O . GLU B 1 41 ? -15.602 -15.648 3.619 1 83.94 41 GLU B O 1
ATOM 2591 N N . ASP B 1 42 ? -15.781 -13.953 4.984 1 86.69 42 ASP B N 1
ATOM 2592 C CA . ASP B 1 42 ? -14.414 -13.508 4.719 1 86.69 42 ASP B CA 1
ATOM 2593 C C . ASP B 1 42 ? -13.398 -14.531 5.227 1 86.69 42 ASP B C 1
ATOM 2595 O O . ASP B 1 42 ? -12.391 -14.797 4.562 1 86.69 42 ASP B O 1
ATOM 2599 N N . LEU B 1 43 ? -13.695 -15.094 6.363 1 82.81 43 LEU B N 1
ATOM 2600 C CA . LEU B 1 43 ? -12.773 -16.031 7 1 82.81 43 LEU B CA 1
ATOM 2601 C C . LEU B 1 43 ? -12.641 -17.312 6.188 1 82.81 43 LEU B C 1
ATOM 2603 O O . LEU B 1 43 ? -11.594 -17.969 6.219 1 82.81 43 LEU B O 1
ATOM 2607 N N . THR B 1 44 ? -13.602 -17.609 5.441 1 85.94 44 THR B N 1
ATOM 2608 C CA . THR B 1 44 ? -13.57 -18.844 4.66 1 85.94 44 THR B CA 1
ATOM 2609 C C . THR B 1 44 ? -13.102 -18.562 3.232 1 85.94 44 THR B C 1
ATOM 2611 O O . THR B 1 44 ? -12.961 -19.484 2.432 1 85.94 44 THR B O 1
ATOM 2614 N N . GLY B 1 45 ? -12.828 -17.344 2.895 1 90.62 45 GLY B N 1
ATOM 2615 C CA . GLY B 1 45 ? -12.367 -16.938 1.572 1 90.62 45 GLY B CA 1
ATOM 2616 C C . GLY B 1 45 ? -11.102 -16.109 1.607 1 90.62 45 GLY B C 1
ATOM 2617 O O . GLY B 1 45 ? -10 -16.641 1.699 1 90.62 45 GLY B O 1
ATOM 2618 N N . VAL B 1 46 ? -11.336 -14.852 1.677 1 89.62 46 VAL B N 1
ATOM 2619 C CA . VAL B 1 46 ? -10.25 -13.914 1.421 1 89.62 46 VAL B CA 1
ATOM 2620 C C . VAL B 1 46 ? -9.195 -14.023 2.523 1 89.62 46 VAL B C 1
ATOM 2622 O O . VAL B 1 46 ? -8 -13.859 2.27 1 89.62 46 VAL B O 1
ATOM 2625 N N . VAL B 1 47 ? -9.586 -14.32 3.727 1 93.94 47 VAL B N 1
ATOM 2626 C CA . VAL B 1 47 ? -8.625 -14.438 4.82 1 93.94 47 VAL B CA 1
ATOM 2627 C C . VAL B 1 47 ? -7.766 -15.688 4.625 1 93.94 47 VAL B C 1
ATOM 2629 O O . VAL B 1 47 ? -6.566 -15.68 4.914 1 93.94 47 VAL B O 1
ATOM 2632 N N . LYS B 1 48 ? -8.367 -16.781 4.168 1 95.12 48 LYS B N 1
ATOM 2633 C CA . LYS B 1 48 ? -7.578 -17.969 3.861 1 95.12 48 LYS B CA 1
ATOM 2634 C C . LYS B 1 48 ? -6.57 -17.688 2.75 1 95.12 48 LYS B C 1
ATOM 2636 O O . LYS B 1 48 ? -5.414 -18.125 2.828 1 95.12 48 LYS B O 1
ATOM 2641 N N . LEU B 1 49 ? -6.977 -16.984 1.734 1 95 49 LEU B N 1
ATOM 2642 C CA . LEU B 1 49 ? -6.074 -16.641 0.641 1 95 49 LEU B CA 1
ATOM 2643 C C . LEU B 1 49 ? -4.883 -15.844 1.153 1 95 49 LEU B C 1
ATOM 2645 O O . LEU B 1 49 ? -3.736 -16.141 0.812 1 95 49 LEU B O 1
ATOM 2649 N N . ALA B 1 50 ? -5.207 -14.852 1.939 1 96.5 50 ALA B N 1
ATOM 2650 C CA . ALA B 1 50 ? -4.148 -14.016 2.508 1 96.5 50 ALA B CA 1
ATOM 2651 C C . ALA B 1 50 ? -3.197 -14.852 3.365 1 96.5 50 ALA B C 1
ATOM 2653 O O . ALA B 1 50 ? -1.978 -14.703 3.275 1 96.5 50 ALA B O 1
ATOM 2654 N N . THR B 1 51 ? -3.777 -15.727 4.16 1 97.19 51 THR B N 1
ATOM 2655 C CA . THR B 1 51 ? -2.967 -16.562 5.035 1 97.19 51 THR B CA 1
ATOM 2656 C C . THR B 1 51 ? -2.041 -17.453 4.223 1 97.19 51 THR B C 1
ATOM 2658 O O . THR B 1 51 ? -0.859 -17.594 4.547 1 97.19 51 THR B O 1
ATOM 2661 N N . ILE B 1 52 ? -2.531 -18.016 3.213 1 97.19 52 ILE B N 1
ATOM 2662 C CA . ILE B 1 52 ? -1.756 -18.875 2.326 1 97.19 52 ILE B CA 1
ATOM 2663 C C . ILE B 1 52 ? -0.603 -18.094 1.717 1 97.19 52 ILE B C 1
ATOM 2665 O O . ILE B 1 52 ? 0.544 -18.547 1.725 1 97.19 52 ILE B O 1
ATOM 2669 N N . ALA B 1 53 ? -0.921 -16.953 1.227 1 97.5 53 ALA B N 1
ATOM 2670 C CA . ALA B 1 53 ? 0.095 -16.109 0.604 1 97.5 53 ALA B CA 1
ATOM 2671 C C . ALA B 1 53 ? 1.189 -15.742 1.602 1 97.5 53 ALA B C 1
ATOM 2673 O O . ALA B 1 53 ? 2.379 -15.836 1.29 1 97.5 53 ALA B O 1
ATOM 2674 N N . GLU B 1 54 ? 0.786 -15.344 2.791 1 98.19 54 GLU B N 1
ATOM 2675 C CA . GLU B 1 54 ? 1.752 -14.93 3.803 1 98.19 54 GLU B CA 1
ATOM 2676 C C . GLU B 1 54 ? 2.645 -16.094 4.227 1 98.19 54 GLU B C 1
ATOM 2678 O O . GLU B 1 54 ? 3.857 -15.93 4.375 1 98.19 54 GLU B O 1
ATOM 2683 N N . LYS B 1 55 ? 2.09 -17.219 4.434 1 98.31 55 LYS B N 1
ATOM 2684 C CA . LYS B 1 55 ? 2.857 -18.406 4.836 1 98.31 55 LYS B CA 1
ATOM 2685 C C . LYS B 1 55 ? 3.816 -18.828 3.73 1 98.31 55 LYS B C 1
ATOM 2687 O O . LYS B 1 55 ? 4.957 -19.219 4.004 1 98.31 55 LYS B O 1
ATOM 2692 N N . PHE B 1 56 ? 3.367 -18.766 2.504 1 98.56 56 PHE B N 1
ATOM 2693 C CA . PHE B 1 56 ? 4.242 -19.062 1.378 1 98.56 56 PHE B CA 1
ATOM 2694 C C . PHE B 1 56 ? 5.426 -18.109 1.346 1 98.56 56 PHE B C 1
ATOM 2696 O O . PHE B 1 56 ? 6.574 -18.531 1.205 1 98.56 56 PHE B O 1
ATOM 2703 N N . GLU B 1 57 ? 5.168 -16.844 1.531 1 98.69 57 GLU B N 1
ATOM 2704 C CA . GLU B 1 57 ? 6.203 -15.82 1.402 1 98.69 57 GLU B CA 1
ATOM 2705 C C . GLU B 1 57 ? 7.195 -15.891 2.559 1 98.69 57 GLU B C 1
ATOM 2707 O O . GLU B 1 57 ? 8.391 -15.672 2.369 1 98.69 57 GLU B O 1
ATOM 2712 N N . LEU B 1 58 ? 6.703 -16.141 3.748 1 98.25 58 LEU B N 1
ATOM 2713 C CA . LEU B 1 58 ? 7.648 -16.219 4.855 1 98.25 58 LEU B CA 1
ATOM 2714 C C . LEU B 1 58 ? 8.664 -17.328 4.625 1 98.25 58 LEU B C 1
ATOM 2716 O O . LEU B 1 58 ? 9.852 -17.172 4.918 1 98.25 58 LEU B O 1
ATOM 2720 N N . GLU B 1 59 ? 8.242 -18.469 4.062 1 98.44 59 GLU B N 1
ATOM 2721 C CA . GLU B 1 59 ? 9.164 -19.562 3.779 1 98.44 59 GLU B CA 1
ATOM 2722 C C . GLU B 1 59 ? 10.039 -19.25 2.572 1 98.44 59 GLU B C 1
ATOM 2724 O O . GLU B 1 59 ? 11.211 -19.625 2.535 1 98.44 59 GLU B O 1
ATOM 2729 N N . MET B 1 60 ? 9.453 -18.594 1.619 1 98.75 60 MET B N 1
ATOM 2730 C CA . MET B 1 60 ? 10.25 -18.188 0.464 1 98.75 60 MET B CA 1
ATOM 2731 C C . MET B 1 60 ? 11.406 -17.281 0.888 1 98.75 60 MET B C 1
ATOM 2733 O O . MET B 1 60 ? 12.531 -17.453 0.409 1 98.75 60 MET B O 1
ATOM 2737 N N . TYR B 1 61 ? 11.164 -16.391 1.777 1 98.81 61 TYR B N 1
ATOM 2738 C CA . TYR B 1 61 ? 12.203 -15.43 2.158 1 98.81 61 TYR B CA 1
ATOM 2739 C C . TYR B 1 61 ? 13.312 -16.125 2.949 1 98.81 61 TYR B C 1
ATOM 2741 O O . TYR B 1 61 ? 14.469 -15.688 2.922 1 98.81 61 TYR B O 1
ATOM 2749 N N . LEU B 1 62 ? 12.992 -17.188 3.67 1 98.56 62 LEU B N 1
ATOM 2750 C CA . LEU B 1 62 ? 14.055 -18 4.27 1 98.56 62 LEU B CA 1
ATOM 2751 C C . LEU B 1 62 ? 14.969 -18.578 3.199 1 98.56 62 LEU B C 1
ATOM 2753 O O . LEU B 1 62 ? 16.203 -18.516 3.328 1 98.56 62 LEU B O 1
ATOM 2757 N N . ALA B 1 63 ? 14.375 -19.094 2.148 1 98.56 63 ALA B N 1
ATOM 2758 C CA . ALA B 1 63 ? 15.148 -19.641 1.039 1 98.56 63 ALA B CA 1
ATOM 2759 C C . ALA B 1 63 ? 15.945 -18.547 0.333 1 98.56 63 ALA B C 1
ATOM 2761 O O . ALA B 1 63 ? 17.094 -18.75 -0.041 1 98.56 63 ALA B O 1
ATOM 2762 N N . VAL B 1 64 ? 15.336 -17.391 0.129 1 98.81 64 VAL B N 1
ATOM 2763 C CA . VAL B 1 64 ? 15.992 -16.266 -0.538 1 98.81 64 VAL B CA 1
ATOM 2764 C C . VAL B 1 64 ? 17.219 -15.836 0.266 1 98.81 64 VAL B C 1
ATOM 2766 O O . VAL B 1 64 ? 18.297 -15.641 -0.294 1 98.81 64 VAL B O 1
ATOM 2769 N N . MET B 1 65 ? 17.047 -15.703 1.56 1 98.69 65 MET B N 1
ATOM 2770 C CA . MET B 1 65 ? 18.156 -15.297 2.41 1 98.69 65 MET B CA 1
ATOM 2771 C C . MET B 1 65 ? 19.281 -16.312 2.367 1 98.69 65 MET B C 1
ATOM 2773 O O . MET B 1 65 ? 20.453 -15.953 2.338 1 98.69 65 MET B O 1
ATOM 2777 N N . ASP B 1 66 ? 18.906 -17.562 2.34 1 98.12 66 ASP B N 1
ATOM 2778 C CA . ASP B 1 66 ? 19.906 -18.625 2.264 1 98.12 66 ASP B CA 1
ATOM 2779 C C . ASP B 1 66 ? 20.719 -18.531 0.966 1 98.12 66 ASP B C 1
ATOM 2781 O O . ASP B 1 66 ? 21.938 -18.656 0.976 1 98.12 66 ASP B O 1
ATOM 2785 N N . LYS B 1 67 ? 20.094 -18.234 -0.138 1 98.25 67 LYS B N 1
ATOM 2786 C CA . LYS B 1 67 ? 20.734 -18.172 -1.446 1 98.25 67 LYS B CA 1
ATOM 2787 C C . LYS B 1 67 ? 21.578 -16.906 -1.581 1 98.25 67 LYS B C 1
ATOM 2789 O O . LYS B 1 67 ? 22.547 -16.875 -2.352 1 98.25 67 LYS B O 1
ATOM 2794 N N . CYS B 1 68 ? 21.266 -15.922 -0.75 1 98.56 68 CYS B N 1
ATOM 2795 C CA . CYS B 1 68 ? 21.859 -14.609 -1.007 1 98.56 68 CYS B CA 1
ATOM 2796 C C . CYS B 1 68 ? 22.875 -14.25 0.081 1 98.56 68 CYS B C 1
ATOM 2798 O O . CYS B 1 68 ? 23.484 -13.18 0.028 1 98.56 68 CYS B O 1
ATOM 2800 N N . ARG B 1 69 ? 23.047 -15 1.073 1 97.12 69 ARG B N 1
ATOM 2801 C CA . ARG B 1 69 ? 23.859 -14.711 2.25 1 97.12 69 ARG B CA 1
ATOM 2802 C C . ARG B 1 69 ? 25.266 -14.266 1.852 1 97.12 69 ARG B C 1
ATOM 2804 O O . ARG B 1 69 ? 25.844 -13.383 2.482 1 97.12 69 ARG B O 1
ATOM 2811 N N . GLY B 1 70 ? 25.859 -14.734 0.838 1 96.81 70 GLY B N 1
ATOM 2812 C CA . GLY B 1 70 ? 27.234 -14.406 0.46 1 96.81 70 GLY B CA 1
ATOM 2813 C C . GLY B 1 70 ? 27.312 -13.281 -0.554 1 96.81 70 GLY B C 1
ATOM 2814 O O . GLY B 1 70 ? 28.406 -12.797 -0.861 1 96.81 70 GLY B O 1
ATOM 2815 N N . GLU B 1 71 ? 26.203 -12.773 -0.899 1 97.81 71 GLU B N 1
ATOM 2816 C CA . GLU B 1 71 ? 26.219 -11.82 -2.006 1 97.81 71 GLU B CA 1
ATOM 2817 C C . GLU B 1 71 ? 25.641 -10.477 -1.587 1 97.81 71 GLU B C 1
ATOM 2819 O O . GLU B 1 71 ? 26.031 -9.438 -2.131 1 97.81 71 GLU B O 1
ATOM 2824 N N . LEU B 1 72 ? 24.828 -10.438 -0.625 1 98.19 72 LEU B N 1
ATOM 2825 C CA . LEU B 1 72 ? 24.203 -9.203 -0.177 1 98.19 72 LEU B CA 1
ATOM 2826 C C . LEU B 1 72 ? 24.953 -8.602 1.004 1 98.19 72 LEU B C 1
ATOM 2828 O O . LEU B 1 72 ? 25.625 -9.32 1.753 1 98.19 72 LEU B O 1
ATOM 2832 N N . SER B 1 73 ? 24.812 -7.285 1.114 1 97.5 73 SER B N 1
ATOM 2833 C CA . SER B 1 73 ? 25.359 -6.609 2.285 1 97.5 73 SER B CA 1
ATOM 2834 C C . SER B 1 73 ? 24.594 -6.984 3.549 1 97.5 73 SER B C 1
ATOM 2836 O O . SER B 1 73 ? 23.484 -7.52 3.475 1 97.5 73 SER B O 1
ATOM 2838 N N . ALA B 1 74 ? 25.156 -6.672 4.676 1 97.31 74 ALA B N 1
ATOM 2839 C CA . ALA B 1 74 ? 24.5 -6.922 5.957 1 97.31 74 ALA B CA 1
ATOM 2840 C C . ALA B 1 74 ? 23.188 -6.156 6.059 1 97.31 74 ALA B C 1
ATOM 2842 O O . ALA B 1 74 ? 22.203 -6.676 6.594 1 97.31 74 ALA B O 1
ATOM 2843 N N . GLU B 1 75 ? 23.172 -4.949 5.551 1 96.44 75 GLU B N 1
ATOM 2844 C CA . GLU B 1 75 ? 21.969 -4.125 5.582 1 96.44 75 GLU B CA 1
ATOM 2845 C C . GLU B 1 75 ? 20.859 -4.73 4.723 1 96.44 75 GLU B C 1
ATOM 2847 O O . GLU B 1 75 ? 19.688 -4.758 5.125 1 96.44 75 GLU B O 1
ATOM 2852 N N . GLN B 1 76 ? 21.25 -5.207 3.609 1 97.75 76 GLN B N 1
ATOM 2853 C CA . GLN B 1 76 ? 20.281 -5.824 2.717 1 97.75 76 GLN B CA 1
ATOM 2854 C C . GLN B 1 76 ? 19.719 -7.113 3.316 1 97.75 76 GLN B C 1
ATOM 2856 O O . GLN B 1 76 ? 18.531 -7.391 3.207 1 97.75 76 GLN B O 1
ATOM 2861 N N . LEU B 1 77 ? 20.609 -7.914 3.908 1 98.5 77 LEU B N 1
ATOM 2862 C CA . LEU B 1 77 ? 20.156 -9.141 4.562 1 98.5 77 LEU B CA 1
ATOM 2863 C C . LEU B 1 77 ? 19.219 -8.82 5.723 1 98.5 77 LEU B C 1
ATOM 2865 O O . LEU B 1 77 ? 18.25 -9.539 5.957 1 98.5 77 LEU B O 1
ATOM 2869 N N . GLN B 1 78 ? 19.484 -7.738 6.414 1 98.06 78 GLN B N 1
ATOM 2870 C CA . GLN B 1 78 ? 18.594 -7.309 7.488 1 98.06 78 GLN B CA 1
ATOM 2871 C C . GLN B 1 78 ? 17.234 -6.891 6.945 1 98.06 78 GLN B C 1
ATOM 2873 O O . GLN B 1 78 ? 16.203 -7.125 7.582 1 98.06 78 GLN B O 1
ATOM 2878 N N . ASP B 1 79 ? 17.234 -6.246 5.82 1 98.25 79 ASP B N 1
ATOM 2879 C CA . ASP B 1 79 ? 15.969 -5.891 5.184 1 98.25 79 ASP B CA 1
ATOM 2880 C C . ASP B 1 79 ? 15.148 -7.137 4.848 1 98.25 79 ASP B C 1
ATOM 2882 O O . ASP B 1 79 ? 13.945 -7.18 5.09 1 98.25 79 ASP B O 1
ATOM 2886 N N . LEU B 1 80 ? 15.82 -8.133 4.324 1 98.81 80 LEU B N 1
ATOM 2887 C CA . LEU B 1 80 ? 15.133 -9.375 4.004 1 98.81 80 LEU B CA 1
ATOM 2888 C C . LEU B 1 80 ? 14.609 -10.047 5.27 1 98.81 80 LEU B C 1
ATOM 2890 O O . LEU B 1 80 ? 13.508 -10.609 5.273 1 98.81 80 LEU B O 1
ATOM 2894 N N . GLN B 1 81 ? 15.375 -10.016 6.301 1 98.69 81 GLN B N 1
ATOM 2895 C CA . GLN B 1 81 ? 14.938 -10.57 7.582 1 98.69 81 GLN B CA 1
ATOM 2896 C C . GLN B 1 81 ? 13.711 -9.828 8.102 1 98.69 81 GLN B C 1
ATOM 2898 O O . GLN B 1 81 ? 12.773 -10.453 8.617 1 98.69 81 GLN B O 1
ATOM 2903 N N . THR B 1 82 ? 13.727 -8.547 7.984 1 98.12 82 THR B N 1
ATOM 2904 C CA . THR B 1 82 ? 12.578 -7.746 8.391 1 98.12 82 THR B CA 1
ATOM 2905 C C . THR B 1 82 ? 11.336 -8.133 7.594 1 98.12 82 THR B C 1
ATOM 2907 O O . THR B 1 82 ? 10.258 -8.297 8.164 1 98.12 82 THR B O 1
ATOM 2910 N N . ILE B 1 83 ? 11.492 -8.281 6.32 1 98.81 83 ILE B N 1
ATOM 2911 C CA . ILE B 1 83 ? 10.383 -8.711 5.473 1 98.81 83 ILE B CA 1
ATOM 2912 C C . ILE B 1 83 ? 9.859 -10.062 5.953 1 98.81 83 ILE B C 1
ATOM 2914 O O . ILE B 1 83 ? 8.656 -10.234 6.152 1 98.81 83 ILE B O 1
ATOM 2918 N N . GLN B 1 84 ? 10.766 -11.016 6.145 1 98.81 84 GLN B N 1
ATOM 2919 C CA . GLN B 1 84 ? 10.391 -12.352 6.598 1 98.81 84 GLN B CA 1
ATOM 2920 C C . GLN B 1 84 ? 9.617 -12.289 7.91 1 98.81 84 GLN B C 1
ATOM 2922 O O . GLN B 1 84 ? 8.602 -12.969 8.07 1 98.81 84 GLN B O 1
ATOM 2927 N N . GLU B 1 85 ? 10.047 -11.508 8.82 1 98.25 85 GLU B N 1
ATOM 2928 C CA . GLU B 1 85 ? 9.398 -11.367 10.125 1 98.25 85 GLU B CA 1
ATOM 2929 C C . GLU B 1 85 ? 8.023 -10.734 9.984 1 98.25 85 GLU B C 1
ATOM 2931 O O . GLU B 1 85 ? 7.09 -11.102 10.703 1 98.25 85 GLU B O 1
ATOM 2936 N N . GLN B 1 86 ? 7.895 -9.812 9.133 1 97.69 86 GLN B N 1
ATOM 2937 C CA . GLN B 1 86 ? 6.602 -9.164 8.922 1 97.69 86 GLN B CA 1
ATOM 2938 C C . GLN B 1 86 ? 5.625 -10.102 8.219 1 97.69 86 GLN B C 1
ATOM 2940 O O . GLN B 1 86 ? 4.434 -10.109 8.523 1 97.69 86 GLN B O 1
ATOM 2945 N N . GLU B 1 87 ? 6.137 -10.93 7.293 1 98.31 87 GLU B N 1
ATOM 2946 C CA . GLU B 1 87 ? 5.293 -11.984 6.734 1 98.31 87 GLU B CA 1
ATOM 2947 C C . GLU B 1 87 ? 4.781 -12.914 7.824 1 98.31 87 GLU B C 1
ATOM 2949 O O . GLU B 1 87 ? 3.611 -13.312 7.816 1 98.31 87 GLU B O 1
ATOM 2954 N N . GLN B 1 88 ? 5.66 -13.297 8.719 1 97.75 88 GLN B N 1
ATOM 2955 C CA . GLN B 1 88 ? 5.273 -14.156 9.836 1 97.75 88 GLN B CA 1
ATOM 2956 C C . GLN B 1 88 ? 4.219 -13.484 10.711 1 97.75 88 GLN B C 1
ATOM 2958 O O . GLN B 1 88 ? 3.232 -14.117 11.094 1 97.75 88 GLN B O 1
ATOM 2963 N N . THR B 1 89 ? 4.434 -12.25 11 1 96.44 89 THR B N 1
ATOM 2964 C CA . THR B 1 89 ? 3.477 -11.5 11.805 1 96.44 89 THR B CA 1
ATOM 2965 C C . THR B 1 89 ? 2.111 -11.453 11.117 1 96.44 89 THR B C 1
ATOM 2967 O O . THR B 1 89 ? 1.082 -11.664 11.766 1 96.44 89 THR B O 1
ATOM 2970 N N . HIS B 1 90 ? 2.057 -11.164 9.797 1 96.81 90 HIS B N 1
ATOM 2971 C CA . HIS B 1 90 ? 0.807 -11.172 9.047 1 96.81 90 HIS B CA 1
ATOM 2972 C C . HIS B 1 90 ? 0.113 -12.523 9.148 1 96.81 90 HIS B C 1
ATOM 2974 O O . HIS B 1 90 ? -1.085 -12.594 9.438 1 96.81 90 HIS B O 1
ATOM 2980 N N . ALA B 1 91 ? 0.906 -13.594 8.914 1 96.56 91 ALA B N 1
ATOM 2981 C CA . ALA B 1 91 ? 0.339 -14.938 8.969 1 96.56 91 ALA B CA 1
ATOM 2982 C C . ALA B 1 91 ? -0.269 -15.227 10.336 1 96.56 91 ALA B C 1
ATOM 2984 O O . ALA B 1 91 ? -1.381 -15.75 10.438 1 96.56 91 ALA B O 1
ATOM 2985 N N . VAL B 1 92 ? 0.438 -14.875 11.383 1 95.31 92 VAL B N 1
ATOM 2986 C CA . VAL B 1 92 ? -0.006 -15.164 12.75 1 95.31 92 VAL B CA 1
ATOM 2987 C C . VAL B 1 92 ? -1.31 -14.422 13.031 1 95.31 92 VAL B C 1
ATOM 2989 O O . VAL B 1 92 ? -2.246 -14.992 13.594 1 95.31 92 VAL B O 1
ATOM 2992 N N . VAL B 1 93 ? -1.423 -13.195 12.656 1 93 93 VAL B N 1
ATOM 2993 C CA . VAL B 1 93 ? -2.619 -12.398 12.914 1 93 93 VAL B CA 1
ATOM 2994 C C . VAL B 1 93 ? -3.797 -12.961 12.117 1 93 93 VAL B C 1
ATOM 2996 O O . VAL B 1 93 ? -4.91 -13.07 12.641 1 93 93 VAL B O 1
ATOM 2999 N N . LEU B 1 94 ? -3.576 -13.312 10.898 1 93.81 94 LEU B N 1
ATOM 3000 C CA . LEU B 1 94 ? -4.633 -13.867 10.062 1 93.81 94 LEU B CA 1
ATOM 3001 C C . LEU B 1 94 ? -5.109 -15.211 10.602 1 93.81 94 LEU B C 1
ATOM 3003 O O . LEU B 1 94 ? -6.312 -15.477 10.633 1 93.81 94 LEU B O 1
ATOM 3007 N N . VAL B 1 95 ? -4.191 -16.047 11.039 1 93.62 95 VAL B N 1
ATOM 3008 C CA . VAL B 1 95 ? -4.535 -17.328 11.656 1 93.62 95 VAL B CA 1
ATOM 3009 C C . VAL B 1 95 ? -5.359 -17.078 12.922 1 93.62 95 VAL B C 1
ATOM 3011 O O . VAL B 1 95 ? -6.348 -17.781 13.172 1 93.62 95 VAL B O 1
ATOM 3014 N N . SER B 1 96 ? -4.938 -16.109 13.68 1 90.06 96 SER B N 1
ATOM 3015 C CA . SER B 1 96 ? -5.637 -15.797 14.922 1 90.06 96 SER B CA 1
ATOM 3016 C C . SER B 1 96 ? -7.07 -15.359 14.656 1 90.06 96 SER B C 1
ATOM 3018 O O . SER B 1 96 ? -7.973 -15.664 15.438 1 90.06 96 SER B O 1
ATOM 3020 N N . GLN B 1 97 ? -7.277 -14.594 13.594 1 85.94 97 GLN B N 1
ATOM 3021 C CA . GLN B 1 97 ? -8.633 -14.203 13.219 1 85.94 97 GLN B CA 1
ATOM 3022 C C . GLN B 1 97 ? -9.5 -15.43 12.938 1 85.94 97 GLN B C 1
ATOM 3024 O O . GLN B 1 97 ? -10.656 -15.492 13.359 1 85.94 97 GLN B O 1
ATOM 3029 N N . SER B 1 98 ? -8.977 -16.391 12.266 1 89.81 98 SER B N 1
ATOM 3030 C CA . SER B 1 98 ? -9.695 -17.625 11.953 1 89.81 98 SER B CA 1
ATOM 3031 C C . SER B 1 98 ? -9.977 -18.438 13.211 1 89.81 98 SER B C 1
ATOM 3033 O O . SER B 1 98 ? -11.094 -18.922 13.398 1 89.81 98 SER B O 1
ATOM 3035 N N . ALA B 1 99 ? -9.023 -18.484 14.023 1 86.25 99 ALA B N 1
ATOM 3036 C CA . ALA B 1 99 ? -9.164 -19.25 15.25 1 86.25 99 ALA B CA 1
ATOM 3037 C C . ALA B 1 99 ? -10.234 -18.656 16.156 1 86.25 99 ALA B C 1
ATOM 3039 O O . ALA B 1 99 ? -11.039 -19.391 16.75 1 86.25 99 ALA B O 1
ATOM 3040 N N . GLN B 1 100 ? -10.273 -17.391 16.219 1 81.62 100 GLN B N 1
ATOM 3041 C CA . GLN B 1 100 ? -11.242 -16.703 17.078 1 81.62 100 GLN B CA 1
ATOM 3042 C C . GLN B 1 100 ? -12.672 -16.969 16.625 1 81.62 100 GLN B C 1
ATOM 3044 O O . GLN B 1 100 ? -13.586 -17.031 17.438 1 81.62 100 GLN B O 1
ATOM 3049 N N . ALA B 1 101 ? -12.781 -17.219 15.344 1 83.12 101 ALA B N 1
ATOM 3050 C CA . ALA B 1 101 ? -14.109 -17.469 14.789 1 83.12 101 ALA B CA 1
ATOM 3051 C C . ALA B 1 101 ? -14.367 -18.969 14.656 1 83.12 101 ALA B C 1
ATOM 3053 O O . ALA B 1 101 ? -15.359 -19.375 14.047 1 83.12 101 ALA B O 1
ATOM 3054 N N . LYS B 1 102 ? -13.43 -19.781 15.086 1 87.75 102 LYS B N 1
ATOM 3055 C CA . LYS B 1 102 ? -13.523 -21.234 15.062 1 87.75 102 LYS B CA 1
ATOM 3056 C C . LYS B 1 102 ? -13.562 -21.766 13.633 1 87.75 102 LYS B C 1
ATOM 3058 O O . LYS B 1 102 ? -14.258 -22.75 13.344 1 87.75 102 LYS B O 1
ATOM 3063 N N . VAL B 1 103 ? -13 -21.031 12.812 1 89.75 103 VAL B N 1
ATOM 3064 C CA . VAL B 1 103 ? -12.75 -21.484 11.453 1 89.75 103 VAL B CA 1
ATOM 3065 C C . VAL B 1 103 ? -11.375 -22.156 11.375 1 89.75 103 VAL B C 1
ATOM 3067 O O . VAL B 1 103 ? -10.398 -21.625 11.906 1 89.75 103 VAL B O 1
ATOM 3070 N N . GLN B 1 104 ? -11.297 -23.359 10.836 1 90 104 GLN B N 1
ATOM 3071 C CA . GLN B 1 104 ? -10.023 -24.047 10.719 1 90 104 GLN B CA 1
ATOM 3072 C C . GLN B 1 104 ? -8.977 -23.172 10.031 1 90 104 GLN B C 1
ATOM 3074 O O . GLN B 1 104 ? -9.156 -22.766 8.883 1 90 104 GLN B O 1
ATOM 3079 N N . PRO B 1 105 ? -7.945 -22.938 10.734 1 91.06 105 PRO B N 1
ATOM 3080 C CA . PRO B 1 105 ? -6.934 -22.078 10.117 1 91.06 105 PRO B CA 1
ATOM 3081 C C . PRO B 1 105 ? -6.129 -22.797 9.039 1 91.06 105 PRO B C 1
ATOM 3083 O O . PRO B 1 105 ? -5.98 -24.016 9.086 1 91.06 105 PRO B O 1
ATOM 3086 N N . VAL B 1 106 ? -5.641 -22.031 8.086 1 95.31 106 VAL B N 1
ATOM 3087 C CA . VAL B 1 106 ? -4.711 -22.516 7.078 1 95.31 106 VAL B CA 1
ATOM 3088 C C . VAL B 1 106 ? -3.379 -22.891 7.73 1 95.31 106 VAL B C 1
ATOM 3090 O O . VAL B 1 106 ? -2.855 -22.125 8.547 1 95.31 106 VAL B O 1
ATOM 3093 N N . GLU B 1 107 ? -2.893 -24 7.418 1 96.75 107 GLU B N 1
ATOM 3094 C CA . GLU B 1 107 ? -1.568 -24.438 7.848 1 96.75 107 GLU B CA 1
ATOM 3095 C C . GLU B 1 107 ? -0.548 -24.297 6.723 1 96.75 107 GLU B C 1
ATOM 3097 O O . GLU B 1 107 ? -0.918 -24.188 5.551 1 96.75 107 GLU B O 1
ATOM 3102 N N . SER B 1 108 ? 0.691 -24.297 7.141 1 97.56 108 SER B N 1
ATOM 3103 C CA . SER B 1 108 ? 1.736 -24.156 6.129 1 97.56 108 SER B CA 1
ATOM 3104 C C . SER B 1 108 ? 1.837 -25.422 5.27 1 97.56 108 SER B C 1
ATOM 3106 O O . SER B 1 108 ? 1.817 -26.531 5.789 1 97.56 108 SER B O 1
ATOM 3108 N N . CYS B 1 109 ? 1.966 -25.25 3.977 1 98.12 109 CYS B N 1
ATOM 3109 C CA . CYS B 1 109 ? 2.289 -26.328 3.059 1 98.12 109 CYS B CA 1
ATOM 3110 C C . CYS B 1 109 ? 3.781 -26.641 3.088 1 98.12 109 CYS B C 1
ATOM 3112 O O . CYS B 1 109 ? 4.559 -25.922 3.711 1 98.12 109 CYS B O 1
ATOM 3114 N N . LYS B 1 110 ? 4.109 -27.781 2.523 1 98.31 110 LYS B N 1
ATOM 3115 C CA . LYS B 1 110 ? 5.5 -28.062 2.166 1 98.31 110 LYS B CA 1
ATOM 3116 C C . LYS B 1 110 ? 5.848 -27.469 0.805 1 98.31 110 LYS B C 1
ATOM 3118 O O . LYS B 1 110 ? 5.113 -27.656 -0.167 1 98.31 110 LYS B O 1
ATOM 3123 N N . TYR B 1 111 ? 6.98 -26.766 0.819 1 98.25 111 TYR B N 1
ATOM 3124 C CA . TYR B 1 111 ? 7.355 -26.062 -0.402 1 98.25 111 TYR B CA 1
ATOM 3125 C C . TYR B 1 111 ? 8.688 -26.562 -0.938 1 98.25 111 TYR B C 1
ATOM 3127 O O . TYR B 1 111 ? 9.523 -27.062 -0.177 1 98.25 111 TYR B O 1
ATOM 3135 N N . ASP B 1 112 ? 8.82 -26.5 -2.256 1 98 112 ASP B N 1
ATOM 3136 C CA . ASP B 1 112 ? 10.086 -26.766 -2.939 1 98 112 ASP B CA 1
ATOM 3137 C C . ASP B 1 112 ? 10.609 -25.516 -3.623 1 98 112 ASP B C 1
ATOM 3139 O O . ASP B 1 112 ? 10.039 -25.047 -4.605 1 98 112 ASP B O 1
ATOM 3143 N N . PHE B 1 113 ? 11.758 -25.016 -3.1 1 98 113 PHE B N 1
ATOM 3144 C CA . PHE B 1 113 ? 12.336 -23.797 -3.648 1 98 113 PHE B CA 1
ATOM 3145 C C . PHE B 1 113 ? 13.633 -24.094 -4.395 1 98 113 PHE B C 1
ATOM 3147 O O . PHE B 1 113 ? 14.508 -23.234 -4.512 1 98 113 PHE B O 1
ATOM 3154 N N . SER B 1 114 ? 13.766 -25.281 -4.934 1 96.88 114 SER B N 1
ATOM 3155 C CA . SER B 1 114 ? 14.992 -25.719 -5.605 1 96.88 114 SER B CA 1
ATOM 3156 C C . SER B 1 114 ? 15.219 -24.938 -6.895 1 96.88 114 SER B C 1
ATOM 3158 O O . SER B 1 114 ? 16.344 -24.859 -7.391 1 96.88 114 SER B O 1
ATOM 3160 N N . SER B 1 115 ? 14.219 -24.375 -7.422 1 94.88 115 SER B N 1
ATOM 3161 C CA . SER B 1 115 ? 14.344 -23.578 -8.641 1 94.88 115 SER B CA 1
ATOM 3162 C C . SER B 1 115 ? 15.078 -22.281 -8.383 1 94.88 115 SER B C 1
ATOM 3164 O O . SER B 1 115 ? 15.508 -21.594 -9.312 1 94.88 115 SER B O 1
ATOM 3166 N N . LEU B 1 116 ? 15.141 -21.828 -7.121 1 97.62 116 LEU B N 1
ATOM 3167 C CA . LEU B 1 116 ? 15.914 -20.641 -6.762 1 97.62 116 LEU B CA 1
ATOM 3168 C C . LEU B 1 116 ? 17.406 -20.953 -6.754 1 97.62 116 LEU B C 1
ATOM 3170 O O . LEU B 1 116 ? 18.016 -21.062 -5.688 1 97.62 116 LEU B O 1
ATOM 3174 N N . LYS B 1 117 ? 18.047 -20.922 -7.879 1 97 117 LYS B N 1
ATOM 3175 C CA . LYS B 1 117 ? 19.359 -21.516 -8.086 1 97 117 LYS B CA 1
ATOM 3176 C C . LYS B 1 117 ? 20.469 -20.594 -7.562 1 97 117 LYS B C 1
ATOM 3178 O O . LYS B 1 117 ? 21.547 -21.047 -7.18 1 97 117 LYS B O 1
ATOM 3183 N N . ASP B 1 118 ? 20.234 -19.312 -7.664 1 98.12 118 ASP B N 1
ATOM 3184 C CA . ASP B 1 118 ? 21.203 -18.312 -7.215 1 98.12 118 ASP B CA 1
ATOM 3185 C C . ASP B 1 118 ? 20.5 -17.078 -6.668 1 98.12 118 ASP B C 1
ATOM 3187 O O . ASP B 1 118 ? 19.266 -17 -6.691 1 98.12 118 ASP B O 1
ATOM 3191 N N . CYS B 1 119 ? 21.234 -16.172 -6.133 1 98.56 119 CYS B N 1
ATOM 3192 C CA . CYS B 1 119 ? 20.703 -14.992 -5.477 1 98.56 119 CYS B CA 1
ATOM 3193 C C . CYS B 1 119 ? 19.875 -14.156 -6.449 1 98.56 119 CYS B C 1
ATOM 3195 O O . CYS B 1 119 ? 18.797 -13.68 -6.105 1 98.56 119 CYS B O 1
ATOM 3197 N N . GLN B 1 120 ? 20.375 -14 -7.625 1 97.81 120 GLN B N 1
ATOM 3198 C CA . GLN B 1 120 ? 19.688 -13.195 -8.625 1 97.81 120 GLN B CA 1
ATOM 3199 C C . GLN B 1 120 ? 18.312 -13.781 -8.938 1 97.81 120 GLN B C 1
ATOM 3201 O O . GLN B 1 120 ? 17.297 -13.07 -8.906 1 97.81 120 GLN B O 1
ATOM 3206 N N . THR B 1 121 ? 18.281 -15.055 -9.203 1 97.31 121 THR B N 1
ATOM 3207 C CA . THR B 1 121 ? 17.031 -15.727 -9.5 1 97.31 121 THR B CA 1
ATOM 3208 C C . THR B 1 121 ? 16.094 -15.68 -8.297 1 97.31 121 THR B C 1
ATOM 3210 O O . THR B 1 121 ? 14.875 -15.492 -8.445 1 97.31 121 THR B O 1
ATOM 3213 N N . ALA B 1 122 ? 16.672 -15.852 -7.125 1 98.69 122 ALA B N 1
ATOM 3214 C CA . ALA B 1 122 ? 15.875 -15.82 -5.898 1 98.69 122 ALA B CA 1
ATOM 3215 C C . ALA B 1 122 ? 15.227 -14.453 -5.703 1 98.69 122 ALA B C 1
ATOM 3217 O O . ALA B 1 122 ? 14.031 -14.367 -5.426 1 98.69 122 ALA B O 1
ATOM 3218 N N . LEU B 1 123 ? 16 -13.352 -5.914 1 98.75 123 LEU B N 1
ATOM 3219 C CA . LEU B 1 123 ? 15.469 -12.008 -5.738 1 98.75 123 LEU B CA 1
ATOM 3220 C C . LEU B 1 123 ? 14.453 -11.672 -6.82 1 98.75 123 LEU B C 1
ATOM 3222 O O . LEU B 1 123 ? 13.445 -11.008 -6.551 1 98.75 123 LEU B O 1
ATOM 3226 N N . GLN B 1 124 ? 14.688 -12.148 -8 1 97.69 124 GLN B N 1
ATOM 3227 C CA . GLN B 1 124 ? 13.719 -11.938 -9.07 1 97.69 124 GLN B CA 1
ATOM 3228 C C . GLN B 1 124 ? 12.391 -12.625 -8.758 1 97.69 124 GLN B C 1
ATOM 3230 O O . GLN B 1 124 ? 11.32 -12.047 -8.953 1 97.69 124 GLN B O 1
ATOM 3235 N N . THR B 1 125 ? 12.477 -13.805 -8.312 1 98.06 125 THR B N 1
ATOM 3236 C CA . THR B 1 125 ? 11.273 -14.539 -7.938 1 98.06 125 THR B CA 1
ATOM 3237 C C . THR B 1 125 ? 10.547 -13.836 -6.797 1 98.06 125 THR B C 1
ATOM 3239 O O . THR B 1 125 ? 9.32 -13.68 -6.84 1 98.06 125 THR B O 1
ATOM 3242 N N . ALA B 1 126 ? 11.336 -13.375 -5.789 1 98.75 126 ALA B N 1
ATOM 3243 C CA . ALA B 1 126 ? 10.734 -12.656 -4.668 1 98.75 126 ALA B CA 1
ATOM 3244 C C . ALA B 1 126 ? 10.008 -11.406 -5.145 1 98.75 126 ALA B C 1
ATOM 3246 O O . ALA B 1 126 ? 8.914 -11.102 -4.672 1 98.75 126 ALA B O 1
ATOM 3247 N N . SER B 1 127 ? 10.594 -10.688 -6.055 1 98.56 127 SER B N 1
ATOM 3248 C CA . SER B 1 127 ? 9.977 -9.484 -6.613 1 98.56 127 SER B CA 1
ATOM 3249 C C . SER B 1 127 ? 8.648 -9.812 -7.289 1 98.56 127 SER B C 1
ATOM 3251 O O . SER B 1 127 ? 7.652 -9.117 -7.066 1 98.56 127 SER B O 1
ATOM 3253 N N . LEU B 1 128 ? 8.602 -10.836 -8.055 1 97.81 128 LEU B N 1
ATOM 3254 C CA . LEU B 1 128 ? 7.398 -11.219 -8.781 1 97.81 128 LEU B CA 1
ATOM 3255 C C . LEU B 1 128 ? 6.32 -11.719 -7.824 1 97.81 128 LEU B C 1
ATOM 3257 O O . LEU B 1 128 ? 5.145 -11.398 -7.98 1 97.81 128 LEU B O 1
ATOM 3261 N N . VAL B 1 129 ? 6.738 -12.477 -6.859 1 98.12 129 VAL B N 1
ATOM 3262 C CA . VAL B 1 129 ? 5.805 -13.016 -5.875 1 98.12 129 VAL B CA 1
ATOM 3263 C C . VAL B 1 129 ? 5.23 -11.883 -5.031 1 98.12 129 VAL B C 1
ATOM 3265 O O . VAL B 1 129 ? 4.031 -11.859 -4.738 1 98.12 129 VAL B O 1
ATOM 3268 N N . GLU B 1 130 ? 6.082 -10.906 -4.633 1 98.31 130 GLU B N 1
ATOM 3269 C CA . GLU B 1 130 ? 5.594 -9.75 -3.887 1 98.31 130 GLU B CA 1
ATOM 3270 C C . GLU B 1 130 ? 4.562 -8.969 -4.695 1 98.31 130 GLU B C 1
ATOM 3272 O O . GLU B 1 130 ? 3.545 -8.523 -4.156 1 98.31 130 GLU B O 1
ATOM 3277 N N . SER B 1 131 ? 4.883 -8.82 -5.941 1 97.44 131 SER B N 1
ATOM 3278 C CA . SER B 1 131 ? 3.918 -8.141 -6.801 1 97.44 131 SER B CA 1
ATOM 3279 C C . SER B 1 131 ? 2.596 -8.898 -6.852 1 97.44 131 SER B C 1
ATOM 3281 O O . SER B 1 131 ? 1.524 -8.289 -6.801 1 97.44 131 SER B O 1
ATOM 3283 N N . ALA B 1 132 ? 2.656 -10.164 -6.984 1 97.06 132 ALA B N 1
ATOM 3284 C CA . ALA B 1 132 ? 1.448 -10.984 -6.961 1 97.06 132 ALA B CA 1
ATOM 3285 C C . ALA B 1 132 ? 0.722 -10.852 -5.625 1 97.06 132 ALA B C 1
ATOM 3287 O O . ALA B 1 132 ? -0.51 -10.852 -5.578 1 97.06 132 ALA B O 1
ATOM 3288 N N . GLY B 1 133 ? 1.505 -10.797 -4.57 1 97.31 133 GLY B N 1
ATOM 3289 C CA . GLY B 1 133 ? 0.913 -10.578 -3.262 1 97.31 133 GLY B CA 1
ATOM 3290 C C . GLY B 1 133 ? 0.148 -9.273 -3.164 1 97.31 133 GLY B C 1
ATOM 3291 O O . GLY B 1 133 ? -0.968 -9.234 -2.643 1 97.31 133 GLY B O 1
ATOM 3292 N N . VAL B 1 134 ? 0.736 -8.188 -3.633 1 97.44 134 VAL B N 1
ATOM 3293 C CA . VAL B 1 134 ? 0.038 -6.91 -3.715 1 97.44 134 VAL B CA 1
ATOM 3294 C C . VAL B 1 134 ? -1.24 -7.07 -4.535 1 97.44 134 VAL B C 1
ATOM 3296 O O . VAL B 1 134 ? -2.314 -6.633 -4.109 1 97.44 134 VAL B O 1
ATOM 3299 N N . GLY B 1 135 ? -1.128 -7.746 -5.621 1 95.44 135 GLY B N 1
ATOM 3300 C CA . GLY B 1 135 ? -2.283 -8.008 -6.465 1 95.44 135 GLY B CA 1
ATOM 3301 C C . GLY B 1 135 ? -3.357 -8.82 -5.773 1 95.44 135 GLY B C 1
ATOM 3302 O O . GLY B 1 135 ? -4.551 -8.594 -5.984 1 95.44 135 GLY B O 1
ATOM 3303 N N . ALA B 1 136 ? -2.947 -9.789 -5.051 1 95.62 136 ALA B N 1
ATOM 3304 C CA . ALA B 1 136 ? -3.891 -10.641 -4.328 1 95.62 136 ALA B CA 1
ATOM 3305 C C . ALA B 1 136 ? -4.723 -9.82 -3.346 1 95.62 136 ALA B C 1
ATOM 3307 O O . ALA B 1 136 ? -5.945 -9.969 -3.287 1 95.62 136 ALA B O 1
ATOM 3308 N N . TYR B 1 137 ? -4.117 -8.961 -2.578 1 95.12 137 TYR B N 1
ATOM 3309 C CA . TYR B 1 137 ? -4.848 -8.102 -1.653 1 95.12 137 TYR B CA 1
ATOM 3310 C C . TYR B 1 137 ? -5.809 -7.188 -2.402 1 95.12 137 TYR B C 1
ATOM 3312 O O . TYR B 1 137 ? -6.953 -7 -1.981 1 95.12 137 TYR B O 1
ATOM 3320 N N . LEU B 1 138 ? -5.383 -6.691 -3.488 1 92.69 138 LEU B N 1
ATOM 3321 C CA . LEU B 1 138 ? -6.234 -5.82 -4.289 1 92.69 138 LEU B CA 1
ATOM 3322 C C . LEU B 1 138 ? -7.414 -6.598 -4.867 1 92.69 138 LEU B C 1
ATOM 3324 O O . LEU B 1 138 ? -8.547 -6.109 -4.859 1 92.69 138 LEU B O 1
ATOM 3328 N N . GLY B 1 139 ? -7.145 -7.719 -5.395 1 89.56 139 GLY B N 1
ATOM 3329 C CA . GLY B 1 139 ? -8.203 -8.531 -5.969 1 89.56 139 GLY B CA 1
ATOM 3330 C C . GLY B 1 139 ? -9.242 -8.969 -4.953 1 89.56 139 GLY B C 1
ATOM 3331 O O . GLY B 1 139 ? -10.422 -9.109 -5.285 1 89.56 139 GLY B O 1
ATOM 3332 N N . ALA B 1 140 ? -8.82 -9.117 -3.758 1 89.06 140 ALA B N 1
ATOM 3333 C CA . ALA B 1 140 ? -9.703 -9.586 -2.691 1 89.06 140 ALA B CA 1
ATOM 3334 C C . ALA B 1 140 ? -10.523 -8.438 -2.119 1 89.06 140 ALA B C 1
ATOM 3336 O O . ALA B 1 140 ? -11.562 -8.656 -1.49 1 89.06 140 ALA B O 1
ATOM 3337 N N . ALA B 1 141 ? -10.094 -7.25 -2.242 1 83.44 141 ALA B N 1
ATOM 3338 C CA . ALA B 1 141 ? -10.711 -6.098 -1.6 1 83.44 141 ALA B CA 1
ATOM 3339 C C . ALA B 1 141 ? -12.188 -5.992 -1.968 1 83.44 141 ALA B C 1
ATOM 3341 O O . ALA B 1 141 ? -13.031 -5.734 -1.106 1 83.44 141 ALA B O 1
ATOM 3342 N N . GLY B 1 142 ? -12.5 -6.277 -3.199 1 78 142 GLY B N 1
ATOM 3343 C CA . GLY B 1 142 ? -13.883 -6.176 -3.635 1 78 142 GLY B CA 1
ATOM 3344 C C . GLY B 1 142 ? -14.773 -7.266 -3.061 1 78 142 GLY B C 1
ATOM 3345 O O . GLY B 1 142 ? -16 -7.129 -3.045 1 78 142 GLY B O 1
ATOM 3346 N N . ALA B 1 143 ? -14.156 -8.289 -2.578 1 84.25 143 ALA B N 1
ATOM 3347 C CA . ALA B 1 143 ? -14.922 -9.43 -2.082 1 84.25 143 ALA B CA 1
ATOM 3348 C C . ALA B 1 143 ? -15.07 -9.367 -0.565 1 84.25 143 ALA B C 1
ATOM 3350 O O . ALA B 1 143 ? -15.828 -10.148 0.02 1 84.25 143 ALA B O 1
ATOM 3351 N N . VAL B 1 144 ? -14.367 -8.484 0.112 1 88.56 144 VAL B N 1
ATOM 3352 C CA . VAL B 1 144 ? -14.414 -8.406 1.569 1 88.56 144 VAL B CA 1
ATOM 3353 C C . VAL B 1 144 ? -15.758 -7.844 2.02 1 88.56 144 VAL B C 1
ATOM 3355 O O . VAL B 1 144 ? -16.25 -6.863 1.456 1 88.56 144 VAL B O 1
ATOM 3358 N N . LYS B 1 145 ? -16.312 -8.43 3.045 1 87.75 145 LYS B N 1
ATOM 3359 C CA . LYS B 1 145 ? -17.641 -8.039 3.516 1 87.75 145 LYS B CA 1
ATOM 3360 C C . LYS B 1 145 ? -17.562 -7.309 4.852 1 87.75 145 LYS B C 1
ATOM 3362 O O . LYS B 1 145 ? -18.359 -6.422 5.133 1 87.75 145 LYS B O 1
ATOM 3367 N N . SER B 1 146 ? -16.609 -7.707 5.613 1 86.94 146 SER B N 1
ATOM 3368 C CA . SER B 1 146 ? -16.469 -7.141 6.949 1 86.94 146 SER B CA 1
ATOM 3369 C C . SER B 1 146 ? -15.547 -5.922 6.934 1 86.94 146 SER B C 1
ATOM 3371 O O . SER B 1 146 ? -14.438 -5.98 6.398 1 86.94 146 SER B O 1
ATOM 3373 N N . LYS B 1 147 ? -16 -4.895 7.613 1 83.69 147 LYS B N 1
ATOM 3374 C CA . LYS B 1 147 ? -15.164 -3.703 7.723 1 83.69 147 LYS B CA 1
ATOM 3375 C C . LYS B 1 147 ? -13.898 -3.99 8.523 1 83.69 147 LYS B C 1
ATOM 3377 O O . LYS B 1 147 ? -12.844 -3.412 8.258 1 83.69 147 LYS B O 1
ATOM 3382 N N . GLU B 1 148 ? -13.984 -4.836 9.492 1 83.56 148 GLU B N 1
ATOM 3383 C CA . GLU B 1 148 ? -12.828 -5.211 10.297 1 83.56 148 GLU B CA 1
ATOM 3384 C C . GLU B 1 148 ? -11.789 -5.941 9.461 1 83.56 148 GLU B C 1
ATOM 3386 O O . GLU B 1 148 ? -10.594 -5.648 9.555 1 83.56 148 GLU B O 1
ATOM 3391 N N . VAL B 1 149 ? -12.273 -6.863 8.656 1 88 149 VAL B N 1
ATOM 3392 C CA . VAL B 1 149 ? -11.359 -7.609 7.789 1 88 149 VAL B CA 1
ATOM 3393 C C . VAL B 1 149 ? -10.766 -6.676 6.742 1 88 149 VAL B C 1
ATOM 3395 O O . VAL B 1 149 ? -9.578 -6.77 6.422 1 88 149 VAL B O 1
ATOM 3398 N N . LEU B 1 150 ? -11.609 -5.785 6.273 1 89.56 150 LEU B N 1
ATOM 3399 C CA . LEU B 1 150 ? -11.125 -4.816 5.297 1 89.56 150 LEU B CA 1
ATOM 3400 C C . LEU B 1 150 ? -10.039 -3.934 5.902 1 89.56 150 LEU B C 1
ATOM 3402 O O . LEU B 1 150 ? -9.023 -3.658 5.258 1 89.56 150 LEU B O 1
ATOM 3406 N N . ALA B 1 151 ? -10.219 -3.49 7.109 1 87.5 151 ALA B N 1
ATOM 3407 C CA . ALA B 1 151 ? -9.234 -2.652 7.789 1 87.5 151 ALA B CA 1
ATOM 3408 C C . ALA B 1 151 ? -7.922 -3.406 7.996 1 87.5 151 ALA B C 1
ATOM 3410 O O . ALA B 1 151 ? -6.84 -2.846 7.801 1 87.5 151 ALA B O 1
ATOM 3411 N N . LEU B 1 152 ? -8.016 -4.633 8.375 1 89.69 152 LEU B N 1
ATOM 3412 C CA . LEU B 1 152 ? -6.816 -5.445 8.555 1 89.69 152 LEU B CA 1
ATOM 3413 C C . LEU B 1 152 ? -6.082 -5.637 7.234 1 89.69 152 LEU B C 1
ATOM 3415 O O . LEU B 1 152 ? -4.875 -5.406 7.148 1 89.69 152 LEU B O 1
ATOM 3419 N N . ALA B 1 153 ? -6.824 -6.059 6.219 1 92.25 153 ALA B N 1
ATOM 3420 C CA . ALA B 1 153 ? -6.223 -6.242 4.898 1 92.25 153 ALA B CA 1
ATOM 3421 C C . ALA B 1 153 ? -5.59 -4.945 4.402 1 92.25 153 ALA B C 1
ATOM 3423 O O . ALA B 1 153 ? -4.492 -4.961 3.84 1 92.25 153 ALA B O 1
ATOM 3424 N N . GLY B 1 154 ? -6.305 -3.891 4.645 1 92.56 154 GLY B N 1
ATOM 3425 C CA . GLY B 1 154 ? -5.801 -2.586 4.254 1 92.56 154 GLY B CA 1
ATOM 3426 C C . GLY B 1 154 ? -4.512 -2.209 4.961 1 92.56 154 GLY B C 1
ATOM 3427 O O . GLY B 1 154 ? -3.664 -1.518 4.391 1 92.56 154 GLY B O 1
ATOM 3428 N N . SER B 1 155 ? -4.336 -2.58 6.18 1 93.25 155 SER B N 1
ATOM 3429 C CA . SER B 1 155 ? -3.135 -2.238 6.934 1 93.25 155 SER B CA 1
ATOM 3430 C C . SER B 1 155 ? -1.944 -3.082 6.492 1 93.25 155 SER B C 1
ATOM 3432 O O . SER B 1 155 ? -0.792 -2.697 6.699 1 93.25 155 SER B O 1
ATOM 3434 N N . ILE B 1 156 ? -2.182 -4.215 5.859 1 95.94 156 ILE B N 1
ATOM 3435 C CA . ILE B 1 156 ? -1.138 -5.137 5.422 1 95.94 156 ILE B CA 1
ATOM 3436 C C . ILE B 1 156 ? -0.685 -4.77 4.012 1 95.94 156 ILE B C 1
ATOM 3438 O O . ILE B 1 156 ? 0.508 -4.816 3.703 1 95.94 156 ILE B O 1
ATOM 3442 N N . LEU B 1 157 ? -1.551 -4.355 3.18 1 96.69 157 LEU B N 1
ATOM 3443 C CA . LEU B 1 157 ? -1.317 -4.129 1.758 1 96.69 157 LEU B CA 1
ATOM 3444 C C . LEU B 1 157 ? -0.166 -3.154 1.543 1 96.69 157 LEU B C 1
ATOM 3446 O O . LEU B 1 157 ? 0.749 -3.428 0.763 1 96.69 157 LEU B O 1
ATOM 3450 N N . PRO B 1 158 ? -0.141 -2.006 2.215 1 97.38 158 PRO B N 1
ATOM 3451 C CA . PRO B 1 158 ? 0.982 -1.095 1.987 1 97.38 158 PRO B CA 1
ATOM 3452 C C . PRO B 1 158 ? 2.32 -1.689 2.418 1 97.38 158 PRO B C 1
ATOM 3454 O O . PRO B 1 158 ? 3.357 -1.379 1.826 1 97.38 158 PRO B O 1
ATOM 3457 N N . VAL B 1 159 ? 2.305 -2.508 3.381 1 97.88 159 VAL B N 1
ATOM 3458 C CA . VAL B 1 159 ? 3.533 -3.164 3.814 1 97.88 159 VAL B CA 1
ATOM 3459 C C . VAL B 1 159 ? 4.031 -4.105 2.717 1 97.88 159 VAL B C 1
ATOM 3461 O O . VAL B 1 159 ? 5.223 -4.129 2.406 1 97.88 159 VAL B O 1
ATOM 3464 N N . GLU B 1 160 ? 3.09 -4.848 2.115 1 98.56 160 GLU B N 1
ATOM 3465 C CA . GLU B 1 160 ? 3.459 -5.699 0.988 1 98.56 160 GLU B CA 1
ATOM 3466 C C . GLU B 1 160 ? 4.094 -4.883 -0.136 1 98.56 160 GLU B C 1
ATOM 3468 O O . GLU B 1 160 ? 5.047 -5.332 -0.774 1 98.56 160 GLU B O 1
ATOM 3473 N N . ALA B 1 161 ? 3.559 -3.779 -0.343 1 98.81 161 ALA B N 1
ATOM 3474 C CA . ALA B 1 161 ? 4.082 -2.912 -1.395 1 98.81 161 ALA B CA 1
ATOM 3475 C C . ALA B 1 161 ? 5.488 -2.428 -1.057 1 98.81 161 ALA B C 1
ATOM 3477 O O . ALA B 1 161 ? 6.344 -2.32 -1.94 1 98.81 161 ALA B O 1
ATOM 3478 N N . LYS B 1 162 ? 5.734 -2.127 0.186 1 98.88 162 LYS B N 1
ATOM 3479 C CA . LYS B 1 162 ? 7.078 -1.735 0.601 1 98.88 162 LYS B CA 1
ATOM 3480 C C . LYS B 1 162 ? 8.055 -2.898 0.466 1 98.88 162 LYS B C 1
ATOM 3482 O O . LYS B 1 162 ? 9.219 -2.699 0.107 1 98.88 162 LYS B O 1
ATOM 3487 N N . HIS B 1 163 ? 7.598 -4.137 0.79 1 98.94 163 HIS B N 1
ATOM 3488 C CA . HIS B 1 163 ? 8.438 -5.305 0.54 1 98.94 163 HIS B CA 1
ATOM 3489 C C . HIS B 1 163 ? 8.875 -5.363 -0.918 1 98.94 163 HIS B C 1
ATOM 3491 O O . HIS B 1 163 ? 10.062 -5.566 -1.205 1 98.94 163 HIS B O 1
ATOM 3497 N N . LEU B 1 164 ? 7.914 -5.145 -1.771 1 98.81 164 LEU B N 1
ATOM 3498 C CA . LEU B 1 164 ? 8.203 -5.156 -3.201 1 98.81 164 LEU B CA 1
ATOM 3499 C C . LEU B 1 164 ? 9.227 -4.09 -3.561 1 98.81 164 LEU B C 1
ATOM 3501 O O . LEU B 1 164 ? 10.195 -4.367 -4.277 1 98.81 164 LEU B O 1
ATOM 3505 N N . ALA B 1 165 ? 9.07 -2.912 -3.049 1 98.75 165 ALA B N 1
ATOM 3506 C CA . ALA B 1 165 ? 9.992 -1.814 -3.332 1 98.75 165 ALA B CA 1
ATOM 3507 C C . ALA B 1 165 ? 11.406 -2.15 -2.865 1 98.75 165 ALA B C 1
ATOM 3509 O O . A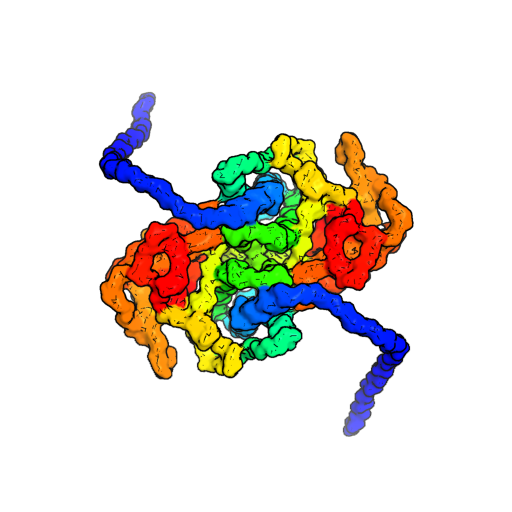LA B 1 165 ? 12.383 -1.868 -3.564 1 98.75 165 ALA B O 1
ATOM 3510 N N . ILE B 1 166 ? 11.523 -2.748 -1.714 1 98.69 166 ILE B N 1
ATOM 3511 C CA . ILE B 1 166 ? 12.82 -3.105 -1.142 1 98.69 166 ILE B CA 1
ATOM 3512 C C . ILE B 1 166 ? 13.531 -4.102 -2.055 1 98.69 166 ILE B C 1
ATOM 3514 O O . ILE B 1 166 ? 14.695 -3.9 -2.412 1 98.69 166 ILE B O 1
ATOM 3518 N N . VAL B 1 167 ? 12.836 -5.125 -2.451 1 98.75 167 VAL B N 1
ATOM 3519 C CA . VAL B 1 167 ? 13.445 -6.188 -3.246 1 98.75 167 VAL B CA 1
ATOM 3520 C C . VAL B 1 167 ? 13.812 -5.648 -4.625 1 98.75 167 VAL B C 1
ATOM 3522 O O . VAL B 1 167 ? 14.883 -5.957 -5.148 1 98.75 167 VAL B O 1
ATOM 3525 N N . ARG B 1 168 ? 12.992 -4.859 -5.211 1 98.25 168 ARG B N 1
ATOM 3526 C CA . ARG B 1 168 ? 13.305 -4.289 -6.516 1 98.25 168 ARG B CA 1
ATOM 3527 C C . ARG B 1 168 ? 14.516 -3.361 -6.426 1 98.25 168 ARG B C 1
ATOM 3529 O O . ARG B 1 168 ? 15.32 -3.289 -7.355 1 98.25 168 ARG B O 1
ATOM 3536 N N . GLY B 1 169 ? 14.617 -2.689 -5.289 1 96.94 169 GLY B N 1
ATOM 3537 C CA . GLY B 1 169 ? 15.828 -1.909 -5.059 1 96.94 169 GLY B CA 1
ATOM 3538 C C . GLY B 1 169 ? 17.094 -2.748 -5.066 1 96.94 169 GLY B C 1
ATOM 3539 O O . GLY B 1 169 ? 18.109 -2.342 -5.629 1 96.94 169 GLY B O 1
ATOM 3540 N N . MET B 1 170 ? 17.047 -3.875 -4.48 1 97.44 170 MET B N 1
ATOM 3541 C CA . MET B 1 170 ? 18.188 -4.777 -4.449 1 97.44 170 MET B CA 1
ATOM 3542 C C . MET B 1 170 ? 18.547 -5.25 -5.855 1 97.44 170 MET B C 1
ATOM 3544 O O . MET B 1 170 ? 19.703 -5.523 -6.145 1 97.44 170 MET B O 1
ATOM 3548 N N . LEU B 1 171 ? 17.547 -5.316 -6.711 1 97.31 171 LEU B N 1
ATOM 3549 C CA . LEU B 1 171 ? 17.719 -5.738 -8.094 1 97.31 171 LEU B CA 1
ATOM 3550 C C . LEU B 1 171 ? 18.109 -4.555 -8.977 1 97.31 171 LEU B C 1
ATOM 3552 O O . LEU B 1 171 ? 18.266 -4.703 -10.195 1 97.31 171 LEU B O 1
ATOM 3556 N N . GLN B 1 172 ? 18.156 -3.389 -8.359 1 95.25 172 GLN B N 1
ATOM 3557 C CA . GLN B 1 172 ? 18.453 -2.152 -9.078 1 95.25 172 GLN B CA 1
ATOM 3558 C C . GLN B 1 172 ? 17.391 -1.87 -10.133 1 95.25 172 GLN B C 1
ATOM 3560 O O . GLN B 1 172 ? 17.703 -1.421 -11.242 1 95.25 172 GLN B O 1
ATOM 3565 N N . GLN B 1 173 ? 16.203 -2.209 -9.773 1 96.31 173 GLN B N 1
ATOM 3566 C CA . GLN B 1 173 ? 15.039 -1.925 -10.594 1 96.31 173 GLN B CA 1
ATOM 3567 C C . GLN B 1 173 ? 14.203 -0.801 -9.984 1 96.31 173 GLN B C 1
ATOM 3569 O O . GLN B 1 173 ? 14.305 -0.519 -8.789 1 96.31 173 GLN B O 1
ATOM 3574 N N . LYS B 1 174 ? 13.344 -0.163 -10.828 1 96.38 174 LYS B N 1
ATOM 3575 C CA . LYS B 1 174 ? 12.477 0.898 -10.32 1 96.38 174 LYS B CA 1
ATOM 3576 C C . LYS B 1 174 ? 11.539 0.37 -9.242 1 96.38 174 LYS B C 1
ATOM 3578 O O . LYS B 1 174 ? 10.836 -0.62 -9.453 1 96.38 174 LYS B O 1
ATOM 3583 N N . ALA B 1 175 ? 11.508 1.038 -8.156 1 97.38 175 ALA B N 1
ATOM 3584 C CA . ALA B 1 175 ? 10.727 0.597 -7 1 97.38 175 ALA B CA 1
ATOM 3585 C C . ALA B 1 175 ? 9.234 0.825 -7.23 1 97.38 175 ALA B C 1
ATOM 3587 O O . ALA B 1 175 ? 8.398 0.096 -6.691 1 97.38 175 ALA B O 1
ATOM 3588 N N . SER B 1 176 ? 8.898 1.809 -7.961 1 97.56 176 SER B N 1
ATOM 3589 C CA . SER B 1 176 ? 7.512 2.135 -8.289 1 97.56 176 SER B CA 1
ATOM 3590 C C . SER B 1 176 ? 7.348 2.379 -9.789 1 97.56 176 SER B C 1
ATOM 3592 O O . SER B 1 176 ? 7.207 3.523 -10.227 1 97.56 176 SER B O 1
ATOM 3594 N N . PRO B 1 177 ? 7.188 1.361 -10.531 1 95.06 177 PRO B N 1
ATOM 3595 C CA . PRO B 1 177 ? 7.227 1.505 -11.992 1 95.06 177 PRO B CA 1
ATOM 3596 C C . PRO B 1 177 ? 5.883 1.917 -12.578 1 95.06 177 PRO B C 1
ATOM 3598 O O . PRO B 1 177 ? 5.812 2.322 -13.742 1 95.06 177 PRO B O 1
ATOM 3601 N N . VAL B 1 178 ? 4.797 1.779 -11.859 1 93.62 178 VAL B N 1
ATOM 3602 C CA . VAL B 1 178 ? 3.471 2.088 -12.391 1 93.62 178 VAL B CA 1
ATOM 3603 C C . VAL B 1 178 ? 2.725 2.996 -11.414 1 93.62 178 VAL B C 1
ATOM 3605 O O . VAL B 1 178 ? 3.006 2.994 -10.219 1 93.62 178 VAL B O 1
ATOM 3608 N N . ALA B 1 179 ? 1.731 3.705 -11.93 1 95.25 179 ALA B N 1
ATOM 3609 C CA . ALA B 1 179 ? 0.98 4.652 -11.109 1 95.25 179 ALA B CA 1
ATOM 3610 C C . ALA B 1 179 ? -0.16 3.955 -10.375 1 95.25 179 ALA B C 1
ATOM 3612 O O . ALA B 1 179 ? -0.749 4.523 -9.453 1 95.25 179 ALA B O 1
ATOM 3613 N N . PHE B 1 180 ? -0.483 2.746 -10.828 1 95.06 180 PHE B N 1
ATOM 3614 C CA . PHE B 1 180 ? -1.54 1.939 -10.234 1 95.06 180 PHE B CA 1
ATOM 3615 C C . PHE B 1 180 ? -1.146 0.467 -10.203 1 95.06 180 PHE B C 1
ATOM 3617 O O . PHE B 1 180 ? -0.728 -0.089 -11.219 1 95.06 180 PHE B O 1
ATOM 3624 N N . ASP B 1 181 ? -1.286 -0.132 -9.055 1 94.75 181 ASP B N 1
ATOM 3625 C CA . ASP B 1 181 ? -1.075 -1.576 -9.039 1 94.75 181 ASP B CA 1
ATOM 3626 C C . ASP B 1 181 ? -2.338 -2.32 -9.469 1 94.75 181 ASP B C 1
ATOM 3628 O O . ASP B 1 181 ? -3.439 -1.774 -9.398 1 94.75 181 ASP B O 1
ATOM 3632 N N . SER B 1 182 ? -2.135 -3.496 -9.922 1 91.56 182 SER B N 1
ATOM 3633 C CA . SER B 1 182 ? -3.24 -4.23 -10.523 1 91.56 182 SER B CA 1
ATOM 3634 C C . SER B 1 182 ? -3.646 -5.426 -9.664 1 91.56 182 SER B C 1
ATOM 3636 O O . SER B 1 182 ? -2.793 -6.094 -9.078 1 91.56 182 SER B O 1
ATOM 3638 N N . PRO B 1 183 ? -4.922 -5.723 -9.703 1 91.81 183 PRO B N 1
ATOM 3639 C CA . PRO B 1 183 ? -5.41 -6.863 -8.922 1 91.81 183 PRO B CA 1
ATOM 3640 C C . PRO B 1 183 ? -5.098 -8.203 -9.578 1 91.81 183 PRO B C 1
ATOM 3642 O O . PRO B 1 183 ? -4.891 -8.273 -10.789 1 91.81 183 PRO B O 1
ATOM 3645 N N . LEU B 1 184 ? -4.996 -9.195 -8.766 1 93.5 184 LEU B N 1
ATOM 3646 C CA . LEU B 1 184 ? -4.961 -10.602 -9.156 1 93.5 184 LEU B CA 1
ATOM 3647 C C . LEU B 1 184 ? -6.023 -11.406 -8.414 1 93.5 184 LEU B C 1
ATOM 3649 O O . LEU B 1 184 ? -6.152 -11.289 -7.195 1 93.5 184 LEU B O 1
ATOM 3653 N N . ASP B 1 185 ? -6.793 -12.164 -9.164 1 91.81 185 ASP B N 1
ATOM 3654 C CA . ASP B 1 185 ? -7.855 -12.938 -8.531 1 91.81 185 ASP B CA 1
ATOM 3655 C C . ASP B 1 185 ? -7.289 -14.164 -7.824 1 91.81 185 ASP B C 1
ATOM 3657 O O . ASP B 1 185 ? -6.148 -14.562 -8.078 1 91.81 185 ASP B O 1
ATOM 3661 N N . ALA B 1 186 ? -8.102 -14.773 -6.969 1 94.38 186 ALA B N 1
ATOM 3662 C CA . ALA B 1 186 ? -7.668 -15.844 -6.078 1 94.38 186 ALA B CA 1
ATOM 3663 C C . ALA B 1 186 ? -7.16 -17.047 -6.875 1 94.38 186 ALA B C 1
ATOM 3665 O O . ALA B 1 186 ? -6.141 -17.641 -6.523 1 94.38 186 ALA B O 1
ATOM 3666 N N . LYS B 1 187 ? -7.871 -17.391 -7.879 1 95.06 187 LYS B N 1
ATOM 3667 C CA . LYS B 1 187 ? -7.477 -18.531 -8.695 1 95.06 187 LYS B CA 1
ATOM 3668 C C . LYS B 1 187 ? -6.121 -18.297 -9.359 1 95.06 187 LYS B C 1
ATOM 3670 O O . LYS B 1 187 ? -5.289 -19.203 -9.43 1 95.06 187 LYS B O 1
ATOM 3675 N N . SER B 1 188 ? -5.93 -17.078 -9.805 1 95.44 188 SER B N 1
ATOM 3676 C CA . SER B 1 188 ? -4.652 -16.719 -10.406 1 95.44 188 SER B CA 1
ATOM 3677 C C . SER B 1 188 ? -3.523 -16.766 -9.383 1 95.44 188 SER B C 1
ATOM 3679 O O . SER B 1 188 ? -2.416 -17.219 -9.695 1 95.44 188 SER B O 1
ATOM 3681 N N . VAL B 1 189 ? -3.77 -16.328 -8.211 1 96.44 189 VAL B N 1
ATOM 3682 C CA . VAL B 1 189 ? -2.764 -16.391 -7.156 1 96.44 189 VAL B CA 1
ATOM 3683 C C . VAL B 1 189 ? -2.414 -17.844 -6.859 1 96.44 189 VAL B C 1
ATOM 3685 O O . VAL B 1 189 ? -1.235 -18.203 -6.789 1 96.44 189 VAL B O 1
ATOM 3688 N N . ALA B 1 190 ? -3.436 -18.656 -6.703 1 96 190 ALA B N 1
ATOM 3689 C CA . ALA B 1 190 ? -3.223 -20.078 -6.465 1 96 190 ALA B CA 1
ATOM 3690 C C . ALA B 1 190 ? -2.387 -20.703 -7.582 1 96 190 ALA B C 1
ATOM 3692 O O . ALA B 1 190 ? -1.464 -21.484 -7.312 1 96 190 ALA B O 1
ATOM 3693 N N . THR B 1 191 ? -2.68 -20.328 -8.781 1 95.69 191 THR B N 1
ATOM 3694 C CA . THR B 1 191 ? -1.946 -20.828 -9.938 1 95.69 191 THR B CA 1
ATOM 3695 C C . THR B 1 191 ? -0.485 -20.406 -9.891 1 95.69 191 THR B C 1
ATOM 3697 O O . THR B 1 191 ? 0.417 -21.203 -10.133 1 95.69 191 THR B O 1
ATOM 3700 N N . ALA B 1 192 ? -0.242 -19.219 -9.547 1 95.75 192 ALA B N 1
ATOM 3701 C CA . ALA B 1 192 ? 1.095 -18.625 -9.57 1 95.75 192 ALA B CA 1
ATOM 3702 C C . ALA B 1 192 ? 2.018 -19.328 -8.57 1 95.75 192 ALA B C 1
ATOM 3704 O O . ALA B 1 192 ? 3.219 -19.453 -8.812 1 95.75 192 ALA B O 1
ATOM 3705 N N . ILE B 1 193 ? 1.506 -19.797 -7.453 1 95.75 193 ILE B N 1
ATOM 3706 C CA . ILE B 1 193 ? 2.408 -20.328 -6.445 1 95.75 193 ILE B CA 1
ATOM 3707 C C . ILE B 1 193 ? 2.387 -21.859 -6.492 1 95.75 193 ILE B C 1
ATOM 3709 O O . ILE B 1 193 ? 3.195 -22.516 -5.836 1 95.75 193 ILE B O 1
ATOM 3713 N N . SER B 1 194 ? 1.572 -22.469 -7.277 1 94.06 194 SER B N 1
ATOM 3714 C CA . SER B 1 194 ? 1.378 -23.922 -7.355 1 94.06 194 SER B CA 1
ATOM 3715 C C . SER B 1 194 ? 2.682 -24.641 -7.691 1 94.06 194 SER B C 1
ATOM 3717 O O . SER B 1 194 ? 2.947 -25.719 -7.184 1 94.06 194 SER B O 1
ATOM 3719 N N . PRO B 1 195 ? 3.539 -24.062 -8.523 1 93.12 195 PRO B N 1
ATOM 3720 C CA . PRO B 1 195 ? 4.77 -24.781 -8.859 1 93.12 195 PRO B CA 1
ATOM 3721 C C . PRO B 1 195 ? 5.676 -25 -7.648 1 93.12 195 PRO B C 1
ATOM 3723 O O . PRO B 1 195 ? 6.57 -25.844 -7.688 1 93.12 195 PRO B O 1
ATOM 3726 N N . PHE B 1 196 ? 5.48 -24.266 -6.609 1 96.81 196 PHE B N 1
ATOM 3727 C CA . PHE B 1 196 ? 6.352 -24.344 -5.441 1 96.81 196 PHE B CA 1
ATOM 3728 C C . PHE B 1 196 ? 5.766 -25.281 -4.395 1 96.81 196 PHE B C 1
ATOM 3730 O O . PHE B 1 196 ? 6.434 -25.625 -3.418 1 96.81 196 PHE B O 1
ATOM 3737 N N . ILE B 1 197 ? 4.531 -25.688 -4.523 1 96.75 197 ILE B N 1
ATOM 3738 C CA . ILE B 1 197 ? 3.832 -26.438 -3.486 1 96.75 197 ILE B CA 1
ATOM 3739 C C . ILE B 1 197 ? 4.016 -27.938 -3.723 1 96.75 197 ILE B C 1
ATOM 3741 O O . ILE B 1 197 ? 3.695 -28.438 -4.801 1 96.75 197 ILE B O 1
ATOM 3745 N N . VAL B 1 198 ? 4.477 -28.641 -2.715 1 97.56 198 VAL B N 1
ATOM 3746 C CA . VAL B 1 198 ? 4.676 -30.094 -2.766 1 97.56 198 VAL B CA 1
ATOM 3747 C C . VAL B 1 198 ? 3.467 -30.797 -2.168 1 97.56 198 VAL B C 1
ATOM 3749 O O . VAL B 1 198 ? 2.936 -31.75 -2.76 1 97.56 198 VAL B O 1
ATOM 3752 N N . ASP B 1 199 ? 3.082 -30.359 -1.003 1 97.38 199 ASP B N 1
ATOM 3753 C CA . ASP B 1 199 ? 1.963 -30.938 -0.272 1 97.38 199 ASP B CA 1
ATOM 3754 C C . ASP B 1 199 ? 1.4 -29.953 0.752 1 97.38 199 ASP B C 1
ATOM 3756 O O . ASP B 1 199 ? 2.135 -29.125 1.29 1 97.38 199 ASP B O 1
ATOM 3760 N N . CYS B 1 200 ? 0.12 -30.109 0.899 1 97.56 200 CYS B N 1
ATOM 3761 C CA . CYS B 1 200 ? -0.532 -29.25 1.88 1 97.56 200 CYS B CA 1
ATOM 3762 C C . CYS B 1 200 ? -1.396 -30.078 2.834 1 97.56 200 CYS B C 1
ATOM 3764 O O . CYS B 1 200 ? -2.039 -31.047 2.42 1 97.56 200 CYS B O 1
ATOM 3766 N N . PRO B 1 201 ? -1.466 -29.672 4.074 1 97.19 201 PRO B N 1
ATOM 3767 C CA . PRO B 1 201 ? -2.477 -30.25 4.965 1 97.19 201 PRO B CA 1
ATOM 3768 C C . PRO B 1 201 ? -3.902 -30 4.477 1 97.19 201 PRO B C 1
ATOM 3770 O O . PRO B 1 201 ? -4.145 -29.078 3.709 1 97.19 201 PRO B O 1
ATOM 3773 N N . ALA B 1 202 ? -4.809 -30.844 4.984 1 94.88 202 ALA B N 1
ATOM 3774 C CA . ALA B 1 202 ? -6.211 -30.719 4.602 1 94.88 202 ALA B CA 1
ATOM 3775 C C . ALA B 1 202 ? -6.742 -29.328 4.883 1 94.88 202 ALA B C 1
ATOM 3777 O O . ALA B 1 202 ? -6.5 -28.766 5.957 1 94.88 202 ALA B O 1
ATOM 3778 N N . GLY B 1 203 ? -7.359 -28.75 3.906 1 93.56 203 GLY B N 1
ATOM 3779 C CA . GLY B 1 203 ? -7.988 -27.453 4.074 1 93.56 203 GLY B CA 1
ATOM 3780 C C . GLY B 1 203 ? -7.031 -26.297 3.859 1 93.56 203 GLY B C 1
ATOM 3781 O O . GLY B 1 203 ? -7.402 -25.125 4.031 1 93.56 203 GLY B O 1
ATOM 3782 N N . SER B 1 204 ? -5.824 -26.562 3.396 1 96.94 204 SER B N 1
ATOM 3783 C CA . SER B 1 204 ? -4.816 -25.516 3.293 1 96.94 204 SER B CA 1
ATOM 3784 C C . SER B 1 204 ? -4.285 -25.391 1.867 1 96.94 204 SER B C 1
ATOM 3786 O O . SER B 1 204 ? -3.461 -24.531 1.576 1 96.94 204 SER B O 1
ATOM 3788 N N . ASP B 1 205 ? -4.77 -26.234 0.962 1 96.56 205 ASP B N 1
ATOM 3789 C CA . ASP B 1 205 ? -4.312 -26.234 -0.425 1 96.56 205 ASP B CA 1
ATOM 3790 C C . ASP B 1 205 ? -5.043 -25.172 -1.246 1 96.56 205 ASP B C 1
ATOM 3792 O O . ASP B 1 205 ? -6.254 -25.281 -1.459 1 96.56 205 ASP B O 1
ATOM 3796 N N . PRO B 1 206 ? -4.277 -24.203 -1.76 1 96.5 206 PRO B N 1
ATOM 3797 C CA . PRO B 1 206 ? -4.965 -23.156 -2.529 1 96.5 206 PRO B CA 1
ATOM 3798 C C . PRO B 1 206 ? -5.645 -23.703 -3.781 1 96.5 206 PRO B C 1
ATOM 3800 O O . PRO B 1 206 ? -6.676 -23.188 -4.207 1 96.5 206 PRO B O 1
ATOM 3803 N N . ALA B 1 207 ? -5.105 -24.719 -4.367 1 95.12 207 ALA B N 1
ATOM 3804 C CA . ALA B 1 207 ? -5.73 -25.328 -5.539 1 95.12 207 ALA B CA 1
ATOM 3805 C C . ALA B 1 207 ? -7.098 -25.906 -5.191 1 95.12 207 ALA B C 1
ATOM 3807 O O . ALA B 1 207 ? -8.039 -25.812 -5.984 1 95.12 207 ALA B O 1
ATOM 3808 N N . GLU B 1 208 ? -7.199 -26.531 -4.059 1 95.19 208 GLU B N 1
ATOM 3809 C CA . GLU B 1 208 ? -8.469 -27.078 -3.602 1 95.19 208 GLU B CA 1
ATOM 3810 C C . GLU B 1 208 ? -9.453 -25.984 -3.223 1 95.19 208 GLU B C 1
ATOM 3812 O O . GLU B 1 208 ? -10.648 -26.094 -3.49 1 95.19 208 GLU B O 1
ATOM 3817 N N . LEU B 1 209 ? -8.969 -24.969 -2.625 1 94.5 209 LEU B N 1
ATOM 3818 C CA . LEU B 1 209 ? -9.812 -23.922 -2.059 1 94.5 209 LEU B CA 1
ATOM 3819 C C . LEU B 1 209 ? -10.32 -22.984 -3.148 1 94.5 209 LEU B C 1
ATOM 3821 O O . LEU B 1 209 ? -11.461 -22.516 -3.094 1 94.5 209 LEU B O 1
ATOM 3825 N N . PHE B 1 210 ? -9.438 -22.719 -4.18 1 94.62 210 PHE B N 1
ATOM 3826 C CA . PHE B 1 210 ? -9.781 -21.641 -5.094 1 94.62 210 PHE B CA 1
ATOM 3827 C C . PHE B 1 210 ? -9.719 -22.125 -6.543 1 94.62 210 PHE B C 1
ATOM 3829 O O . PHE B 1 210 ? -10.094 -21.391 -7.461 1 94.62 210 PHE B O 1
ATOM 3836 N N . GLY B 1 211 ? -9.227 -23.297 -6.797 1 93.69 211 GLY B N 1
ATOM 3837 C CA . GLY B 1 211 ? -8.992 -23.781 -8.148 1 93.69 211 GLY B CA 1
ATOM 3838 C C . GLY B 1 211 ? -7.691 -23.266 -8.75 1 93.69 211 GLY B C 1
ATOM 3839 O O . GLY B 1 211 ? -7.047 -22.391 -8.18 1 93.69 211 GLY B O 1
ATOM 3840 N N . THR B 1 212 ? -7.293 -23.891 -9.859 1 93.75 212 THR B N 1
ATOM 3841 C CA . THR B 1 212 ? -6.137 -23.438 -10.617 1 93.75 212 THR B CA 1
ATOM 3842 C C . THR B 1 212 ? -6.438 -23.422 -12.109 1 93.75 212 THR B C 1
ATOM 3844 O O . THR B 1 212 ? -7.254 -24.203 -12.594 1 93.75 212 THR B O 1
ATOM 3847 N N . ASN B 1 213 ? -5.805 -22.453 -12.773 1 93.94 213 ASN B N 1
ATOM 3848 C CA . ASN B 1 213 ? -5.719 -22.484 -14.227 1 93.94 213 ASN B CA 1
ATOM 3849 C C . ASN B 1 213 ? -4.609 -23.406 -14.711 1 93.94 213 ASN B C 1
ATOM 3851 O O . ASN B 1 213 ? -3.848 -23.938 -13.906 1 93.94 213 ASN B O 1
ATOM 3855 N N . LEU B 1 214 ? -4.676 -23.562 -16.031 1 93.06 214 LEU B N 1
ATOM 3856 C CA . LEU B 1 214 ? -3.498 -24.203 -16.594 1 93.06 214 LEU B CA 1
ATOM 3857 C C . LEU B 1 214 ? -2.27 -23.312 -16.469 1 93.06 214 LEU B C 1
ATOM 3859 O O . LEU B 1 214 ? -2.393 -22.094 -16.375 1 93.06 214 LEU B O 1
ATOM 3863 N N . GLY B 1 215 ? -1.13 -23.969 -16.453 1 93.69 215 GLY B N 1
ATOM 3864 C CA . GLY B 1 215 ? 0.104 -23.203 -16.391 1 93.69 215 GLY B CA 1
ATOM 3865 C C . GLY B 1 215 ? 0.408 -22.469 -17.688 1 93.69 215 GLY B C 1
ATOM 3866 O O . GLY B 1 215 ? 0.007 -22.922 -18.766 1 93.69 215 GLY B O 1
ATOM 3867 N N . LEU B 1 216 ? 1.113 -21.359 -17.594 1 94.19 216 LEU B N 1
ATOM 3868 C CA . LEU B 1 216 ? 1.548 -20.547 -18.734 1 94.19 216 LEU B CA 1
ATOM 3869 C C . LEU B 1 216 ? 3.021 -20.172 -18.594 1 94.19 216 LEU B C 1
ATOM 3871 O O . LEU B 1 216 ? 3.447 -19.672 -17.547 1 94.19 216 LEU B O 1
ATOM 3875 N N . GLU B 1 217 ? 3.771 -20.484 -19.656 1 93.31 217 GLU B N 1
ATOM 3876 C CA . GLU B 1 217 ? 5.207 -20.219 -19.625 1 93.31 217 GLU B CA 1
ATOM 3877 C C . GLU B 1 217 ? 5.68 -19.625 -20.953 1 93.31 217 GLU B C 1
ATOM 3879 O O . GLU B 1 217 ? 5.012 -19.75 -21.969 1 93.31 217 GLU B O 1
ATOM 3884 N N . MET B 1 218 ? 6.789 -18.922 -20.844 1 93.88 218 MET B N 1
ATOM 3885 C CA . MET B 1 218 ? 7.453 -18.469 -22.062 1 93.88 218 MET B CA 1
ATOM 3886 C C . MET B 1 218 ? 8.016 -19.656 -22.844 1 93.88 218 MET B C 1
ATOM 3888 O O . MET B 1 218 ? 8.617 -20.562 -22.266 1 93.88 218 MET B O 1
ATOM 3892 N N . GLN B 1 219 ? 7.793 -19.578 -24.125 1 92.88 219 GLN B N 1
ATOM 3893 C CA . GLN B 1 219 ? 8.438 -20.594 -24.953 1 92.88 219 GLN B CA 1
ATOM 3894 C C . GLN B 1 219 ? 9.953 -20.484 -24.875 1 92.88 219 GLN B C 1
ATOM 3896 O O . GLN B 1 219 ? 10.5 -19.391 -24.734 1 92.88 219 GLN B O 1
ATOM 3901 N N . PRO B 1 220 ? 10.578 -21.609 -25.031 1 90.56 220 PRO B N 1
ATOM 3902 C CA . PRO B 1 220 ? 12.047 -21.562 -24.969 1 90.56 220 PRO B CA 1
ATOM 3903 C C . PRO B 1 220 ? 12.664 -20.75 -26.094 1 90.56 220 PRO B C 1
ATOM 3905 O O . PRO B 1 220 ? 12.055 -20.594 -27.156 1 90.56 220 PRO B O 1
ATOM 3908 N N . GLY B 1 221 ? 13.898 -20.203 -25.812 1 91.56 221 GLY B N 1
ATOM 3909 C CA . GLY B 1 221 ? 14.664 -19.516 -26.844 1 91.56 221 GLY B CA 1
ATOM 3910 C C . GLY B 1 221 ? 14.484 -18.016 -26.812 1 91.56 221 GLY B C 1
ATOM 3911 O O . GLY B 1 221 ? 15.125 -17.297 -27.578 1 91.56 221 GLY B O 1
ATOM 3912 N N . GLN B 1 222 ? 13.641 -17.625 -25.891 1 92.25 222 GLN B N 1
ATOM 3913 C CA . GLN B 1 222 ? 13.43 -16.188 -25.781 1 92.25 222 GLN B CA 1
ATOM 3914 C C . GLN B 1 222 ? 14.273 -15.586 -24.672 1 92.25 222 GLN B C 1
ATOM 3916 O O . GLN B 1 222 ? 14.438 -16.203 -23.609 1 92.25 222 GLN B O 1
ATOM 3921 N N . GLY B 1 223 ? 14.867 -14.477 -24.922 1 86.25 223 GLY B N 1
ATOM 3922 C CA . GLY B 1 223 ? 15.641 -13.766 -23.906 1 86.25 223 GLY B CA 1
ATOM 3923 C C . GLY B 1 223 ? 14.859 -12.648 -23.25 1 86.25 223 GLY B C 1
ATOM 3924 O O . GLY B 1 223 ? 13.656 -12.516 -23.453 1 86.25 223 GLY B O 1
ATOM 3925 N N . ALA B 1 224 ? 15.602 -11.938 -22.469 1 83.38 224 ALA B N 1
ATOM 3926 C CA . ALA B 1 224 ? 15 -10.867 -21.672 1 83.38 224 ALA B CA 1
ATOM 3927 C C . ALA B 1 224 ? 14.359 -9.812 -22.562 1 83.38 224 ALA B C 1
ATOM 3929 O O . ALA B 1 224 ? 13.391 -9.164 -22.172 1 83.38 224 ALA B O 1
ATOM 3930 N N . ASN B 1 225 ? 14.836 -9.695 -23.719 1 84.31 225 ASN B N 1
ATOM 3931 C CA . ASN B 1 225 ? 14.344 -8.695 -24.656 1 84.31 225 ASN B CA 1
ATOM 3932 C C . ASN B 1 225 ? 12.891 -8.961 -25.031 1 84.31 225 ASN B C 1
ATOM 3934 O O . ASN B 1 225 ? 12.172 -8.047 -25.453 1 84.31 225 ASN B O 1
ATOM 3938 N N . ALA B 1 226 ? 12.484 -10.172 -24.891 1 86.69 226 ALA B N 1
ATOM 3939 C CA . ALA B 1 226 ? 11.117 -10.539 -25.234 1 86.69 226 ALA B CA 1
ATOM 3940 C C . ALA B 1 226 ? 10.125 -9.953 -24.25 1 86.69 226 ALA B C 1
ATOM 3942 O O . ALA B 1 226 ? 8.914 -9.93 -24.5 1 86.69 226 ALA B O 1
ATOM 3943 N N . LEU B 1 227 ? 10.602 -9.461 -23.203 1 92.38 227 LEU B N 1
ATOM 3944 C CA . LEU B 1 227 ? 9.719 -8.992 -22.141 1 92.38 227 LEU B CA 1
ATOM 3945 C C . LEU B 1 227 ? 9.555 -7.477 -22.203 1 92.38 227 LEU B C 1
ATOM 3947 O O . LEU B 1 227 ? 8.945 -6.875 -21.312 1 92.38 227 LEU B O 1
ATOM 3951 N N . SER B 1 228 ? 10 -6.855 -23.312 1 91.94 228 SER B N 1
ATOM 3952 C CA . SER B 1 228 ? 9.898 -5.41 -23.5 1 91.94 228 SER B CA 1
ATOM 3953 C C . SER B 1 228 ? 8.578 -5.027 -24.141 1 91.94 228 SER B C 1
ATOM 3955 O O . SER B 1 228 ? 8.023 -5.793 -24.938 1 91.94 228 SER B O 1
ATOM 3957 N N . VAL B 1 229 ? 8.211 -3.861 -23.875 1 89.88 229 VAL B N 1
ATOM 3958 C CA . VAL B 1 229 ? 7.008 -3.309 -24.5 1 89.88 229 VAL B CA 1
ATOM 3959 C C . VAL B 1 229 ? 7.16 -3.318 -26.016 1 89.88 229 VAL B C 1
ATOM 3961 O O . VAL B 1 229 ? 8.258 -3.123 -26.547 1 89.88 229 VAL B O 1
ATOM 3964 N N . ASP B 1 230 ? 6.066 -3.639 -26.672 1 91.25 230 ASP B N 1
ATOM 3965 C CA . ASP B 1 230 ? 5.918 -3.637 -28.125 1 91.25 230 ASP B CA 1
ATOM 3966 C C . ASP B 1 230 ? 6.637 -4.828 -28.75 1 91.25 230 ASP B C 1
ATOM 3968 O O . ASP B 1 230 ? 6.785 -4.898 -29.969 1 91.25 230 ASP B O 1
ATOM 3972 N N . ARG B 1 231 ? 7.094 -5.711 -27.953 1 93.31 231 ARG B N 1
ATOM 3973 C CA . ARG B 1 231 ? 7.641 -6.969 -28.469 1 93.31 231 ARG B CA 1
ATOM 3974 C C . ARG B 1 231 ? 6.605 -8.086 -28.375 1 93.31 231 ARG B C 1
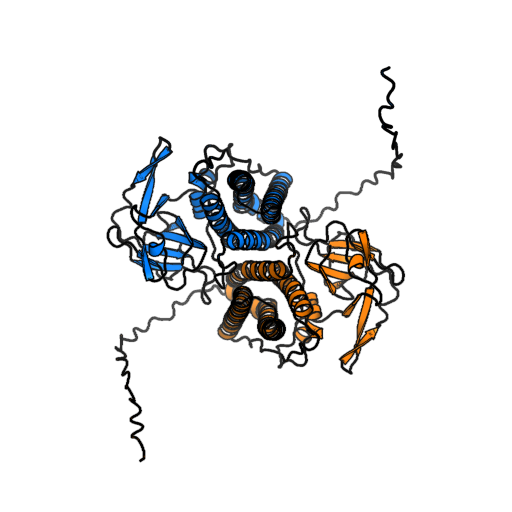ATOM 3976 O O . ARG B 1 231 ? 5.605 -7.961 -27.672 1 93.31 231 ARG B O 1
ATOM 3983 N N . SER B 1 232 ? 6.895 -9.047 -29.125 1 94.69 232 SER B N 1
ATOM 3984 C CA . SER B 1 232 ? 6.023 -10.211 -29.125 1 94.69 232 SER B CA 1
ATOM 3985 C C . SER B 1 232 ? 6.527 -11.273 -28.141 1 94.69 232 SER B C 1
ATOM 3987 O O . SER B 1 232 ? 7.68 -11.711 -28.234 1 94.69 232 SER B O 1
ATOM 3989 N N . LEU B 1 233 ? 5.691 -11.688 -27.312 1 95.88 233 LEU B N 1
ATOM 3990 C CA . LEU B 1 233 ? 5.992 -12.711 -26.312 1 95.88 233 LEU B CA 1
ATOM 3991 C C . LEU B 1 233 ? 5.344 -14.039 -26.688 1 95.88 233 LEU B C 1
ATOM 3993 O O . LEU B 1 233 ? 4.113 -14.141 -26.734 1 95.88 233 LEU B O 1
ATOM 3997 N N . LYS B 1 234 ? 6.156 -14.977 -26.953 1 94.81 234 LYS B N 1
ATOM 3998 C CA . LYS B 1 234 ? 5.645 -16.312 -27.281 1 94.81 234 LYS B CA 1
ATOM 3999 C C . LYS B 1 234 ? 5.441 -17.141 -26.016 1 94.81 234 LYS B C 1
ATOM 4001 O O . LYS B 1 234 ? 6.352 -17.266 -25.188 1 94.81 234 LYS B O 1
ATOM 4006 N N . LEU B 1 235 ? 4.227 -17.672 -25.953 1 94.88 235 LEU B N 1
ATOM 4007 C CA . LEU B 1 235 ? 3.836 -18.391 -24.75 1 94.88 235 LEU B CA 1
ATOM 4008 C C . LEU B 1 235 ? 3.418 -19.828 -25.078 1 94.88 235 LEU B C 1
ATOM 4010 O O . LEU B 1 235 ? 3.061 -20.125 -26.219 1 94.88 235 LEU B O 1
ATOM 4014 N N . GLN B 1 236 ? 3.459 -20.672 -24.078 1 91.88 236 GLN B N 1
ATOM 4015 C CA . GLN B 1 236 ? 2.961 -22.047 -24.188 1 91.88 236 GLN B CA 1
ATOM 4016 C C . GLN B 1 236 ? 2.184 -22.438 -22.938 1 91.88 236 GLN B C 1
ATOM 4018 O O . GLN B 1 236 ? 2.547 -22.047 -21.828 1 91.88 236 GLN B O 1
ATOM 4023 N N . VAL B 1 237 ? 1.061 -23.109 -23.125 1 91.81 237 VAL B N 1
ATOM 4024 C CA . VAL B 1 237 ? 0.241 -23.641 -22.047 1 91.81 237 VAL B CA 1
ATOM 4025 C C . VAL B 1 237 ? 0.849 -24.953 -21.516 1 91.81 237 VAL B C 1
ATOM 4027 O O . VAL B 1 237 ? 1.259 -25.797 -22.312 1 91.81 237 VAL B O 1
ATOM 4030 N N . VAL B 1 238 ? 0.934 -25.016 -20.203 1 88.56 238 VAL B N 1
ATOM 4031 C CA . VAL B 1 238 ? 1.548 -26.203 -19.625 1 88.56 238 VAL B CA 1
ATOM 4032 C C . VAL B 1 238 ? 0.606 -26.812 -18.578 1 88.56 238 VAL B C 1
ATOM 4034 O O . VAL B 1 238 ? -0.197 -26.109 -17.969 1 88.56 238 VAL B O 1
ATOM 4037 N N . GLN B 1 239 ? 0.518 -28.094 -18.531 1 80.88 239 GLN B N 1
ATOM 4038 C CA . GLN B 1 239 ? -0.246 -28.828 -17.531 1 80.88 239 GLN B CA 1
ATOM 4039 C C . GLN B 1 239 ? 0.651 -29.781 -16.734 1 80.88 239 GLN B C 1
ATOM 4041 O O . GLN B 1 239 ? 1.54 -30.406 -17.312 1 80.88 239 GLN B O 1
ATOM 4046 N N . LYS B 1 240 ? 0.636 -29.516 -15.422 1 65.81 240 LYS B N 1
ATOM 4047 C CA . LYS B 1 240 ? 1.371 -30.469 -14.609 1 65.81 240 LYS B CA 1
ATOM 4048 C C . LYS B 1 240 ? 0.832 -31.891 -14.805 1 65.81 240 LYS B C 1
ATOM 4050 O O . LYS B 1 240 ? -0.382 -32.094 -14.781 1 65.81 240 LYS B O 1
ATOM 4055 N N . LYS B 1 241 ? 1.82 -32.719 -15.305 1 56.47 241 LYS B N 1
ATOM 4056 C CA . LYS B 1 241 ? 1.463 -34.156 -15.375 1 56.47 241 LYS B CA 1
ATOM 4057 C C . LYS B 1 241 ? 1.448 -34.781 -13.984 1 56.47 241 LYS B C 1
ATOM 4059 O O . LYS B 1 241 ? 1.958 -34.188 -13.023 1 56.47 241 LYS B O 1
ATOM 4064 N N . GLY B 1 242 ? 0.656 -35.781 -13.82 1 49.03 242 GLY B N 1
ATOM 4065 C CA . GLY B 1 242 ? 0.622 -36.594 -12.617 1 49.03 242 GLY B CA 1
ATOM 4066 C C . GLY B 1 242 ? 1.996 -36.844 -12.023 1 49.03 242 GLY B C 1
ATOM 4067 O O . GLY B 1 242 ? 2.125 -37.062 -10.812 1 49.03 242 GLY B O 1
ATOM 4068 N N . ASP B 1 243 ? 3.068 -36.906 -12.781 1 45.34 243 ASP B N 1
ATOM 4069 C CA . ASP B 1 243 ? 4.414 -37.219 -12.297 1 45.34 243 ASP B CA 1
ATOM 4070 C C . ASP B 1 243 ? 5.145 -35.938 -11.891 1 45.34 243 ASP B C 1
ATOM 4072 O O . ASP B 1 243 ? 6.336 -35.969 -11.57 1 45.34 243 ASP B O 1
ATOM 4076 N N . GLY B 1 244 ? 4.586 -34.75 -11.805 1 51 244 GLY B N 1
ATOM 4077 C CA . GLY B 1 244 ? 5.156 -33.5 -11.328 1 51 244 GLY B CA 1
ATOM 4078 C C . GLY B 1 244 ? 5.754 -32.656 -12.438 1 51 244 GLY B C 1
ATOM 4079 O O . GLY B 1 244 ? 6.109 -31.5 -12.227 1 51 244 GLY B O 1
ATOM 4080 N N . ASN B 1 245 ? 5.98 -33.312 -13.688 1 47.69 245 ASN B N 1
ATOM 4081 C CA . ASN B 1 245 ? 6.605 -32.562 -14.773 1 47.69 245 ASN B CA 1
ATOM 4082 C C . ASN B 1 245 ? 5.57 -31.797 -15.594 1 47.69 245 ASN B C 1
ATOM 4084 O O . ASN B 1 245 ? 4.457 -32.281 -15.805 1 47.69 245 ASN B O 1
ATOM 4088 N N . ALA B 1 246 ? 5.812 -30.516 -15.961 1 52.75 246 ALA B N 1
ATOM 4089 C CA . ALA B 1 246 ? 4.934 -29.703 -16.812 1 52.75 246 ALA B CA 1
ATOM 4090 C C . ALA B 1 246 ? 4.973 -30.188 -18.25 1 52.75 246 ALA B C 1
ATOM 4092 O O . ALA B 1 246 ? 6.043 -30.484 -18.797 1 52.75 246 ALA B O 1
ATOM 4093 N N . ALA B 1 247 ? 3.844 -30.734 -18.859 1 53.28 247 ALA B N 1
ATOM 4094 C CA . ALA B 1 247 ? 3.762 -31.047 -20.281 1 53.28 247 ALA B CA 1
ATOM 4095 C C . ALA B 1 247 ? 2.924 -30.016 -21.016 1 53.28 247 ALA B C 1
ATOM 4097 O O . ALA B 1 247 ? 2.023 -29.406 -20.438 1 53.28 247 ALA B O 1
ATOM 4098 N N . LYS B 1 248 ? 3.482 -29.656 -22.297 1 59.47 248 LYS B N 1
ATOM 4099 C CA . LYS B 1 248 ? 2.693 -28.797 -23.172 1 59.47 248 LYS B CA 1
ATOM 4100 C C . LYS B 1 248 ? 1.258 -29.297 -23.297 1 59.47 248 LYS B C 1
ATOM 4102 O O . LYS B 1 248 ? 1.028 -30.5 -23.484 1 59.47 248 LYS B O 1
ATOM 4107 N N . ALA B 1 249 ? 0.336 -28.469 -22.766 1 60.5 249 ALA B N 1
ATOM 4108 C CA . ALA B 1 249 ? -1.077 -28.812 -22.922 1 60.5 249 ALA B CA 1
ATOM 4109 C C . ALA B 1 249 ? -1.689 -28.109 -24.125 1 60.5 249 ALA B C 1
ATOM 4111 O O . ALA B 1 249 ? -1.224 -27.047 -24.531 1 60.5 249 ALA B O 1
ATOM 4112 N N . GLU B 1 250 ? -2.4 -28.859 -25 1 54.75 250 GLU B N 1
ATOM 4113 C CA . GLU B 1 250 ? -3.115 -28.25 -26.125 1 54.75 250 GLU B CA 1
ATOM 4114 C C . GLU B 1 250 ? -4.234 -27.328 -25.625 1 54.75 250 GLU B C 1
ATOM 4116 O O . GLU B 1 250 ? -5.098 -27.766 -24.859 1 54.75 250 GLU B O 1
ATOM 4121 N N . ALA B 1 251 ? -3.934 -26.047 -25.422 1 55.28 251 ALA B N 1
ATOM 4122 C CA . ALA B 1 251 ? -5.07 -25.156 -25.203 1 55.28 251 ALA B CA 1
ATOM 4123 C C . ALA B 1 251 ? -6.102 -25.297 -26.312 1 55.28 251 ALA B C 1
ATOM 4125 O O . ALA B 1 251 ? -5.746 -25.562 -27.469 1 55.28 251 ALA B O 1
ATOM 4126 N N . SER B 1 252 ? -7.262 -25.656 -26.031 1 52.47 252 SER B N 1
ATOM 4127 C CA . SER B 1 252 ? -8.281 -25.812 -27.062 1 52.47 252 SER B CA 1
ATOM 4128 C C . SER B 1 252 ? -8.102 -24.781 -28.172 1 52.47 252 SER B C 1
ATOM 4130 O O . SER B 1 252 ? -7.562 -23.703 -27.938 1 52.47 252 SER B O 1
ATOM 4132 N N . ALA B 1 253 ? -8.18 -25.219 -29.406 1 47.88 253 ALA B N 1
ATOM 4133 C CA . ALA B 1 253 ? -7.996 -24.672 -30.75 1 47.88 253 ALA B CA 1
ATOM 4134 C C . ALA B 1 253 ? -8.648 -23.312 -30.891 1 47.88 253 ALA B C 1
ATOM 4136 O O . ALA B 1 253 ? -8.617 -22.703 -31.969 1 47.88 253 ALA B O 1
ATOM 4137 N N . GLY B 1 254 ? -9.359 -22.781 -29.891 1 57.94 254 GLY B N 1
ATOM 4138 C CA . GLY B 1 254 ? -10.016 -21.547 -30.266 1 57.94 254 GLY B CA 1
ATOM 4139 C C . GLY B 1 254 ? -9.117 -20.328 -30.094 1 57.94 254 GLY B C 1
ATOM 4140 O O . GLY B 1 254 ? -7.973 -20.453 -29.641 1 57.94 254 GLY B O 1
ATOM 4141 N N . ASP B 1 255 ? -9.469 -19.156 -30.594 1 75 255 ASP B N 1
ATOM 4142 C CA . ASP B 1 255 ? -8.789 -17.859 -30.625 1 75 255 ASP B CA 1
ATOM 4143 C C . ASP B 1 255 ? -8.578 -17.328 -29.203 1 75 255 ASP B C 1
ATOM 4145 O O . ASP B 1 255 ? -9.516 -16.828 -28.578 1 75 255 ASP B O 1
ATOM 4149 N N . MET B 1 256 ? -7.469 -17.734 -28.625 1 87.69 256 MET B N 1
ATOM 4150 C CA . MET B 1 256 ? -7.133 -17.203 -27.312 1 87.69 256 MET B CA 1
ATOM 4151 C C . MET B 1 256 ? -6.551 -15.789 -27.438 1 87.69 256 MET B C 1
ATOM 4153 O O . MET B 1 256 ? -6.113 -15.391 -28.516 1 87.69 256 MET B O 1
ATOM 4157 N N . VAL B 1 257 ? -6.73 -15.094 -26.359 1 93 257 VAL B N 1
ATOM 4158 C CA . VAL B 1 257 ? -6.27 -13.711 -26.297 1 93 257 VAL B CA 1
ATOM 4159 C C . VAL B 1 257 ? -5.402 -13.523 -25.047 1 93 257 VAL B C 1
ATOM 4161 O O . VAL B 1 257 ? -5.715 -14.047 -23.984 1 93 257 VAL B O 1
ATOM 4164 N N . CYS B 1 258 ? -4.289 -12.844 -25.25 1 95.5 258 CYS B N 1
ATOM 4165 C CA . CYS B 1 258 ? -3.518 -12.438 -24.078 1 95.5 258 CYS B CA 1
ATOM 4166 C C . CYS B 1 258 ? -4.211 -11.297 -23.328 1 95.5 258 CYS B C 1
ATOM 4168 O O . CYS B 1 258 ? -4.695 -10.359 -23.953 1 95.5 258 CYS B O 1
ATOM 4170 N N . ALA B 1 259 ? -4.301 -11.438 -22.078 1 94.75 259 ALA B N 1
ATOM 4171 C CA . ALA B 1 259 ? -4.734 -10.336 -21.219 1 94.75 259 ALA B CA 1
ATOM 4172 C C . ALA B 1 259 ? -3.629 -9.922 -20.25 1 94.75 259 ALA B C 1
ATOM 4174 O O . ALA B 1 259 ? -3.055 -10.766 -19.562 1 94.75 259 ALA B O 1
ATOM 4175 N N . PHE B 1 260 ? -3.312 -8.68 -20.25 1 93.5 260 PHE B N 1
ATOM 4176 C CA . PHE B 1 260 ? -2.363 -8.07 -19.328 1 93.5 260 PHE B CA 1
ATOM 4177 C C . PHE B 1 260 ? -3.09 -7.23 -18.281 1 93.5 260 PHE B C 1
ATOM 4179 O O . PHE B 1 260 ? -3.543 -6.121 -18.578 1 93.5 260 PHE B O 1
ATOM 4186 N N . PRO B 1 261 ? -3.189 -7.801 -17.078 1 88.88 261 PRO B N 1
ATOM 4187 C CA . PRO B 1 261 ? -3.83 -6.988 -16.031 1 88.88 261 PRO B CA 1
ATOM 4188 C C . PRO B 1 261 ? -3.061 -5.703 -15.734 1 88.88 261 PRO B C 1
ATOM 4190 O O . PRO B 1 261 ? -1.925 -5.758 -15.25 1 88.88 261 PRO B O 1
ATOM 4193 N N . VAL B 1 262 ? -3.592 -4.609 -16.125 1 82.69 262 VAL B N 1
ATOM 4194 C CA . VAL B 1 262 ? -3.025 -3.285 -15.883 1 82.69 262 VAL B CA 1
ATOM 4195 C C . VAL B 1 262 ? -4.117 -2.338 -15.383 1 82.69 262 VAL B C 1
ATOM 4197 O O . VAL B 1 262 ? -5.223 -2.318 -15.93 1 82.69 262 VAL B O 1
ATOM 4200 N N . SER B 1 263 ? -3.812 -1.806 -14.227 1 76.25 263 SER B N 1
ATOM 4201 C CA . SER B 1 263 ? -4.707 -0.736 -13.805 1 76.25 263 SER B CA 1
ATOM 4202 C C . SER B 1 263 ? -4.328 0.593 -14.445 1 76.25 263 SER B C 1
ATOM 4204 O O . SER B 1 263 ? -3.145 0.892 -14.617 1 76.25 263 SER B O 1
ATOM 4206 N N . THR B 1 264 ? -5.418 1.147 -15 1 66.38 264 THR B N 1
ATOM 4207 C CA . THR B 1 264 ? -5.191 2.418 -15.68 1 66.38 264 THR B CA 1
ATOM 4208 C C . THR B 1 264 ? -6.059 3.518 -15.07 1 66.38 264 THR B C 1
ATOM 4210 O O . THR B 1 264 ? -6.809 3.273 -14.125 1 66.38 264 THR B O 1
ATOM 4213 N N . GLU B 1 265 ? -5.895 4.652 -15.555 1 62.22 265 GLU B N 1
ATOM 4214 C CA . GLU B 1 265 ? -6.633 5.852 -15.164 1 62.22 265 GLU B CA 1
ATOM 4215 C C . GLU B 1 265 ? -8.141 5.648 -15.336 1 62.22 265 GLU B C 1
ATOM 4217 O O . GLU B 1 265 ? -8.938 6.27 -14.633 1 62.22 265 GLU B O 1
ATOM 4222 N N . ILE B 1 266 ? -8.359 4.719 -16.109 1 50.06 266 ILE B N 1
ATOM 4223 C CA . ILE B 1 266 ? -9.773 4.578 -16.453 1 50.06 266 ILE B CA 1
ATOM 4224 C C . ILE B 1 266 ? -10.344 3.328 -15.797 1 50.06 266 ILE B C 1
ATOM 4226 O O . ILE B 1 266 ? -11.539 3.262 -15.516 1 50.06 266 ILE B O 1
ATOM 4230 N N . ALA B 1 267 ? -9.414 2.459 -15.5 1 56.53 267 ALA B N 1
ATOM 4231 C CA . ALA B 1 267 ? -9.945 1.219 -14.945 1 56.53 267 ALA B CA 1
ATOM 4232 C C . ALA B 1 267 ? -8.992 0.621 -13.914 1 56.53 267 ALA B C 1
ATOM 4234 O O . ALA B 1 267 ? -7.984 0.011 -14.273 1 56.53 267 ALA B O 1
ATOM 4235 N N . ALA B 1 268 ? -9.383 0.772 -12.656 1 58.78 268 ALA B N 1
ATOM 4236 C CA . ALA B 1 268 ? -8.578 0.233 -11.562 1 58.78 268 ALA B CA 1
ATOM 4237 C C . ALA B 1 268 ? -8.531 -1.291 -11.617 1 58.78 268 ALA B C 1
ATOM 4239 O O . ALA B 1 268 ? -7.734 -1.918 -10.914 1 58.78 268 ALA B O 1
ATOM 4240 N N . SER B 1 269 ? -9.109 -1.869 -12.477 1 61.53 269 SER B N 1
ATOM 4241 C CA . SER B 1 269 ? -9.117 -3.324 -12.602 1 61.53 269 SER B CA 1
ATOM 4242 C C . SER B 1 269 ? -9.266 -3.758 -14.055 1 61.53 269 SER B C 1
ATOM 4244 O O . SER B 1 269 ? -9.875 -4.789 -14.336 1 61.53 269 SER B O 1
ATOM 4246 N N . GLY B 1 270 ? -8.508 -3.01 -14.773 1 77.56 270 GLY B N 1
ATOM 4247 C CA . GLY B 1 270 ? -8.656 -3.348 -16.188 1 77.56 270 GLY B CA 1
ATOM 4248 C C . GLY B 1 270 ? -7.535 -4.227 -16.703 1 77.56 270 GLY B C 1
ATOM 4249 O O . GLY B 1 270 ? -6.785 -4.812 -15.922 1 77.56 270 GLY B O 1
ATOM 4250 N N . ALA B 1 271 ? -7.664 -4.602 -17.906 1 88.75 271 ALA B N 1
ATOM 4251 C CA . ALA B 1 271 ? -6.645 -5.344 -18.656 1 88.75 271 ALA B CA 1
ATOM 4252 C C . ALA B 1 271 ? -6.512 -4.816 -20.078 1 88.75 271 ALA B C 1
ATOM 4254 O O . ALA B 1 271 ? -7.449 -4.23 -20.625 1 88.75 271 ALA B O 1
ATOM 4255 N N . ILE B 1 272 ? -5.305 -4.93 -20.562 1 90.06 272 ILE B N 1
ATOM 4256 C CA . ILE B 1 272 ? -5.078 -4.711 -21.984 1 90.06 272 ILE B CA 1
ATOM 4257 C C . ILE B 1 272 ? -4.957 -6.055 -22.703 1 90.06 272 ILE B C 1
ATOM 4259 O O . ILE B 1 272 ? -4.285 -6.969 -22.203 1 90.06 272 ILE B O 1
ATOM 4263 N N . PHE B 1 273 ? -5.656 -6.113 -23.781 1 91.88 273 PHE B N 1
ATOM 4264 C CA . PHE B 1 273 ? -5.734 -7.391 -24.484 1 91.88 273 PHE B CA 1
ATOM 4265 C C . PHE B 1 273 ? -4.961 -7.332 -25.797 1 91.88 273 PHE B C 1
ATOM 4267 O O . PHE B 1 273 ? -4.949 -6.301 -26.469 1 91.88 273 PHE B O 1
ATOM 4274 N N . SER B 1 274 ? -4.309 -8.414 -26.125 1 92.44 274 SER B N 1
ATOM 4275 C CA . SER B 1 274 ? -3.586 -8.578 -27.391 1 92.44 274 SER B CA 1
ATOM 4276 C C . SER B 1 274 ? -3.9 -9.922 -28.031 1 92.44 274 SER B C 1
ATOM 4278 O O . SER B 1 274 ? -3.996 -10.945 -27.344 1 92.44 274 SER B O 1
ATOM 4280 N N . ALA B 1 275 ? -4.027 -9.867 -29.312 1 90.38 275 ALA B N 1
ATOM 4281 C CA . ALA B 1 275 ? -4.25 -11.117 -30.031 1 90.38 275 ALA B CA 1
ATOM 4282 C C . ALA B 1 275 ? -3.117 -12.109 -29.781 1 90.38 275 ALA B C 1
ATOM 4284 O O . ALA B 1 275 ? -1.958 -11.711 -29.641 1 90.38 275 ALA B O 1
ATOM 4285 N N . PHE B 1 276 ? -3.555 -13.422 -29.812 1 93.56 276 PHE B N 1
ATOM 4286 C CA . PHE B 1 276 ? -2.566 -14.453 -29.516 1 93.56 276 PHE B CA 1
ATOM 4287 C C . PHE B 1 276 ? -2.629 -15.586 -30.531 1 93.56 276 PHE B C 1
ATOM 4289 O O . PHE B 1 276 ? -3.715 -15.984 -30.953 1 93.56 276 PHE B O 1
ATOM 4296 N N . SER B 1 277 ? -1.466 -16 -30.922 1 89.25 277 SER B N 1
ATOM 4297 C CA . SER B 1 277 ? -1.302 -17.281 -31.578 1 89.25 277 SER B CA 1
ATOM 4298 C C . SER B 1 277 ? -0.017 -17.984 -31.141 1 89.25 277 SER B C 1
ATOM 4300 O O . SER B 1 277 ? 0.943 -17.312 -30.734 1 89.25 277 SER B O 1
ATOM 4302 N N . ASP B 1 278 ? -0.01 -19.219 -31.266 1 86.69 278 ASP B N 1
ATOM 4303 C CA . ASP B 1 278 ? 1.148 -19.984 -30.812 1 86.69 278 ASP B CA 1
ATOM 4304 C C . ASP B 1 278 ? 2.408 -19.562 -31.562 1 86.69 278 ASP B C 1
ATOM 4306 O O . ASP B 1 278 ? 3.496 -19.516 -30.984 1 86.69 278 ASP B O 1
ATOM 4310 N N . SER B 1 279 ? 2.27 -19.312 -32.781 1 87.75 279 SER B N 1
ATOM 4311 C CA . SER B 1 279 ? 3.408 -19.016 -33.625 1 87.75 279 SER B CA 1
ATOM 4312 C C . SER B 1 279 ? 3.877 -17.578 -33.438 1 87.75 279 SER B C 1
ATOM 4314 O O . SER B 1 279 ? 5.078 -17.297 -33.438 1 87.75 279 SER B O 1
ATOM 4316 N N . LYS B 1 280 ? 2.99 -16.641 -33.219 1 90.12 280 LYS B N 1
ATOM 4317 C CA . LYS B 1 280 ? 3.346 -15.227 -33.188 1 90.12 280 LYS B CA 1
ATOM 4318 C C . LYS B 1 280 ? 3.484 -14.719 -31.766 1 90.12 280 LYS B C 1
ATOM 4320 O O . LYS B 1 280 ? 4.152 -13.711 -31.516 1 90.12 280 LYS B O 1
ATOM 4325 N N . GLY B 1 281 ? 2.809 -15.477 -30.891 1 94.12 281 GLY B N 1
ATOM 4326 C CA . GLY B 1 281 ? 2.717 -14.953 -29.547 1 94.12 281 GLY B CA 1
ATOM 4327 C C . GLY B 1 281 ? 1.745 -13.797 -29.422 1 94.12 281 GLY B C 1
ATOM 4328 O O . GLY B 1 281 ? 0.689 -13.789 -30.062 1 94.12 281 GLY B O 1
ATOM 4329 N N . CYS B 1 282 ? 1.979 -12.938 -28.469 1 95.12 282 CYS B N 1
ATOM 4330 C CA . CYS B 1 282 ? 1.183 -11.719 -28.328 1 95.12 282 CYS B CA 1
ATOM 4331 C C . CYS B 1 282 ? 2.066 -10.523 -27.984 1 95.12 282 CYS B C 1
ATOM 4333 O O . CYS B 1 282 ? 3.117 -10.68 -27.359 1 95.12 282 CYS B O 1
ATOM 4335 N N . GLU B 1 283 ? 1.602 -9.375 -28.391 1 95.44 283 GLU B N 1
ATOM 4336 C CA . GLU B 1 283 ? 2.355 -8.141 -28.188 1 95.44 283 GLU B CA 1
ATOM 4337 C C . GLU B 1 283 ? 2.176 -7.613 -26.766 1 95.44 283 GLU B C 1
ATOM 4339 O O . GLU B 1 283 ? 1.054 -7.562 -26.25 1 95.44 283 GLU B O 1
ATOM 4344 N N . ILE B 1 284 ? 3.283 -7.25 -26.172 1 95 284 ILE B N 1
ATOM 4345 C CA . ILE B 1 284 ? 3.221 -6.621 -24.844 1 95 284 ILE B CA 1
ATOM 4346 C C . ILE B 1 284 ? 2.807 -5.16 -25 1 95 284 ILE B C 1
ATOM 4348 O O . ILE B 1 284 ? 3.465 -4.387 -25.703 1 95 284 ILE B O 1
ATOM 4352 N N . PRO B 1 285 ? 1.801 -4.766 -24.312 1 92.12 285 PRO B N 1
ATOM 4353 C CA . PRO B 1 285 ? 1.3 -3.402 -24.5 1 92.12 285 PRO B CA 1
ATOM 4354 C C . PRO B 1 285 ? 2.148 -2.355 -23.781 1 92.12 285 PRO B C 1
ATOM 4356 O O . PRO B 1 285 ? 2.842 -2.676 -22.812 1 92.12 285 PRO B O 1
ATOM 4359 N N . ALA B 1 286 ? 2.053 -1.062 -24.156 1 86.94 286 ALA B N 1
ATOM 4360 C CA . ALA B 1 286 ? 2.801 0.055 -23.594 1 86.94 286 ALA B CA 1
ATOM 4361 C C . ALA B 1 286 ? 2.457 0.251 -22.109 1 86.94 286 ALA B C 1
ATOM 4363 O O . ALA B 1 286 ? 3.295 0.703 -21.328 1 86.94 286 ALA B O 1
ATOM 4364 N N . GLY B 1 287 ? 1.472 -0.098 -21.594 1 83.56 287 GLY B N 1
ATOM 4365 C CA . GLY B 1 287 ? 1.067 0.107 -20.219 1 83.56 287 GLY B CA 1
ATOM 4366 C C . GLY B 1 287 ? 1.614 -0.947 -19.266 1 83.56 287 GLY B C 1
ATOM 4367 O O . GLY B 1 287 ? 1.589 -0.768 -18.047 1 83.56 287 GLY B O 1
ATOM 4368 N N . ALA B 1 288 ? 2.193 -1.966 -19.812 1 88.94 288 ALA B N 1
ATOM 4369 C CA . ALA B 1 288 ? 2.775 -3.025 -19 1 88.94 288 ALA B CA 1
ATOM 4370 C C . ALA B 1 288 ? 4.211 -2.691 -18.609 1 88.94 288 ALA B C 1
ATOM 4372 O O . ALA B 1 288 ? 5.121 -2.77 -19.438 1 88.94 288 ALA B O 1
ATOM 4373 N N . LYS B 1 289 ? 4.426 -2.273 -17.391 1 90.81 289 LYS B N 1
ATOM 4374 C CA . LYS B 1 289 ? 5.738 -1.899 -16.875 1 90.81 289 LYS B CA 1
ATOM 4375 C C . LYS B 1 289 ? 5.98 -2.516 -15.492 1 90.81 289 LYS B C 1
ATOM 4377 O O . LYS B 1 289 ? 5.074 -2.551 -14.656 1 90.81 289 LYS B O 1
ATOM 4382 N N . GLY B 1 290 ? 7.195 -2.967 -15.328 1 93.62 290 GLY B N 1
ATOM 4383 C CA . GLY B 1 290 ? 7.527 -3.533 -14.031 1 93.62 290 GLY B CA 1
ATOM 4384 C C . GLY B 1 290 ? 6.949 -4.918 -13.82 1 93.62 290 GLY B C 1
ATOM 4385 O O . GLY B 1 290 ? 6.699 -5.648 -14.781 1 93.62 290 GLY B O 1
ATOM 4386 N N . PRO B 1 291 ? 6.887 -5.281 -12.57 1 95 291 PRO B N 1
ATOM 4387 C CA . PRO B 1 291 ? 6.32 -6.605 -12.289 1 95 291 PRO B CA 1
ATOM 4388 C C . PRO B 1 291 ? 4.824 -6.68 -12.586 1 95 291 PRO B C 1
ATOM 4390 O O . PRO B 1 291 ? 4.07 -5.777 -12.211 1 95 291 PRO B O 1
ATOM 4393 N N . GLY B 1 292 ? 4.445 -7.664 -13.242 1 94.38 292 GLY B N 1
ATOM 4394 C CA . GLY B 1 292 ? 3.066 -7.918 -13.625 1 94.38 292 GLY B CA 1
ATOM 4395 C C . GLY B 1 292 ? 2.822 -9.352 -14.062 1 94.38 292 GLY B C 1
ATOM 4396 O O . GLY B 1 292 ? 3.422 -10.281 -13.523 1 94.38 292 GLY B O 1
ATOM 4397 N N . SER B 1 293 ? 1.77 -9.477 -14.93 1 96 293 SER B N 1
ATOM 4398 C CA . SER B 1 293 ? 1.453 -10.836 -15.367 1 96 293 SER B CA 1
ATOM 4399 C C . SER B 1 293 ? 0.722 -10.82 -16.703 1 96 293 SER B C 1
ATOM 4401 O O . SER B 1 293 ? 0.272 -9.773 -17.172 1 96 293 SER B O 1
ATOM 4403 N N . VAL B 1 294 ? 0.715 -11.945 -17.25 1 95.94 294 VAL B N 1
ATOM 4404 C CA . VAL B 1 294 ? -0.103 -12.195 -18.422 1 95.94 294 VAL B CA 1
ATOM 4405 C C . VAL B 1 294 ? -0.896 -13.492 -18.234 1 95.94 294 VAL B C 1
ATOM 4407 O O . VAL B 1 294 ? -0.399 -14.453 -17.641 1 95.94 294 VAL B O 1
ATOM 4410 N N . VAL B 1 295 ? -2.107 -13.453 -18.734 1 95.75 295 VAL B N 1
ATOM 4411 C CA . VAL B 1 295 ? -2.945 -14.648 -18.781 1 95.75 295 VAL B CA 1
ATOM 4412 C C . VAL B 1 295 ? -3.482 -14.852 -20.203 1 95.75 295 VAL B C 1
ATOM 4414 O O . VAL B 1 295 ? -3.494 -13.914 -21 1 95.75 295 VAL B O 1
ATOM 4417 N N . LEU B 1 296 ? -3.893 -16.062 -20.469 1 94.69 296 LEU B N 1
ATOM 4418 C CA . LEU B 1 296 ? -4.645 -16.375 -21.688 1 94.69 296 LEU B CA 1
ATOM 4419 C C . LEU B 1 296 ? -6.125 -16.547 -21.375 1 94.69 296 LEU B C 1
ATOM 4421 O O . LEU B 1 296 ? -6.492 -17.297 -20.469 1 94.69 296 LEU B O 1
ATOM 4425 N N . VAL B 1 297 ? -6.891 -15.82 -22.156 1 93.5 297 VAL B N 1
ATOM 4426 C CA . VAL B 1 297 ? -8.336 -15.93 -21.984 1 93.5 297 VAL B CA 1
ATOM 4427 C C . VAL B 1 297 ? -8.969 -16.516 -23.234 1 93.5 297 VAL B C 1
ATOM 4429 O O . VAL B 1 297 ? -8.406 -16.406 -24.328 1 93.5 297 VAL B O 1
ATOM 4432 N N . SER B 1 298 ? -10.141 -17.125 -23.094 1 88.94 298 SER B N 1
ATOM 4433 C CA . SER B 1 298 ? -10.773 -17.891 -24.156 1 88.94 298 SER B CA 1
ATOM 4434 C C . SER B 1 298 ? -11.383 -16.984 -25.219 1 88.94 298 SER B C 1
ATOM 4436 O O . SER B 1 298 ? -11.648 -17.422 -26.344 1 88.94 298 SER B O 1
ATOM 4438 N N . GLU B 1 299 ? -11.719 -15.742 -24.812 1 84.69 299 GLU B N 1
ATOM 4439 C CA . GLU B 1 299 ? -12.289 -14.797 -25.766 1 84.69 299 GLU B CA 1
ATOM 4440 C C . GLU B 1 299 ? -12.039 -13.352 -25.328 1 84.69 299 GLU B C 1
ATOM 4442 O O . GLU B 1 299 ? -11.867 -13.078 -24.141 1 84.69 299 GLU B O 1
ATOM 4447 N N . MET B 1 300 ? -12.023 -12.492 -26.297 1 82.56 300 MET B N 1
ATOM 4448 C CA . MET B 1 300 ? -11.953 -11.062 -26.016 1 82.56 300 MET B CA 1
ATOM 4449 C C . MET B 1 300 ? -13.227 -10.578 -25.328 1 82.56 300 MET B C 1
ATOM 4451 O O . MET B 1 300 ? -14.32 -10.75 -25.875 1 82.56 300 MET B O 1
ATOM 4455 N N . PRO B 1 301 ? -12.977 -10.023 -24.188 1 81.75 301 PRO B N 1
ATOM 4456 C CA . PRO B 1 301 ? -14.203 -9.539 -23.547 1 81.75 301 PRO B CA 1
ATOM 4457 C C . PRO B 1 301 ? -14.82 -8.352 -24.297 1 81.75 301 PRO B C 1
ATOM 4459 O O . PRO B 1 301 ? -14.094 -7.5 -24.812 1 81.75 301 PRO B O 1
ATOM 4462 N N . ALA B 1 302 ? -16.141 -8.297 -24.234 1 77.88 302 ALA B N 1
ATOM 4463 C CA . ALA B 1 302 ? -16.875 -7.242 -24.922 1 77.88 302 ALA B CA 1
ATOM 4464 C C . ALA B 1 302 ? -16.703 -5.902 -24.219 1 77.88 302 ALA B C 1
ATOM 4466 O O . ALA B 1 302 ? -16.703 -4.852 -24.859 1 77.88 302 ALA B O 1
ATOM 4467 N N . ASP B 1 303 ? -16.5 -5.938 -22.922 1 76.38 303 ASP B N 1
ATOM 4468 C CA . ASP B 1 303 ? -16.453 -4.703 -22.141 1 76.38 303 ASP B CA 1
ATOM 4469 C C . ASP B 1 303 ? -15.023 -4.32 -21.781 1 76.38 303 ASP B C 1
ATOM 4471 O O . ASP B 1 303 ? -14.805 -3.359 -21.047 1 76.38 303 ASP B O 1
ATOM 4475 N N . GLY B 1 304 ? -14.133 -5.059 -22.203 1 75.75 304 GLY B N 1
ATOM 4476 C CA . GLY B 1 304 ? -12.734 -4.734 -21.969 1 75.75 304 GLY B CA 1
ATOM 4477 C C . GLY B 1 304 ? -12.273 -5.062 -20.562 1 75.75 304 GLY B C 1
ATOM 4478 O O . GLY B 1 304 ? -11.195 -4.641 -20.141 1 75.75 304 GLY B O 1
ATOM 4479 N N . LYS B 1 305 ? -13.125 -5.762 -19.891 1 80.81 305 LYS B N 1
ATOM 4480 C CA . LYS B 1 305 ? -12.766 -6.141 -18.516 1 80.81 305 LYS B CA 1
ATOM 4481 C C . LYS B 1 305 ? -12.32 -7.598 -18.453 1 80.81 305 LYS B C 1
ATOM 4483 O O . LYS B 1 305 ? -12.859 -8.445 -19.172 1 80.81 305 LYS B O 1
ATOM 4488 N N . LEU B 1 306 ? -11.375 -7.801 -17.594 1 87.88 306 LEU B N 1
ATOM 4489 C CA . LEU B 1 306 ? -10.914 -9.172 -17.406 1 87.88 306 LEU B CA 1
ATOM 4490 C C . LEU B 1 306 ? -11.898 -9.969 -16.562 1 87.88 306 LEU B C 1
ATOM 4492 O O . LEU B 1 306 ? -12.203 -9.586 -15.438 1 87.88 306 LEU B O 1
ATOM 4496 N N . ASP B 1 307 ? -12.398 -10.961 -17.125 1 87.19 307 ASP B N 1
ATOM 4497 C CA . ASP B 1 307 ? -13.258 -11.914 -16.422 1 87.19 307 ASP B CA 1
ATOM 4498 C C . ASP B 1 307 ? -12.453 -13.125 -15.945 1 87.19 307 ASP B C 1
ATOM 4500 O O . ASP B 1 307 ? -12.016 -13.945 -16.75 1 87.19 307 ASP B O 1
ATOM 4504 N N . PRO B 1 308 ? -12.359 -13.273 -14.672 1 88.69 308 PRO B N 1
ATOM 4505 C CA . PRO B 1 308 ? -11.547 -14.375 -14.156 1 88.69 308 PRO B CA 1
ATOM 4506 C C . PRO B 1 308 ? -12.062 -15.742 -14.602 1 88.69 308 PRO B C 1
ATOM 4508 O O . PRO B 1 308 ? -11.281 -16.688 -14.734 1 88.69 308 PRO B O 1
ATOM 4511 N N . GLU B 1 309 ? -13.281 -15.867 -14.875 1 89.06 309 GLU B N 1
ATOM 4512 C CA . GLU B 1 309 ? -13.875 -17.156 -15.25 1 89.06 309 GLU B CA 1
ATOM 4513 C C . GLU B 1 309 ? -13.484 -17.547 -16.672 1 89.06 309 GLU B C 1
ATOM 4515 O O . GLU B 1 309 ? -13.68 -18.688 -17.078 1 89.06 309 GLU B O 1
ATOM 4520 N N . LYS B 1 310 ? -12.953 -16.609 -17.375 1 90.62 310 LYS B N 1
ATOM 4521 C CA . LYS B 1 310 ? -12.594 -16.875 -18.766 1 90.62 310 LYS B CA 1
ATOM 4522 C C . LYS B 1 310 ? -11.094 -17.109 -18.906 1 90.62 310 LYS B C 1
ATOM 4524 O O . LYS B 1 310 ? -10.602 -17.312 -20.016 1 90.62 310 LYS B O 1
ATOM 4529 N N . ILE B 1 311 ? -10.406 -17.047 -17.859 1 93.31 311 ILE B N 1
ATOM 4530 C CA . ILE B 1 311 ? -8.977 -17.344 -17.906 1 93.31 311 ILE B CA 1
ATOM 4531 C C . ILE B 1 311 ? -8.758 -18.844 -18.094 1 93.31 311 ILE B C 1
ATOM 4533 O O . ILE B 1 311 ? -9.258 -19.641 -17.297 1 93.31 311 ILE B O 1
ATOM 4537 N N . VAL B 1 312 ? -7.996 -19.141 -19.078 1 92.12 312 VAL B N 1
ATOM 4538 C CA . VAL B 1 312 ? -7.719 -20.531 -19.391 1 92.12 312 VAL B CA 1
ATOM 4539 C C . VAL B 1 312 ? -6.363 -20.938 -18.812 1 92.12 312 VAL B C 1
ATOM 4541 O O . VAL B 1 312 ? -6.219 -22.031 -18.25 1 92.12 312 VAL B O 1
ATOM 4544 N N . ALA B 1 313 ? -5.391 -20.062 -18.984 1 94.81 313 ALA B N 1
ATOM 4545 C CA . ALA B 1 313 ? -4.035 -20.359 -18.531 1 94.81 313 ALA B CA 1
ATOM 4546 C C . ALA B 1 313 ? -3.381 -19.125 -17.906 1 94.81 313 ALA B C 1
ATOM 4548 O O . ALA B 1 313 ? -3.604 -18 -18.359 1 94.81 313 ALA B O 1
ATOM 4549 N N . GLY B 1 314 ? -2.459 -19.469 -17 1 95.44 314 GLY B N 1
ATOM 4550 C CA . GLY B 1 314 ? -1.73 -18.406 -16.328 1 95.44 314 GLY B CA 1
ATOM 4551 C C . GLY B 1 314 ? -2.252 -18.141 -14.922 1 95.44 314 GLY B C 1
ATOM 4552 O O . GLY B 1 314 ? -3.139 -18.844 -14.438 1 95.44 314 GLY B O 1
ATOM 4553 N N . PRO B 1 315 ? -1.663 -17.188 -14.281 1 96.81 315 PRO B N 1
ATOM 4554 C CA . PRO B 1 315 ? -0.791 -16.156 -14.836 1 96.81 315 PRO B CA 1
ATOM 4555 C C . PRO B 1 315 ? 0.662 -16.609 -14.961 1 96.81 315 PRO B C 1
ATOM 4557 O O . PRO B 1 315 ? 1.121 -17.438 -14.172 1 96.81 315 PRO B O 1
ATOM 4560 N N . MET B 1 316 ? 1.335 -16.141 -15.961 1 96.19 316 MET B N 1
ATOM 4561 C CA . MET B 1 316 ? 2.791 -16.062 -15.922 1 96.19 316 MET B CA 1
ATOM 4562 C C . MET B 1 316 ? 3.234 -14.719 -15.344 1 96.19 316 MET B C 1
ATOM 4564 O O . MET B 1 316 ? 2.879 -13.656 -15.867 1 96.19 316 MET B O 1
ATOM 4568 N N . LEU B 1 317 ? 3.922 -14.781 -14.273 1 96.38 317 LEU B N 1
ATOM 4569 C CA . LEU B 1 317 ? 4.461 -13.562 -13.68 1 96.38 317 LEU B CA 1
ATOM 4570 C C . LEU B 1 317 ? 5.688 -13.086 -14.438 1 96.38 317 LEU B C 1
ATOM 4572 O O . LEU B 1 317 ? 6.562 -13.883 -14.781 1 96.38 317 LEU B O 1
ATOM 4576 N N . ILE B 1 318 ? 5.66 -11.773 -14.695 1 95.19 318 ILE B N 1
ATOM 4577 C CA . ILE B 1 318 ? 6.676 -11.227 -15.586 1 95.19 318 ILE B CA 1
ATOM 4578 C C . ILE B 1 318 ? 7.117 -9.852 -15.086 1 95.19 318 ILE B C 1
ATOM 4580 O O . ILE B 1 318 ? 6.305 -9.086 -14.555 1 95.19 318 ILE B O 1
ATOM 4584 N N . ASN B 1 319 ? 8.375 -9.578 -15.188 1 95.69 319 ASN B N 1
ATOM 4585 C CA . ASN B 1 319 ? 8.852 -8.203 -15.062 1 95.69 319 ASN B CA 1
ATOM 4586 C C . ASN B 1 319 ? 9 -7.539 -16.422 1 95.69 319 ASN B C 1
ATOM 4588 O O . ASN B 1 319 ? 9.977 -7.789 -17.141 1 95.69 319 ASN B O 1
ATOM 4592 N N . PHE B 1 320 ? 8.172 -6.652 -16.75 1 93.44 320 PHE B N 1
ATOM 4593 C CA . PHE B 1 320 ? 8.164 -5.98 -18.047 1 93.44 320 PHE B CA 1
ATOM 4594 C C . PHE B 1 320 ? 9.211 -4.879 -18.078 1 93.44 320 PHE B C 1
ATOM 4596 O O . PHE B 1 320 ? 9.43 -4.18 -17.094 1 93.44 320 PHE B O 1
ATOM 4603 N N . SER B 1 321 ? 9.797 -4.664 -19.312 1 89.25 321 SER B N 1
ATOM 4604 C CA . SER B 1 321 ? 10.836 -3.654 -19.469 1 89.25 321 SER B CA 1
ATOM 4605 C C . SER B 1 321 ? 10.461 -2.641 -20.547 1 89.25 321 SER B C 1
ATOM 4607 O O . SER B 1 321 ? 9.688 -2.951 -21.453 1 89.25 321 SER B O 1
#

pLDDT: mean 83.85, std 21.7, range [21.69, 98.94]

Organism: NCBI:txid72228

Nearest PDB structures (foldseek):
  8w9k-assembly2_C  TM=8.308E-01  e=1.214E-14  Ramazzottius varieornatus
  8w9k-assembly1_B  TM=8.354E-01  e=2.817E-14  Ramazzottius varieornatus
  8w9k-assembly1_A  TM=8.316E-01  e=1.211E-13  Ramazzottius varieornatus
  8x1k-assembly1_B  TM=8.136E-01  e=6.163E-13  Ramazzottius varieornatus
  4cvp-assembly1_A-2  TM=8.513E-01  e=1.393E-02  Escherichia coli

Solvent-accessible surface area (backbone atoms only — not comparable to full-atom values): 34295 Å² total; per-residue (Å²): 136,84,67,81,81,83,84,82,83,78,79,82,72,78,81,76,77,78,72,79,80,70,80,66,67,72,77,76,70,74,66,52,72,74,51,52,56,25,40,52,55,27,49,75,39,56,46,43,53,50,29,50,51,25,46,52,48,26,55,46,39,54,52,34,48,65,51,25,62,89,74,51,54,72,68,55,50,47,51,49,49,51,48,28,52,33,25,46,52,52,24,52,37,46,37,48,56,23,50,75,69,71,38,86,54,65,55,75,57,44,71,54,68,77,82,46,76,37,37,68,54,25,48,50,49,48,31,42,50,31,43,47,50,39,7,36,54,48,39,38,56,78,69,52,64,23,67,68,57,44,39,39,52,53,16,36,39,32,40,39,25,18,49,27,19,52,43,24,46,75,70,73,41,73,50,67,62,52,65,32,48,34,49,31,49,65,29,38,51,29,31,58,51,46,85,33,56,75,47,52,52,91,88,35,38,49,49,78,75,53,31,60,42,34,40,36,42,72,42,86,93,66,58,76,71,41,41,21,49,75,24,52,36,43,50,42,40,25,34,73,39,97,86,72,50,73,38,84,38,84,67,73,91,62,66,37,23,34,35,31,55,35,27,46,83,84,29,40,64,23,35,50,74,26,66,41,41,74,88,67,11,25,53,36,52,84,80,52,43,33,62,47,42,37,30,34,22,63,57,80,52,92,80,50,49,70,54,76,88,43,49,52,24,16,39,30,75,40,69,29,81,133,84,75,81,78,76,74,80,75,76,78,79,75,74,80,73,74,78,70,78,79,70,81,68,67,73,76,75,71,75,65,52,72,73,50,51,56,26,40,51,54,27,50,74,38,56,46,43,54,52,30,50,51,24,47,52,47,27,54,47,42,54,53,34,48,66,50,24,60,89,72,52,52,71,69,55,51,48,50,49,51,51,48,27,50,33,26,46,50,53,25,53,36,46,38,48,56,22,50,76,69,70,38,86,54,65,55,74,58,43,72,52,68,76,82,46,76,38,38,67,55,24,47,52,50,49,30,42,51,30,43,48,50,41,8,36,53,47,38,39,54,80,70,51,64,23,66,67,57,43,40,39,53,53,16,36,39,33,41,39,24,17,48,27,19,54,45,23,47,76,69,72,41,74,50,68,61,52,66,34,48,34,48,32,49,67,30,39,51,28,30,58,51,46,87,32,54,74,46,52,53,92,87,34,38,48,49,80,75,52,32,61,43,35,40,38,42,72,43,85,93,65,58,76,70,38,41,21,48,74,25,53,37,42,48,41,42,27,33,74,40,96,86,72,50,72,38,83,38,85,66,71,90,60,66,36,23,34,34,31,54,36,26,46,81,86,30,38,63,25,36,51,74,27,67,41,44,73,88,66,12,26,54,36,52,84,79,51,46,33,61,45,44,38,31,35,23,62,56,80,53,91,82,51,49,71,53,77,88,44,50,52,24,14,38,29,73,39,66,29,80

InterPro domains:
  IPR009078 Ferritin-like superfamily [SSF47240] (69-179)
  IPR012347 Ferritin-like [G3DSA:1.20.1260.10] (61-172)

Sequence (642 aa):
MVSLKTTIAAALATAASALPAGNREPANQNVEANDMSAIMEDLTGVVKLATIAEKFELEMYLAVMDKCRGELSAEQLQDLQTIQEQEQTHAVVLVSQSAQAKVQPVESCKYDFSSLKDCQTALQTASLVESAGVGAYLGAAGAVKSKEVLALAGSILPVEAKHLAIVRGMLQQKASPVAFDSPLDAKSVATAISPFIVDCPAGSDPAELFGTNLGLEMQPGQGANALSVDRSLKLQVVQKKGDGNAAKAEASAGDMVCAFPVSTEIAASGAIFSAFSDSKGCEIPAGAKGPGSVVLVSEMPADGKLDPEKIVAGPMLINFSMVSLKTTIAAALATAASALPAGNREPANQNVEANDMSAIMEDLTGVVKLATIAEKFELEMYLAVMDKCRGELSAEQLQDLQTIQEQEQTHAVVLVSQSAQAKVQPVESCKYDFSSLKDCQTALQTASLVESAGVGAYLGAAGAVKSKEVLALAGSILPVEAKHLAIVRGMLQQKASPVAFDSPLDAKSVATAISPFIVDCPAGSDPAELFGTNLGLEMQPGQGANALSVDRSLKLQVVQKKGDGNAAKAEASAGDMVCAFPVSTEIAASGAIFSAFSDSKGCEIPAGAKGPGSVVLVSEMPADGKLDPEKIVAGPMLINFS

Radius of gyration: 26.77 Å; Cα contacts (8 Å, |Δi|>4): 1172; chains: 2; bounding box: 68×74×91 Å

Secondary structure (DSSP, 8-state):
--------------------------------HHHHHHHHHHHTTHHHHHHHHHHHHHHHHHHHHHHHTTTS-HHHHHHHHHHHHHHHHHHHHHHHHHHHTTPPPPPPPEE--TT--SHHHHHHHHHHHHHHHHHHHHHHHTT---HHHHHHHHHHHHHHHHHHHHHHHHTT--S---SS-----HHHHHHHHGGGEEE--TT--HHHHH--PBEEEEPTT--GGGGSTTSEE-EEEEEE-TTS-EEE----SS--EEEEE---SS-TTBEEEEE-BTTTBEEPPTT--EEEEEEEESS--SSSB--GGGEEEEEEEEEE-/--------------------------------HHHHHHHHHHHTTHHHHHHHHHHHHHHHHHHHHHHHTTTS-HHHHHHHHHHHHHHHHHHHHHHHHHHHTTPPPPPPPEE--TT--SHHHHHHHHHHHHHHHHHHHHHHHTT---HHHHHHHHHHHHHHHHHHHHHHHHTT--S---SS-----HHHHHHHHGGGEEE--TT--HHHHH--PBEEEEPTT--GGGGSTTSEE-EEEEEE-TTS-EEE----SS--EEEEE---SS-TTBEEEEE-BTTTBEEPPTT--EEEEEEEESS--SSSB--GGGEEEEEEEEEE-

Foldseek 3Di:
DPDDDPDDPDDPVPDPDCPDPPCPPPPPPCPDPQQLVLLVVCLLPLLLLLLLLLLLLLVLLVVLLVQCVVPDDPVLSVLSVVLSVVSVVSNVVSQVSCVVSPHDHADHFQWAPVVCPHNLSSLVLSLQSLLQSLQSLVQCLVVRRHPVVNVSSVVVNVVSLVSNLSSCVVVVHHSDWAPAREHDYLQQNLQARVLTGDGGPPSNRSCVSPNHAFAKDFDPPDDPVCQEAFHFTAMFTWHQDPVSDTDGDPDPPAWKKKWWFAQDPVHNHFTDIFTADNVGHTGHHPRQAAKTWIFIFRDQDPVRHDDPVRTRYHTDIDHHD/DPPDPVPCPPPPVPPPPCPDPPCPPPPPPCPDPQQLVLLVVCLLPLLLLLLLLLLLLLVLLVVLLVQCVVPDDPVLSVLSVVLSVLSVVLNVVSQVSCVVSPHHHADHFQWAPVVCPHNLSSLVLSLQSLLQSLQSLVQCLVVRRHPVVNVSSVVVNVVSLVSNLSSCVVVVHHSDWAPAREHDYLQQNLQARVLTGDGGPPSNRSCVSPNHAFAKDFDPPDDPVCQEAFHFTAMFTWHQDPVSDTDGDPPPPAFKKKWWFAQDPVHNHFTDIFTADNVGHTGHHPRQAAKTWIFIFRDQDPVRGDDPVRTRYHTDIDHHD